Protein 2N71 (pdb70)

Structure (mmCIF, N/CA/C/O backbone):
data_2N71
#
_entry.id   2N71
#
loop_
_atom_site.group_PDB
_atom_site.id
_atom_site.type_symbol
_atom_site.label_atom_id
_atom_site.label_alt_id
_atom_site.label_comp_id
_atom_site.label_asym_id
_atom_site.label_entity_id
_atom_site.label_seq_id
_atom_site.pdbx_PDB_ins_code
_atom_site.Cartn_x
_atom_site.Cartn_y
_atom_site.Cartn_z
_atom_site.occupancy
_atom_site.B_iso_or_equiv
_atom_site.auth_seq_id
_atom_site.auth_comp_id
_atom_site.auth_asym_id
_atom_site.auth_atom_id
_atom_site.pdbx_PDB_model_num
ATOM 1 N N . ALA A 1 1 ? -11.463 -9.745 -0.876 1.00 0.00 1 ALA A N 1
ATOM 2 C CA . ALA A 1 1 ? -10.799 -10.045 -2.166 1.00 0.00 1 ALA A CA 1
ATOM 3 C C . ALA A 1 1 ? -9.916 -11.285 -2.053 1.00 0.00 1 ALA A C 1
ATOM 4 O O . ALA A 1 1 ? -9.860 -12.098 -2.980 1.00 0.00 1 ALA A O 1
ATOM 13 N N . GLU A 1 2 ? -9.239 -11.420 -0.907 1.00 0.00 2 GLU A N 1
ATOM 14 C CA . GLU A 1 2 ? -8.338 -12.542 -0.621 1.00 0.00 2 GLU A CA 1
ATOM 15 C C . GLU A 1 2 ? -7.065 -12.470 -1.457 1.00 0.00 2 GLU A C 1
ATOM 16 O O . GLU A 1 2 ? -5.977 -12.256 -0.925 1.00 0.00 2 GLU A O 1
ATOM 29 N N . ASP A 1 3 ? -7.194 -12.634 -2.762 1.00 0.00 3 ASP A N 1
ATOM 30 C CA . ASP A 1 3 ? -6.028 -12.633 -3.630 1.00 0.00 3 ASP A CA 1
ATOM 31 C C . ASP A 1 3 ? -6.127 -11.511 -4.641 1.00 0.00 3 ASP A C 1
ATOM 32 O O . ASP A 1 3 ? -7.007 -11.500 -5.507 1.00 0.00 3 ASP A O 1
ATOM 42 N N . CYS A 1 4 ? -5.232 -10.561 -4.494 1.00 0.00 4 CYS A N 1
ATOM 43 C CA . CYS A 1 4 ? -5.088 -9.458 -5.418 1.00 0.00 4 CYS A CA 1
ATOM 44 C C . CYS A 1 4 ? -3.653 -8.955 -5.360 1.00 0.00 4 CYS A C 1
ATOM 45 O O . CYS A 1 4 ? -3.022 -8.988 -4.302 1.00 0.00 4 CYS A O 1
ATOM 52 N N . VAL A 1 5 ? -3.127 -8.522 -6.485 1.00 0.00 5 VAL A N 1
ATOM 53 C CA . VAL A 1 5 ? -1.732 -8.149 -6.565 1.00 0.00 5 VAL A CA 1
ATOM 54 C C . VAL A 1 5 ? -1.558 -6.761 -7.164 1.00 0.00 5 VAL A C 1
ATOM 55 O O . VAL A 1 5 ? -2.164 -6.430 -8.185 1.00 0.00 5 VAL A O 1
ATOM 68 N N . GLY A 1 6 ? -0.750 -5.945 -6.507 1.00 0.00 6 GLY A N 1
ATOM 69 C CA . GLY A 1 6 ? -0.401 -4.658 -7.042 1.00 0.00 6 GLY A CA 1
ATOM 70 C C . GLY A 1 6 ? -0.702 -3.591 -6.037 1.00 0.00 6 GLY A C 1
ATOM 71 O O . GLY A 1 6 ? -0.437 -3.764 -4.847 1.00 0.00 6 GLY A O 1
ATOM 75 N N . ARG A 1 7 ? -1.283 -2.506 -6.489 1.00 0.00 7 ARG A N 1
ATOM 76 C CA . ARG A 1 7 ? -1.729 -1.483 -5.582 1.00 0.00 7 ARG A CA 1
ATOM 77 C C . ARG A 1 7 ? -3.191 -1.186 -5.838 1.00 0.00 7 ARG A C 1
ATOM 78 O O . ARG A 1 7 ? -3.643 -1.168 -6.982 1.00 0.00 7 ARG A O 1
ATOM 99 N N . LYS A 1 8 ? -3.925 -0.978 -4.774 1.00 0.00 8 LYS A N 1
ATOM 100 C CA . LYS A 1 8 ? -5.310 -0.580 -4.886 1.00 0.00 8 LYS A CA 1
ATOM 101 C C . LYS A 1 8 ? -5.384 0.922 -4.723 1.00 0.00 8 LYS A C 1
ATOM 102 O O . LYS A 1 8 ? -4.933 1.469 -3.718 1.00 0.00 8 LYS A O 1
ATOM 121 N N . ALA A 1 9 ? -5.955 1.582 -5.710 1.00 0.00 9 ALA A N 1
ATOM 122 C CA . ALA A 1 9 ? -5.824 3.020 -5.818 1.00 0.00 9 ALA A CA 1
ATOM 123 C C . ALA A 1 9 ? -6.680 3.753 -4.799 1.00 0.00 9 ALA A C 1
ATOM 124 O O . ALA A 1 9 ? -7.900 3.592 -4.742 1.00 0.00 9 ALA A O 1
ATOM 131 N N . CYS A 1 10 ? -6.003 4.530 -3.977 1.00 0.00 10 CYS A N 1
ATOM 132 C CA . CYS A 1 10 ? -6.638 5.470 -3.080 1.00 0.00 10 CYS A CA 1
ATOM 133 C C . CYS A 1 10 ? -5.833 6.756 -3.157 1.00 0.00 10 CYS A C 1
ATOM 134 O O . CYS A 1 10 ? -4.610 6.703 -3.299 1.00 0.00 10 CYS A O 1
ATOM 141 N N . THR A 1 11 ? -6.480 7.900 -3.042 1.00 0.00 11 THR A N 1
ATOM 142 C CA . THR A 1 11 ? -5.796 9.159 -3.275 1.00 0.00 11 THR A CA 1
ATOM 143 C C . THR A 1 11 ? -6.371 10.257 -2.392 1.00 0.00 11 THR A C 1
ATOM 144 O O . THR A 1 11 ? -6.944 11.236 -2.873 1.00 0.00 11 THR A O 1
ATOM 155 N N . ARG A 1 12 ? -6.229 10.070 -1.093 1.00 0.00 12 ARG A N 1
ATOM 156 C CA . ARG A 1 12 ? -6.668 11.062 -0.121 1.00 0.00 12 ARG A CA 1
ATOM 157 C C . ARG A 1 12 ? -5.549 12.058 0.154 1.00 0.00 12 ARG A C 1
ATOM 158 O O . ARG A 1 12 ? -5.777 13.162 0.643 1.00 0.00 12 ARG A O 1
ATOM 179 N N . GLU A 1 13 ? -4.342 11.644 -0.193 1.00 0.00 13 GLU A N 1
ATOM 180 C CA . GLU A 1 13 ? -3.127 12.271 0.291 1.00 0.00 13 GLU A CA 1
ATOM 181 C C . GLU A 1 13 ? -1.945 11.537 -0.319 1.00 0.00 13 GLU A C 1
ATOM 182 O O . GLU A 1 13 ? -2.111 10.414 -0.802 1.00 0.00 13 GLU A O 1
ATOM 195 N N . TRP A 1 14 ? -0.769 12.141 -0.328 1.00 0.00 14 TRP A N 1
ATOM 196 C CA . TRP A 1 14 ? 0.398 11.441 -0.824 1.00 0.00 14 TRP A CA 1
ATOM 197 C C . TRP A 1 14 ? 1.472 11.350 0.248 1.00 0.00 14 TRP A C 1
ATOM 198 O O . TRP A 1 14 ? 2.299 12.248 0.407 1.00 0.00 14 TRP A O 1
ATOM 219 N N . TYR A 1 15 ? 1.434 10.261 0.993 1.00 0.00 15 TYR A N 1
ATOM 220 C CA . TYR A 1 15 ? 2.545 9.852 1.814 1.00 0.00 15 TYR A CA 1
ATOM 221 C C . TYR A 1 15 ? 2.924 8.482 1.332 1.00 0.00 15 TYR A C 1
ATOM 222 O O . TYR A 1 15 ? 2.285 7.493 1.695 1.00 0.00 15 TYR A O 1
ATOM 240 N N . PRO A 1 16 ? 3.948 8.389 0.506 1.00 0.00 16 PRO A N 1
ATOM 241 C CA . PRO A 1 16 ? 4.265 7.150 -0.149 1.00 0.00 16 PRO A CA 1
ATOM 242 C C . PRO A 1 16 ? 5.092 6.223 0.724 1.00 0.00 16 PRO A C 1
ATOM 243 O O . PRO A 1 16 ? 6.009 6.654 1.423 1.00 0.00 16 PRO A O 1
ATOM 254 N N . VAL A 1 17 ? 4.754 4.950 0.680 1.00 0.00 17 VAL A N 1
ATOM 255 C CA . VAL A 1 17 ? 5.483 3.929 1.411 1.00 0.00 17 VAL A CA 1
ATOM 256 C C . VAL A 1 17 ? 5.602 2.689 0.547 1.00 0.00 17 VAL A C 1
ATOM 257 O O . VAL A 1 17 ? 4.909 2.557 -0.464 1.00 0.00 17 VAL A O 1
ATOM 270 N N . CYS A 1 18 ? 6.489 1.794 0.921 1.00 0.00 18 CYS A N 1
ATOM 271 C CA . CYS A 1 18 ? 6.649 0.560 0.187 1.00 0.00 18 CYS A CA 1
ATOM 272 C C . CYS A 1 18 ? 6.286 -0.617 1.070 1.00 0.00 18 CYS A C 1
ATOM 273 O O . CYS A 1 18 ? 6.726 -0.699 2.212 1.00 0.00 18 CYS A O 1
ATOM 280 N N . GLY A 1 19 ? 5.462 -1.509 0.552 1.00 0.00 19 GLY A N 1
ATOM 281 C CA . GLY A 1 19 ? 5.088 -2.685 1.306 1.00 0.00 19 GLY A CA 1
ATOM 282 C C . GLY A 1 19 ? 6.101 -3.791 1.127 1.00 0.00 19 GLY A C 1
ATOM 283 O O . GLY A 1 19 ? 6.788 -3.816 0.106 1.00 0.00 19 GLY A O 1
ATOM 287 N N . SER A 1 20 ? 6.169 -4.710 2.098 1.00 0.00 20 SER A N 1
ATOM 288 C CA . SER A 1 20 ? 7.166 -5.790 2.120 1.00 0.00 20 SER A CA 1
ATOM 289 C C . SER A 1 20 ? 7.122 -6.678 0.876 1.00 0.00 20 SER A C 1
ATOM 290 O O . SER A 1 20 ? 8.009 -7.501 0.674 1.00 0.00 20 SER A O 1
ATOM 298 N N . ASP A 1 21 ? 6.079 -6.535 0.071 1.00 0.00 21 ASP A N 1
ATOM 299 C CA . ASP A 1 21 ? 5.999 -7.222 -1.217 1.00 0.00 21 ASP A CA 1
ATOM 300 C C . ASP A 1 21 ? 6.885 -6.508 -2.246 1.00 0.00 21 ASP A C 1
ATOM 301 O O . ASP A 1 21 ? 7.095 -6.986 -3.359 1.00 0.00 21 ASP A O 1
ATOM 311 N N . GLY A 1 22 ? 7.421 -5.367 -1.838 1.00 0.00 22 GLY A N 1
ATOM 312 C CA . GLY A 1 22 ? 8.187 -4.521 -2.729 1.00 0.00 22 GLY A CA 1
ATOM 313 C C . GLY A 1 22 ? 7.273 -3.644 -3.544 1.00 0.00 22 GLY A C 1
ATOM 314 O O . GLY A 1 22 ? 7.607 -3.245 -4.663 1.00 0.00 22 GLY A O 1
ATOM 318 N N . VAL A 1 23 ? 6.112 -3.336 -2.975 1.00 0.00 23 VAL A N 1
ATOM 319 C CA . VAL A 1 23 ? 5.071 -2.641 -3.716 1.00 0.00 23 VAL A CA 1
ATOM 320 C C . VAL A 1 23 ? 4.952 -1.174 -3.297 1.00 0.00 23 VAL A C 1
ATOM 321 O O . VAL A 1 23 ? 5.061 -0.841 -2.113 1.00 0.00 23 VAL A O 1
ATOM 334 N N . THR A 1 24 ? 4.723 -0.310 -4.278 1.00 0.00 24 THR A N 1
ATOM 335 C CA . THR A 1 24 ? 4.599 1.118 -4.048 1.00 0.00 24 THR A CA 1
ATOM 336 C C . THR A 1 24 ? 3.186 1.490 -3.632 1.00 0.00 24 THR A C 1
ATOM 337 O O . THR A 1 24 ? 2.221 1.237 -4.359 1.00 0.00 24 THR A O 1
ATOM 348 N N . TYR A 1 25 ? 3.071 2.082 -2.459 1.00 0.00 25 TYR A N 1
ATOM 349 C CA . TYR A 1 25 ? 1.808 2.573 -1.980 1.00 0.00 25 TYR A CA 1
ATOM 350 C C . TYR A 1 25 ? 1.767 4.094 -2.022 1.00 0.00 25 TYR A C 1
ATOM 351 O O . TYR A 1 25 ? 2.669 4.763 -1.515 1.00 0.00 25 TYR A O 1
ATOM 369 N N . SER A 1 26 ? 0.715 4.617 -2.636 1.00 0.00 26 SER A N 1
ATOM 370 C CA . SER A 1 26 ? 0.538 6.051 -2.823 1.00 0.00 26 SER A CA 1
ATOM 371 C C . SER A 1 26 ? 0.323 6.788 -1.498 1.00 0.00 26 SER A C 1
ATOM 372 O O . SER A 1 26 ? 0.608 7.980 -1.386 1.00 0.00 26 SER A O 1
ATOM 380 N N . ASN A 1 27 ? -0.189 6.074 -0.504 1.00 0.00 27 ASN A N 1
ATOM 381 C CA . ASN A 1 27 ? -0.489 6.659 0.798 1.00 0.00 27 ASN A CA 1
ATOM 382 C C . ASN A 1 27 ? -0.864 5.559 1.785 1.00 0.00 27 ASN A C 1
ATOM 383 O O . ASN A 1 27 ? -1.027 4.405 1.376 1.00 0.00 27 ASN A O 1
ATOM 394 N N . PRO A 1 28 ? -0.985 5.872 3.090 1.00 0.00 28 PRO A N 1
ATOM 395 C CA . PRO A 1 28 ? -1.414 4.895 4.098 1.00 0.00 28 PRO A CA 1
ATOM 396 C C . PRO A 1 28 ? -2.693 4.158 3.691 1.00 0.00 28 PRO A C 1
ATOM 397 O O . PRO A 1 28 ? -2.796 2.942 3.854 1.00 0.00 28 PRO A O 1
ATOM 408 N N . CYS A 1 29 ? -3.649 4.899 3.140 1.00 0.00 29 CYS A N 1
ATOM 409 C CA . CYS A 1 29 ? -4.906 4.322 2.664 1.00 0.00 29 CYS A CA 1
ATOM 410 C C . CYS A 1 29 ? -4.646 3.239 1.612 1.00 0.00 29 CYS A C 1
ATOM 411 O O . CYS A 1 29 ? -5.279 2.187 1.627 1.00 0.00 29 CYS A O 1
ATOM 418 N N . ASN A 1 30 ? -3.692 3.495 0.723 1.00 0.00 30 ASN A N 1
ATOM 419 C CA . ASN A 1 30 ? -3.311 2.531 -0.308 1.00 0.00 30 ASN A CA 1
ATOM 420 C C . ASN A 1 30 ? -2.760 1.261 0.340 1.00 0.00 30 ASN A C 1
ATOM 421 O O . ASN A 1 30 ? -3.119 0.149 -0.049 1.00 0.00 30 ASN A O 1
ATOM 432 N N . PHE A 1 31 ? -1.894 1.441 1.333 1.00 0.00 31 PHE A N 1
ATOM 433 C CA . PHE A 1 31 ? -1.286 0.326 2.056 1.00 0.00 31 PHE A CA 1
ATOM 434 C C . PHE A 1 31 ? -2.360 -0.457 2.808 1.00 0.00 31 PHE A C 1
ATOM 435 O O . PHE A 1 31 ? -2.455 -1.682 2.687 1.00 0.00 31 PHE A O 1
ATOM 452 N N . SER A 1 32 ? -3.205 0.268 3.531 1.00 0.00 32 SER A N 1
ATOM 453 C CA . SER A 1 32 ? -4.254 -0.346 4.327 1.00 0.00 32 SER A CA 1
ATOM 454 C C . SER A 1 32 ? -5.262 -1.077 3.449 1.00 0.00 32 SER A C 1
ATOM 455 O O . SER A 1 32 ? -5.510 -2.263 3.646 1.00 0.00 32 SER A O 1
ATOM 463 N N . ALA A 1 33 ? -5.793 -0.382 2.442 1.00 0.00 33 ALA A N 1
ATOM 464 C CA . ALA A 1 33 ? -6.872 -0.932 1.626 1.00 0.00 33 ALA A CA 1
ATOM 465 C C . ALA A 1 33 ? -6.410 -2.134 0.833 1.00 0.00 33 ALA A C 1
ATOM 466 O O . ALA A 1 33 ? -7.081 -3.170 0.801 1.00 0.00 33 ALA A O 1
ATOM 473 N N . GLN A 1 34 ? -5.246 -2.013 0.220 1.00 0.00 34 GLN A N 1
ATOM 474 C CA . GLN A 1 34 ? -4.743 -3.079 -0.613 1.00 0.00 34 GLN A CA 1
ATOM 475 C C . GLN A 1 34 ? -4.480 -4.317 0.220 1.00 0.00 34 GLN A C 1
ATOM 476 O O . GLN A 1 34 ? -4.808 -5.423 -0.176 1.00 0.00 34 GLN A O 1
ATOM 490 N N . GLN A 1 35 ? -3.925 -4.125 1.395 1.00 0.00 35 GLN A N 1
ATOM 491 C CA . GLN A 1 35 ? -3.557 -5.239 2.231 1.00 0.00 35 GLN A CA 1
ATOM 492 C C . GLN A 1 35 ? -4.746 -5.858 2.949 1.00 0.00 35 GLN A C 1
ATOM 493 O O . GLN A 1 35 ? -4.804 -7.073 3.106 1.00 0.00 35 GLN A O 1
ATOM 507 N N . GLU A 1 36 ? -5.701 -5.045 3.372 1.00 0.00 36 GLU A N 1
ATOM 508 C CA . GLU A 1 36 ? -6.899 -5.586 3.996 1.00 0.00 36 GLU A CA 1
ATOM 509 C C . GLU A 1 36 ? -7.688 -6.424 2.990 1.00 0.00 36 GLU A C 1
ATOM 510 O O . GLU A 1 36 ? -8.424 -7.333 3.377 1.00 0.00 36 GLU A O 1
ATOM 523 N N . GLN A 1 37 ? -7.534 -6.122 1.700 1.00 0.00 37 GLN A N 1
ATOM 524 C CA . GLN A 1 37 ? -8.139 -6.948 0.656 1.00 0.00 37 GLN A CA 1
ATOM 525 C C . GLN A 1 37 ? -7.236 -8.106 0.263 1.00 0.00 37 GLN A C 1
ATOM 526 O O . GLN A 1 37 ? -7.709 -9.203 -0.019 1.00 0.00 37 GLN A O 1
ATOM 540 N N . CYS A 1 38 ? -5.934 -7.859 0.244 1.00 0.00 38 CYS A N 1
ATOM 541 C CA . CYS A 1 38 ? -5.003 -8.818 -0.329 1.00 0.00 38 CYS A CA 1
ATOM 542 C C . CYS A 1 38 ? -4.102 -9.445 0.729 1.00 0.00 38 CYS A C 1
ATOM 543 O O . CYS A 1 38 ? -4.340 -10.565 1.177 1.00 0.00 38 CYS A O 1
ATOM 550 N N . ASP A 1 39 ? -3.071 -8.714 1.140 1.00 0.00 39 ASP A N 1
ATOM 551 C CA . ASP A 1 39 ? -2.055 -9.277 2.025 1.00 0.00 39 ASP A CA 1
ATOM 552 C C . ASP A 1 39 ? -1.859 -8.420 3.265 1.00 0.00 39 ASP A C 1
ATOM 553 O O . ASP A 1 39 ? -1.036 -7.511 3.272 1.00 0.00 39 ASP A O 1
ATOM 563 N N . PRO A 1 40 ? -2.593 -8.715 4.337 1.00 0.00 40 PRO A N 1
ATOM 564 C CA . PRO A 1 40 ? -2.506 -7.964 5.590 1.00 0.00 40 PRO A CA 1
ATOM 565 C C . PRO A 1 40 ? -1.172 -8.183 6.301 1.00 0.00 40 PRO A C 1
ATOM 566 O O . PRO A 1 40 ? -0.839 -7.473 7.251 1.00 0.00 40 PRO A O 1
ATOM 577 N N . ASN A 1 41 ? -0.420 -9.176 5.839 1.00 0.00 41 ASN A N 1
ATOM 578 C CA . ASN A 1 41 ? 0.726 -9.682 6.580 1.00 0.00 41 ASN A CA 1
ATOM 579 C C . ASN A 1 41 ? 2.028 -8.942 6.265 1.00 0.00 41 ASN A C 1
ATOM 580 O O . ASN A 1 41 ? 3.017 -9.124 6.977 1.00 0.00 41 ASN A O 1
ATOM 591 N N . ILE A 1 42 ? 2.068 -8.131 5.207 1.00 0.00 42 ILE A N 1
ATOM 592 C CA . ILE A 1 42 ? 3.297 -7.395 4.914 1.00 0.00 42 ILE A CA 1
ATOM 593 C C . ILE A 1 42 ? 3.404 -6.162 5.795 1.00 0.00 42 ILE A C 1
ATOM 594 O O . ILE A 1 42 ? 2.419 -5.705 6.381 1.00 0.00 42 ILE A O 1
ATOM 610 N N . THR A 1 43 ? 4.608 -5.639 5.879 1.00 0.00 43 THR A N 1
ATOM 611 C CA . THR A 1 43 ? 4.899 -4.476 6.691 1.00 0.00 43 THR A CA 1
ATOM 612 C C . THR A 1 43 ? 5.470 -3.379 5.805 1.00 0.00 43 THR A C 1
ATOM 613 O O . THR A 1 43 ? 5.752 -3.623 4.631 1.00 0.00 43 THR A O 1
ATOM 624 N N . ILE A 1 44 ? 5.595 -2.170 6.320 1.00 0.00 44 ILE A N 1
ATOM 625 C CA . ILE A 1 44 ? 6.224 -1.115 5.548 1.00 0.00 44 ILE A CA 1
ATOM 626 C C . ILE A 1 44 ? 7.715 -1.410 5.422 1.00 0.00 44 ILE A C 1
ATOM 627 O O . ILE A 1 44 ? 8.435 -1.469 6.420 1.00 0.00 44 ILE A O 1
ATOM 643 N N . ALA A 1 45 ? 8.161 -1.596 4.189 1.00 0.00 45 ALA A N 1
ATOM 644 C CA . ALA A 1 45 ? 9.549 -1.924 3.907 1.00 0.00 45 ALA A CA 1
ATOM 645 C C . ALA A 1 45 ? 10.424 -0.698 4.078 1.00 0.00 45 ALA A C 1
ATOM 646 O O . ALA A 1 45 ? 11.456 -0.745 4.744 1.00 0.00 45 ALA A O 1
ATOM 653 N N . HIS A 1 46 ? 9.995 0.403 3.483 1.00 0.00 46 HIS A N 1
ATOM 654 C CA . HIS A 1 46 ? 10.673 1.674 3.650 1.00 0.00 46 HIS A CA 1
ATOM 655 C C . HIS A 1 46 ? 9.741 2.807 3.274 1.00 0.00 46 HIS A C 1
ATOM 656 O O . HIS A 1 46 ? 8.796 2.615 2.503 1.00 0.00 46 HIS A O 1
ATOM 671 N N . MET A 1 47 ? 9.998 3.972 3.841 1.00 0.00 47 MET A N 1
ATOM 672 C CA . MET A 1 47 ? 9.234 5.162 3.524 1.00 0.00 47 MET A CA 1
ATOM 673 C C . MET A 1 47 ? 9.644 5.638 2.139 1.00 0.00 47 MET A C 1
ATOM 674 O O . MET A 1 47 ? 10.822 5.564 1.774 1.00 0.00 47 MET A O 1
ATOM 688 N N . GLY A 1 48 ? 8.679 6.085 1.364 1.00 0.00 48 GLY A N 1
ATOM 689 C CA . GLY A 1 48 ? 8.949 6.479 0.007 1.00 0.00 48 GLY A CA 1
ATOM 690 C C . GLY A 1 48 ? 8.432 5.456 -0.977 1.00 0.00 48 GLY A C 1
ATOM 691 O O . GLY A 1 48 ? 8.498 4.250 -0.723 1.00 0.00 48 GLY A O 1
ATOM 695 N N . GLU A 1 49 ? 7.892 5.943 -2.082 1.00 0.00 49 GLU A N 1
ATOM 696 C CA . GLU A 1 49 ? 7.394 5.088 -3.151 1.00 0.00 49 GLU A CA 1
ATOM 697 C C . GLU A 1 49 ? 8.492 4.152 -3.667 1.00 0.00 49 GLU A C 1
ATOM 698 O O . GLU A 1 49 ? 9.663 4.528 -3.721 1.00 0.00 49 GLU A O 1
ATOM 711 N N . CYS A 1 50 ? 8.105 2.934 -4.029 1.00 0.00 50 CYS A N 1
ATOM 712 C CA . CYS A 1 50 ? 9.059 1.924 -4.473 1.00 0.00 50 CYS A CA 1
ATOM 713 C C . CYS A 1 50 ? 9.253 1.975 -5.989 1.00 0.00 50 CYS A C 1
ATOM 714 O O . CYS A 1 50 ? 8.790 1.047 -6.690 1.00 0.00 50 CYS A O 1
ATOM 721 N N . ALA A 1 1 ? -11.919 -7.960 -1.971 1.00 0.00 1 ALA A N 2
ATOM 722 C CA . ALA A 1 1 ? -10.977 -8.061 -3.114 1.00 0.00 1 ALA A CA 2
ATOM 723 C C . ALA A 1 1 ? -10.331 -9.438 -3.181 1.00 0.00 1 ALA A C 2
ATOM 724 O O . ALA A 1 1 ? -10.029 -9.930 -4.269 1.00 0.00 1 ALA A O 2
ATOM 733 N N . GLU A 1 2 ? -10.128 -10.055 -2.010 1.00 0.00 2 GLU A N 2
ATOM 734 C CA . GLU A 1 2 ? -9.473 -11.362 -1.892 1.00 0.00 2 GLU A CA 2
ATOM 735 C C . GLU A 1 2 ? -8.003 -11.282 -2.298 1.00 0.00 2 GLU A C 2
ATOM 736 O O . GLU A 1 2 ? -7.112 -11.330 -1.452 1.00 0.00 2 GLU A O 2
ATOM 749 N N . ASP A 1 3 ? -7.761 -11.151 -3.593 1.00 0.00 3 ASP A N 2
ATOM 750 C CA . ASP A 1 3 ? -6.408 -11.104 -4.124 1.00 0.00 3 ASP A CA 2
ATOM 751 C C . ASP A 1 3 ? -6.203 -9.860 -4.970 1.00 0.00 3 ASP A C 2
ATOM 752 O O . ASP A 1 3 ? -6.904 -9.648 -5.960 1.00 0.00 3 ASP A O 2
ATOM 762 N N . CYS A 1 4 ? -5.264 -9.024 -4.564 1.00 0.00 4 CYS A N 2
ATOM 763 C CA . CYS A 1 4 ? -4.875 -7.876 -5.362 1.00 0.00 4 CYS A CA 2
ATOM 764 C C . CYS A 1 4 ? -3.419 -7.529 -5.095 1.00 0.00 4 CYS A C 2
ATOM 765 O O . CYS A 1 4 ? -3.044 -7.171 -3.979 1.00 0.00 4 CYS A O 2
ATOM 772 N N . VAL A 1 5 ? -2.599 -7.652 -6.116 1.00 0.00 5 VAL A N 2
ATOM 773 C CA . VAL A 1 5 ? -1.193 -7.308 -5.998 1.00 0.00 5 VAL A CA 2
ATOM 774 C C . VAL A 1 5 ? -0.885 -6.076 -6.842 1.00 0.00 5 VAL A C 2
ATOM 775 O O . VAL A 1 5 ? -1.308 -5.975 -7.995 1.00 0.00 5 VAL A O 2
ATOM 788 N N . GLY A 1 6 ? -0.189 -5.125 -6.250 1.00 0.00 6 GLY A N 2
ATOM 789 C CA . GLY A 1 6 ? 0.119 -3.902 -6.945 1.00 0.00 6 GLY A CA 2
ATOM 790 C C . GLY A 1 6 ? -0.412 -2.706 -6.198 1.00 0.00 6 GLY A C 2
ATOM 791 O O . GLY A 1 6 ? -0.087 -2.511 -5.030 1.00 0.00 6 GLY A O 2
ATOM 795 N N . ARG A 1 7 ? -1.238 -1.915 -6.854 1.00 0.00 7 ARG A N 2
ATOM 796 C CA . ARG A 1 7 ? -1.806 -0.744 -6.220 1.00 0.00 7 ARG A CA 2
ATOM 797 C C . ARG A 1 7 ? -3.317 -0.686 -6.411 1.00 0.00 7 ARG A C 2
ATOM 798 O O . ARG A 1 7 ? -3.831 -0.870 -7.515 1.00 0.00 7 ARG A O 2
ATOM 819 N N . LYS A 1 8 ? -4.020 -0.466 -5.317 1.00 0.00 8 LYS A N 2
ATOM 820 C CA . LYS A 1 8 ? -5.430 -0.134 -5.369 1.00 0.00 8 LYS A CA 2
ATOM 821 C C . LYS A 1 8 ? -5.541 1.368 -5.189 1.00 0.00 8 LYS A C 2
ATOM 822 O O . LYS A 1 8 ? -5.058 1.914 -4.196 1.00 0.00 8 LYS A O 2
ATOM 841 N N . ALA A 1 9 ? -6.165 2.042 -6.135 1.00 0.00 9 ALA A N 2
ATOM 842 C CA . ALA A 1 9 ? -6.048 3.487 -6.207 1.00 0.00 9 ALA A CA 2
ATOM 843 C C . ALA A 1 9 ? -6.868 4.196 -5.141 1.00 0.00 9 ALA A C 2
ATOM 844 O O . ALA A 1 9 ? -8.096 4.082 -5.082 1.00 0.00 9 ALA A O 2
ATOM 851 N N . CYS A 1 10 ? -6.152 4.913 -4.295 1.00 0.00 10 CYS A N 2
ATOM 852 C CA . CYS A 1 10 ? -6.731 5.858 -3.361 1.00 0.00 10 CYS A CA 2
ATOM 853 C C . CYS A 1 10 ? -5.836 7.089 -3.357 1.00 0.00 10 CYS A C 2
ATOM 854 O O . CYS A 1 10 ? -4.619 6.959 -3.496 1.00 0.00 10 CYS A O 2
ATOM 861 N N . THR A 1 11 ? -6.400 8.275 -3.195 1.00 0.00 11 THR A N 2
ATOM 862 C CA . THR A 1 11 ? -5.602 9.488 -3.232 1.00 0.00 11 THR A CA 2
ATOM 863 C C . THR A 1 11 ? -6.316 10.622 -2.506 1.00 0.00 11 THR A C 2
ATOM 864 O O . THR A 1 11 ? -6.753 11.602 -3.106 1.00 0.00 11 THR A O 2
ATOM 875 N N . ARG A 1 12 ? -6.459 10.455 -1.206 1.00 0.00 12 ARG A N 2
ATOM 876 C CA . ARG A 1 12 ? -6.986 11.506 -0.353 1.00 0.00 12 ARG A CA 2
ATOM 877 C C . ARG A 1 12 ? -5.823 12.178 0.363 1.00 0.00 12 ARG A C 2
ATOM 878 O O . ARG A 1 12 ? -6.003 13.008 1.254 1.00 0.00 12 ARG A O 2
ATOM 899 N N . GLU A 1 13 ? -4.626 11.801 -0.078 1.00 0.00 13 GLU A N 2
ATOM 900 C CA . GLU A 1 13 ? -3.380 12.165 0.566 1.00 0.00 13 GLU A CA 2
ATOM 901 C C . GLU A 1 13 ? -2.246 11.506 -0.204 1.00 0.00 13 GLU A C 2
ATOM 902 O O . GLU A 1 13 ? -2.468 10.488 -0.863 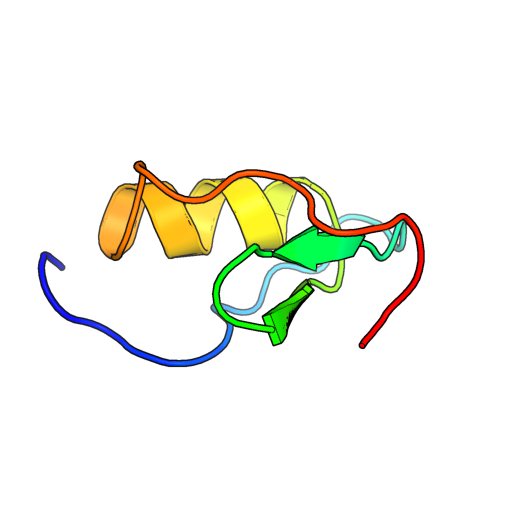1.00 0.00 13 GLU A O 2
ATOM 915 N N . TRP A 1 14 ? -1.055 12.068 -0.146 1.00 0.00 14 TRP A N 2
ATOM 916 C CA . TRP A 1 14 ? 0.091 11.417 -0.753 1.00 0.00 14 TRP A CA 2
ATOM 917 C C . TRP A 1 14 ? 1.236 11.311 0.247 1.00 0.00 14 TRP A C 2
ATOM 918 O O . TRP A 1 14 ? 2.028 12.239 0.412 1.00 0.00 14 TRP A O 2
ATOM 939 N N . TYR A 1 15 ? 1.278 10.189 0.940 1.00 0.00 15 TYR A N 2
ATOM 940 C CA . TYR A 1 15 ? 2.446 9.779 1.677 1.00 0.00 15 TYR A CA 2
ATOM 941 C C . TYR A 1 15 ? 2.823 8.429 1.139 1.00 0.00 15 TYR A C 2
ATOM 942 O O . TYR A 1 15 ? 2.208 7.429 1.499 1.00 0.00 15 TYR A O 2
ATOM 960 N N . PRO A 1 16 ? 3.819 8.366 0.284 1.00 0.00 16 PRO A N 2
ATOM 961 C CA . PRO A 1 16 ? 4.129 7.139 -0.401 1.00 0.00 16 PRO A CA 2
ATOM 962 C C . PRO A 1 16 ? 4.963 6.212 0.464 1.00 0.00 16 PRO A C 2
ATOM 963 O O . PRO A 1 16 ? 5.874 6.650 1.165 1.00 0.00 16 PRO A O 2
ATOM 974 N N . VAL A 1 17 ? 4.647 4.933 0.427 1.00 0.00 17 VAL A N 2
ATOM 975 C CA . VAL A 1 17 ? 5.374 3.955 1.213 1.00 0.00 17 VAL A CA 2
ATOM 976 C C . VAL A 1 17 ? 5.572 2.689 0.409 1.00 0.00 17 VAL A C 2
ATOM 977 O O . VAL A 1 17 ? 4.996 2.521 -0.665 1.00 0.00 17 VAL A O 2
ATOM 990 N N . CYS A 1 18 ? 6.392 1.806 0.922 1.00 0.00 18 CYS A N 2
ATOM 991 C CA . CYS A 1 18 ? 6.663 0.560 0.254 1.00 0.00 18 CYS A CA 2
ATOM 992 C C . CYS A 1 18 ? 6.195 -0.606 1.104 1.00 0.00 18 CYS A C 2
ATOM 993 O O . CYS A 1 18 ? 6.507 -0.679 2.289 1.00 0.00 18 CYS A O 2
ATOM 1000 N N . GLY A 1 19 ? 5.434 -1.501 0.503 1.00 0.00 19 GLY A N 2
ATOM 1001 C CA . GLY A 1 19 ? 5.041 -2.711 1.188 1.00 0.00 19 GLY A CA 2
ATOM 1002 C C . GLY A 1 19 ? 6.166 -3.715 1.146 1.00 0.00 19 GLY A C 2
ATOM 1003 O O . GLY A 1 19 ? 6.873 -3.779 0.144 1.00 0.00 19 GLY A O 2
ATOM 1007 N N . SER A 1 20 ? 6.326 -4.495 2.211 1.00 0.00 20 SER A N 2
ATOM 1008 C CA . SER A 1 20 ? 7.482 -5.380 2.380 1.00 0.00 20 SER A CA 2
ATOM 1009 C C . SER A 1 20 ? 7.595 -6.442 1.285 1.00 0.00 20 SER A C 2
ATOM 1010 O O . SER A 1 20 ? 8.611 -7.126 1.193 1.00 0.00 20 SER A O 2
ATOM 1018 N N . ASP A 1 21 ? 6.555 -6.599 0.473 1.00 0.00 21 ASP A N 2
ATOM 1019 C CA . ASP A 1 21 ? 6.643 -7.459 -0.707 1.00 0.00 21 ASP A CA 2
ATOM 1020 C C . ASP A 1 21 ? 7.481 -6.768 -1.787 1.00 0.00 21 ASP A C 2
ATOM 1021 O O . ASP A 1 21 ? 7.892 -7.381 -2.773 1.00 0.00 21 ASP A O 2
ATOM 1031 N N . GLY A 1 22 ? 7.771 -5.497 -1.552 1.00 0.00 22 GLY A N 2
ATOM 1032 C CA . GLY A 1 22 ? 8.522 -4.699 -2.494 1.00 0.00 22 GLY A CA 2
ATOM 1033 C C . GLY A 1 22 ? 7.613 -3.909 -3.409 1.00 0.00 22 GLY A C 2
ATOM 1034 O O . GLY A 1 22 ? 7.995 -3.569 -4.527 1.00 0.00 22 GLY A O 2
ATOM 1038 N N . VAL A 1 23 ? 6.403 -3.621 -2.942 1.00 0.00 23 VAL A N 2
ATOM 1039 C CA . VAL A 1 23 ? 5.417 -2.959 -3.778 1.00 0.00 23 VAL A CA 2
ATOM 1040 C C . VAL A 1 23 ? 5.222 -1.496 -3.363 1.00 0.00 23 VAL A C 2
ATOM 1041 O O . VAL A 1 23 ? 5.246 -1.171 -2.174 1.00 0.00 23 VAL A O 2
ATOM 1054 N N . THR A 1 24 ? 5.039 -0.621 -4.347 1.00 0.00 24 THR A N 2
ATOM 1055 C CA . THR A 1 24 ? 4.882 0.804 -4.095 1.00 0.00 24 THR A CA 2
ATOM 1056 C C . THR A 1 24 ? 3.442 1.131 -3.756 1.00 0.00 24 THR A C 2
ATOM 1057 O O . THR A 1 24 ? 2.535 0.906 -4.559 1.00 0.00 24 THR A O 2
ATOM 1068 N N . TYR A 1 25 ? 3.240 1.663 -2.567 1.00 0.00 25 TYR A N 2
ATOM 1069 C CA . TYR A 1 25 ? 1.930 2.069 -2.141 1.00 0.00 25 TYR A CA 2
ATOM 1070 C C . TYR A 1 25 ? 1.802 3.584 -2.135 1.00 0.00 25 TYR A C 2
ATOM 1071 O O . TYR A 1 25 ? 2.668 4.302 -1.631 1.00 0.00 25 TYR A O 2
ATOM 1089 N N . SER A 1 26 ? 0.699 4.044 -2.712 1.00 0.00 26 SER A N 2
ATOM 1090 C CA . SER A 1 26 ? 0.455 5.458 -2.955 1.00 0.00 26 SER A CA 2
ATOM 1091 C C . SER A 1 26 ? 0.331 6.252 -1.659 1.00 0.00 26 SER A C 2
ATOM 1092 O O . SER A 1 26 ? 0.678 7.434 -1.617 1.00 0.00 26 SER A O 2
ATOM 1100 N N . ASN A 1 27 ? -0.177 5.606 -0.616 1.00 0.00 27 ASN A N 2
ATOM 1101 C CA . ASN A 1 27 ? -0.401 6.261 0.668 1.00 0.00 27 ASN A CA 2
ATOM 1102 C C . ASN A 1 27 ? -0.885 5.241 1.694 1.00 0.00 27 ASN A C 2
ATOM 1103 O O . ASN A 1 27 ? -1.161 4.095 1.328 1.00 0.00 27 ASN A O 2
ATOM 1114 N N . PRO A 1 28 ? -0.966 5.612 2.987 1.00 0.00 28 PRO A N 2
ATOM 1115 C CA . PRO A 1 28 ? -1.496 4.722 4.027 1.00 0.00 28 PRO A CA 2
ATOM 1116 C C . PRO A 1 28 ? -2.847 4.116 3.646 1.00 0.00 28 PRO A C 2
ATOM 1117 O O . PRO A 1 28 ? -3.084 2.930 3.874 1.00 0.00 28 PRO A O 2
ATOM 1128 N N . CYS A 1 29 ? -3.714 4.930 3.046 1.00 0.00 29 CYS A N 2
ATOM 1129 C CA . CYS A 1 29 ? -5.024 4.476 2.576 1.00 0.00 29 CYS A CA 2
ATOM 1130 C C . CYS A 1 29 ? -4.873 3.273 1.643 1.00 0.00 29 CYS A C 2
ATOM 1131 O O . CYS A 1 29 ? -5.536 2.249 1.813 1.00 0.00 29 CYS A O 2
ATOM 1138 N N . ASN A 1 30 ? -3.974 3.400 0.680 1.00 0.00 30 ASN A N 2
ATOM 1139 C CA . ASN A 1 30 ? -3.718 2.347 -0.292 1.00 0.00 30 ASN A CA 2
ATOM 1140 C C . ASN A 1 30 ? -3.096 1.112 0.369 1.00 0.00 30 ASN A C 2
ATOM 1141 O O . ASN A 1 30 ? -3.555 -0.002 0.141 1.00 0.00 30 ASN A O 2
ATOM 1152 N N . PHE A 1 31 ? -2.090 1.314 1.217 1.00 0.00 31 PHE A N 2
ATOM 1153 C CA . PHE A 1 31 ? -1.419 0.202 1.884 1.00 0.00 31 PHE A CA 2
ATOM 1154 C C . PHE A 1 31 ? -2.380 -0.541 2.805 1.00 0.00 31 PHE A C 2
ATOM 1155 O O . PHE A 1 31 ? -2.468 -1.764 2.758 1.00 0.00 31 PHE A O 2
ATOM 1172 N N . SER A 1 32 ? -3.111 0.202 3.625 1.00 0.00 32 SER A N 2
ATOM 1173 C CA . SER A 1 32 ? -3.991 -0.407 4.609 1.00 0.00 32 SER A CA 2
ATOM 1174 C C . SER A 1 32 ? -5.103 -1.198 3.932 1.00 0.00 32 SER A C 2
ATOM 1175 O O . SER A 1 32 ? -5.300 -2.374 4.235 1.00 0.00 32 SER A O 2
ATOM 1183 N N . ALA A 1 33 ? -5.789 -0.563 2.982 1.00 0.00 33 ALA A N 2
ATOM 1184 C CA . ALA A 1 33 ? -6.924 -1.182 2.311 1.00 0.00 33 ALA A CA 2
ATOM 1185 C C . ALA A 1 33 ? -6.481 -2.387 1.492 1.00 0.00 33 ALA A C 2
ATOM 1186 O O . ALA A 1 33 ? -7.087 -3.454 1.555 1.00 0.00 33 ALA A O 2
ATOM 1193 N N . GLN A 1 34 ? -5.391 -2.227 0.765 1.00 0.00 34 GLN A N 2
ATOM 1194 C CA . GLN A 1 34 ? -4.876 -3.293 -0.077 1.00 0.00 34 GLN A CA 2
ATOM 1195 C C . GLN A 1 34 ? -4.454 -4.487 0.775 1.00 0.00 34 GLN A C 2
ATOM 1196 O O . GLN A 1 34 ? -4.665 -5.642 0.410 1.00 0.00 34 GLN A O 2
ATOM 1210 N N . GLN A 1 35 ? -3.893 -4.186 1.929 1.00 0.00 35 GLN A N 2
ATOM 1211 C CA . GLN A 1 35 ? -3.389 -5.209 2.829 1.00 0.00 35 GLN A CA 2
ATOM 1212 C C . GLN A 1 35 ? -4.516 -5.891 3.604 1.00 0.00 35 GLN A C 2
ATOM 1213 O O . GLN A 1 35 ? -4.476 -7.101 3.828 1.00 0.00 35 GLN A O 2
ATOM 1227 N N . GLU A 1 36 ? -5.529 -5.126 4.001 1.00 0.00 36 GLU A N 2
ATOM 1228 C CA . GLU A 1 36 ? -6.643 -5.681 4.768 1.00 0.00 36 GLU A CA 2
ATOM 1229 C C . GLU A 1 36 ? -7.547 -6.525 3.875 1.00 0.00 36 GLU A C 2
ATOM 1230 O O . GLU A 1 36 ? -8.194 -7.463 4.339 1.00 0.00 36 GLU A O 2
ATOM 1243 N N . GLN A 1 37 ? -7.574 -6.192 2.595 1.00 0.00 37 GLN A N 2
ATOM 1244 C CA . GLN A 1 37 ? -8.420 -6.901 1.652 1.00 0.00 37 GLN A CA 2
ATOM 1245 C C . GLN A 1 37 ? -7.689 -8.064 1.003 1.00 0.00 37 GLN A C 2
ATOM 1246 O O . GLN A 1 37 ? -8.292 -9.095 0.711 1.00 0.00 37 GLN A O 2
ATOM 1260 N N . CYS A 1 38 ? -6.395 -7.910 0.778 1.00 0.00 38 CYS A N 2
ATOM 1261 C CA . CYS A 1 38 ? -5.681 -8.869 -0.043 1.00 0.00 38 CYS A CA 2
ATOM 1262 C C . CYS A 1 38 ? -4.545 -9.558 0.707 1.00 0.00 38 CYS A C 2
ATOM 1263 O O . CYS A 1 38 ? -4.683 -10.718 1.097 1.00 0.00 38 CYS A O 2
ATOM 1270 N N . ASP A 1 39 ? -3.438 -8.864 0.932 1.00 0.00 39 ASP A N 2
ATOM 1271 C CA . ASP A 1 39 ? -2.279 -9.504 1.552 1.00 0.00 39 ASP A CA 2
ATOM 1272 C C . ASP A 1 39 ? -1.979 -8.894 2.913 1.00 0.00 39 ASP A C 2
ATOM 1273 O O . ASP A 1 39 ? -1.331 -7.858 3.014 1.00 0.00 39 ASP A O 2
ATOM 1283 N N . PRO A 1 40 ? -2.445 -9.550 3.979 1.00 0.00 40 PRO A N 2
ATOM 1284 C CA . PRO A 1 40 ? -2.291 -9.061 5.354 1.00 0.00 40 PRO A CA 2
ATOM 1285 C C . PRO A 1 40 ? -0.860 -9.142 5.877 1.00 0.00 40 PRO A C 2
ATOM 1286 O O . PRO A 1 40 ? -0.532 -8.553 6.908 1.00 0.00 40 PRO A O 2
ATOM 1297 N N . ASN A 1 41 ? -0.015 -9.870 5.165 1.00 0.00 41 ASN A N 2
ATOM 1298 C CA . ASN A 1 41 ? 1.260 -10.312 5.721 1.00 0.00 41 ASN A CA 2
ATOM 1299 C C . ASN A 1 41 ? 2.367 -9.281 5.574 1.00 0.00 41 ASN A C 2
ATOM 1300 O O . ASN A 1 41 ? 3.347 -9.318 6.322 1.00 0.00 41 ASN A O 2
ATOM 1311 N N . ILE A 1 42 ? 2.235 -8.358 4.634 1.00 0.00 42 ILE A N 2
ATOM 1312 C CA . ILE A 1 42 ? 3.315 -7.415 4.408 1.00 0.00 42 ILE A CA 2
ATOM 1313 C C . ILE A 1 42 ? 3.176 -6.197 5.307 1.00 0.00 42 ILE A C 2
ATOM 1314 O O . ILE A 1 42 ? 2.080 -5.839 5.746 1.00 0.00 42 ILE A O 2
ATOM 1330 N N . THR A 1 43 ? 4.306 -5.583 5.571 1.00 0.00 43 THR A N 2
ATOM 1331 C CA . THR A 1 43 ? 4.395 -4.429 6.442 1.00 0.00 43 THR A CA 2
ATOM 1332 C C . THR A 1 43 ? 5.132 -3.317 5.717 1.00 0.00 43 THR A C 2
ATOM 1333 O O . THR A 1 43 ? 5.661 -3.539 4.631 1.00 0.00 43 THR A O 2
ATOM 1344 N N . ILE A 1 44 ? 5.131 -2.115 6.269 1.00 0.00 44 ILE A N 2
ATOM 1345 C CA . ILE A 1 44 ? 5.802 -1.010 5.608 1.00 0.00 44 ILE A CA 2
ATOM 1346 C C . ILE A 1 44 ? 7.310 -1.236 5.641 1.00 0.00 44 ILE A C 2
ATOM 1347 O O . ILE A 1 44 ? 7.917 -1.335 6.708 1.00 0.00 44 ILE A O 2
ATOM 1363 N N . ALA A 1 45 ? 7.899 -1.324 4.460 1.00 0.00 45 ALA A N 2
ATOM 1364 C CA . ALA A 1 45 ? 9.324 -1.567 4.329 1.00 0.00 45 ALA A CA 2
ATOM 1365 C C . ALA A 1 45 ? 10.102 -0.274 4.514 1.00 0.00 45 ALA A C 2
ATOM 1366 O O . ALA A 1 45 ? 11.098 -0.230 5.236 1.00 0.00 45 ALA A O 2
ATOM 1373 N N . HIS A 1 46 ? 9.634 0.774 3.855 1.00 0.00 46 HIS A N 2
ATOM 1374 C CA . HIS A 1 46 ? 10.245 2.091 3.967 1.00 0.00 46 HIS A CA 2
ATOM 1375 C C . HIS A 1 46 ? 9.330 3.130 3.346 1.00 0.00 46 HIS A C 2
ATOM 1376 O O . HIS A 1 46 ? 8.480 2.796 2.519 1.00 0.00 46 HIS A O 2
ATOM 1391 N N . MET A 1 47 ? 9.492 4.376 3.763 1.00 0.00 47 MET A N 2
ATOM 1392 C CA . MET A 1 47 ? 8.711 5.467 3.211 1.00 0.00 47 MET A CA 2
ATOM 1393 C C . MET A 1 47 ? 9.304 5.889 1.882 1.00 0.00 47 MET A C 2
ATOM 1394 O O . MET A 1 47 ? 10.510 6.108 1.770 1.00 0.00 47 MET A O 2
ATOM 1408 N N . GLY A 1 48 ? 8.454 5.995 0.881 1.00 0.00 48 GLY A N 2
ATOM 1409 C CA . GLY A 1 48 ? 8.915 6.262 -0.459 1.00 0.00 48 GLY A CA 2
ATOM 1410 C C . GLY A 1 48 ? 8.486 5.173 -1.418 1.00 0.00 48 GLY A C 2
ATOM 1411 O O . GLY A 1 48 ? 8.130 4.072 -0.997 1.00 0.00 48 GLY A O 2
ATOM 1415 N N . GLU A 1 49 ? 8.527 5.476 -2.704 1.00 0.00 49 GLU A N 2
ATOM 1416 C CA . GLU A 1 49 ? 8.117 4.530 -3.733 1.00 0.00 49 GLU A CA 2
ATOM 1417 C C . GLU A 1 49 ? 9.156 3.418 -3.905 1.00 0.00 49 GLU A C 2
ATOM 1418 O O . GLU A 1 49 ? 10.355 3.632 -3.712 1.00 0.00 49 GLU A O 2
ATOM 1431 N N . CYS A 1 50 ? 8.682 2.229 -4.254 1.00 0.00 50 CYS A N 2
ATOM 1432 C CA . CYS A 1 50 ? 9.540 1.063 -4.422 1.00 0.00 50 CYS A CA 2
ATOM 1433 C C . CYS A 1 50 ? 9.664 0.681 -5.897 1.00 0.00 50 CYS A C 2
ATOM 1434 O O . CYS A 1 50 ? 8.848 -0.130 -6.379 1.00 0.00 50 CYS A O 2
ATOM 1441 N N . ALA A 1 1 ? -11.768 -5.851 -2.737 1.00 0.00 1 ALA A N 3
ATOM 1442 C CA . ALA A 1 1 ? -11.261 -7.021 -3.486 1.00 0.00 1 ALA A CA 3
ATOM 1443 C C . ALA A 1 1 ? -10.946 -8.167 -2.532 1.00 0.00 1 ALA A C 3
ATOM 1444 O O . ALA A 1 1 ? -11.037 -8.019 -1.312 1.00 0.00 1 ALA A O 3
ATOM 1453 N N . GLU A 1 2 ? -10.599 -9.311 -3.102 1.00 0.00 2 GLU A N 3
ATOM 1454 C CA . GLU A 1 2 ? -10.233 -10.489 -2.329 1.00 0.00 2 GLU A CA 3
ATOM 1455 C C . GLU A 1 2 ? -8.785 -10.858 -2.623 1.00 0.00 2 GLU A C 3
ATOM 1456 O O . GLU A 1 2 ? -7.984 -11.076 -1.716 1.00 0.00 2 GLU A O 3
ATOM 1469 N N . ASP A 1 3 ? -8.461 -10.933 -3.902 1.00 0.00 3 ASP A N 3
ATOM 1470 C CA . ASP A 1 3 ? -7.092 -11.158 -4.338 1.00 0.00 3 ASP A CA 3
ATOM 1471 C C . ASP A 1 3 ? -6.680 -10.070 -5.310 1.00 0.00 3 ASP A C 3
ATOM 1472 O O . ASP A 1 3 ? -7.255 -9.948 -6.391 1.00 0.00 3 ASP A O 3
ATOM 1482 N N . CYS A 1 4 ? -5.704 -9.269 -4.924 1.00 0.00 4 CYS A N 3
ATOM 1483 C CA . CYS A 1 4 ? -5.206 -8.227 -5.798 1.00 0.00 4 CYS A CA 3
ATOM 1484 C C . CYS A 1 4 ? -3.729 -7.962 -5.526 1.00 0.00 4 CYS A C 3
ATOM 1485 O O . CYS A 1 4 ? -3.342 -7.593 -4.418 1.00 0.00 4 CYS A O 3
ATOM 1492 N N . VAL A 1 5 ? -2.900 -8.193 -6.533 1.00 0.00 5 VAL A N 3
ATOM 1493 C CA . VAL A 1 5 ? -1.485 -7.918 -6.422 1.00 0.00 5 VAL A CA 3
ATOM 1494 C C . VAL A 1 5 ? -1.138 -6.639 -7.174 1.00 0.00 5 VAL A C 3
ATOM 1495 O O . VAL A 1 5 ? -1.374 -6.519 -8.378 1.00 0.00 5 VAL A O 3
ATOM 1508 N N . GLY A 1 6 ? -0.616 -5.675 -6.445 1.00 0.00 6 GLY A N 3
ATOM 1509 C CA . GLY A 1 6 ? -0.264 -4.408 -7.033 1.00 0.00 6 GLY A CA 3
ATOM 1510 C C . GLY A 1 6 ? -0.613 -3.283 -6.099 1.00 0.00 6 GLY A C 3
ATOM 1511 O O . GLY A 1 6 ? -0.219 -3.297 -4.935 1.00 0.00 6 GLY A O 3
ATOM 1515 N N . ARG A 1 7 ? -1.386 -2.334 -6.580 1.00 0.00 7 ARG A N 3
ATOM 1516 C CA . ARG A 1 7 ? -1.784 -1.209 -5.763 1.00 0.00 7 ARG A CA 3
ATOM 1517 C C . ARG A 1 7 ? -3.287 -0.991 -5.860 1.00 0.00 7 ARG A C 3
ATOM 1518 O O . ARG A 1 7 ? -3.881 -1.123 -6.929 1.00 0.00 7 ARG A O 3
ATOM 1539 N N . LYS A 1 8 ? -3.898 -0.678 -4.734 1.00 0.00 8 LYS A N 3
ATOM 1540 C CA . LYS A 1 8 ? -5.305 -0.328 -4.709 1.00 0.00 8 LYS A CA 3
ATOM 1541 C C . LYS A 1 8 ? -5.393 1.189 -4.679 1.00 0.00 8 LYS A C 3
ATOM 1542 O O . LYS A 1 8 ? -4.858 1.827 -3.774 1.00 0.00 8 LYS A O 3
ATOM 1561 N N . ALA A 1 9 ? -6.071 1.765 -5.655 1.00 0.00 9 ALA A N 3
ATOM 1562 C CA . ALA A 1 9 ? -5.969 3.195 -5.881 1.00 0.00 9 ALA A CA 3
ATOM 1563 C C . ALA A 1 9 ? -6.727 3.996 -4.837 1.00 0.00 9 ALA A C 3
ATOM 1564 O O . ALA A 1 9 ? -7.948 3.899 -4.702 1.00 0.00 9 ALA A O 3
ATOM 1571 N N . CYS A 1 10 ? -5.964 4.789 -4.107 1.00 0.00 10 CYS A N 3
ATOM 1572 C CA . CYS A 1 10 ? -6.499 5.749 -3.166 1.00 0.00 10 CYS A CA 3
ATOM 1573 C C . CYS A 1 10 ? -5.685 7.029 -3.305 1.00 0.00 10 CYS A C 3
ATOM 1574 O O . CYS A 1 10 ? -4.484 6.968 -3.577 1.00 0.00 10 CYS A O 3
ATOM 1581 N N . THR A 1 11 ? -6.304 8.179 -3.122 1.00 0.00 11 THR A N 3
ATOM 1582 C CA . THR A 1 11 ? -5.602 9.442 -3.276 1.00 0.00 11 THR A CA 3
ATOM 1583 C C . THR A 1 11 ? -6.250 10.512 -2.406 1.00 0.00 11 THR A C 3
ATOM 1584 O O . THR A 1 11 ? -6.809 11.493 -2.894 1.00 0.00 11 THR A O 3
ATOM 1595 N N . ARG A 1 12 ? -6.184 10.296 -1.104 1.00 0.00 12 ARG A N 3
ATOM 1596 C CA . ARG A 1 12 ? -6.746 11.231 -0.138 1.00 0.00 12 ARG A CA 3
ATOM 1597 C C . ARG A 1 12 ? -5.617 12.023 0.512 1.00 0.00 12 ARG A C 3
ATOM 1598 O O . ARG A 1 12 ? -5.833 12.887 1.366 1.00 0.00 12 ARG A O 3
ATOM 1619 N N . GLU A 1 13 ? -4.412 11.709 0.058 1.00 0.00 13 GLU A N 3
ATOM 1620 C CA . GLU A 1 13 ? -3.175 12.299 0.541 1.00 0.00 13 GLU A CA 3
ATOM 1621 C C . GLU A 1 13 ? -2.036 11.609 -0.188 1.00 0.00 13 GLU A C 3
ATOM 1622 O O . GLU A 1 13 ? -2.202 10.465 -0.618 1.00 0.00 13 GLU A O 3
ATOM 1635 N N . TRP A 1 14 ? -0.905 12.271 -0.355 1.00 0.00 14 TRP A N 3
ATOM 1636 C CA . TRP A 1 14 ? 0.229 11.611 -0.975 1.00 0.00 14 TRP A CA 3
ATOM 1637 C C . TRP A 1 14 ? 1.398 11.525 -0.010 1.00 0.00 14 TRP A C 3
ATOM 1638 O O . TRP A 1 14 ? 2.203 12.449 0.112 1.00 0.00 14 TRP A O 3
ATOM 1659 N N . TYR A 1 15 ? 1.455 10.421 0.703 1.00 0.00 15 TYR A N 3
ATOM 1660 C CA . TYR A 1 15 ? 2.638 10.015 1.405 1.00 0.00 15 TYR A CA 3
ATOM 1661 C C . TYR A 1 15 ? 2.969 8.647 0.882 1.00 0.00 15 TYR A C 3
ATOM 1662 O O . TYR A 1 15 ? 2.337 7.668 1.275 1.00 0.00 15 TYR A O 3
ATOM 1680 N N . PRO A 1 16 ? 3.938 8.536 -0.002 1.00 0.00 16 PRO A N 3
ATOM 1681 C CA . PRO A 1 16 ? 4.191 7.278 -0.657 1.00 0.00 16 PRO A CA 3
ATOM 1682 C C . PRO A 1 16 ? 4.993 6.340 0.227 1.00 0.00 16 PRO A C 3
ATOM 1683 O O . PRO A 1 16 ? 5.932 6.757 0.899 1.00 0.00 16 PRO A O 3
ATOM 1694 N N . VAL A 1 17 ? 4.613 5.078 0.237 1.00 0.00 17 VAL A N 3
ATOM 1695 C CA . VAL A 1 17 ? 5.282 4.091 1.064 1.00 0.00 17 VAL A CA 3
ATOM 1696 C C . VAL A 1 17 ? 5.469 2.803 0.289 1.00 0.00 17 VAL A C 3
ATOM 1697 O O . VAL A 1 17 ? 4.981 2.660 -0.830 1.00 0.00 17 VAL A O 3
ATOM 1710 N N . CYS A 1 18 ? 6.176 1.867 0.884 1.00 0.00 18 CYS A N 3
ATOM 1711 C CA . CYS A 1 18 ? 6.419 0.599 0.240 1.00 0.00 18 CYS A CA 3
ATOM 1712 C C . CYS A 1 18 ? 5.917 -0.543 1.102 1.00 0.00 18 CYS A C 3
ATOM 1713 O O . CYS A 1 18 ? 6.170 -0.582 2.306 1.00 0.00 18 CYS A O 3
ATOM 1720 N N . GLY A 1 19 ? 5.189 -1.453 0.482 1.00 0.00 19 GLY A N 3
ATOM 1721 C CA . GLY A 1 19 ? 4.766 -2.649 1.166 1.00 0.00 19 GLY A CA 3
ATOM 1722 C C . GLY A 1 19 ? 5.871 -3.674 1.159 1.00 0.00 19 GLY A C 3
ATOM 1723 O O . GLY A 1 19 ? 6.624 -3.748 0.190 1.00 0.00 19 GLY A O 3
ATOM 1727 N N . SER A 1 20 ? 5.956 -4.464 2.226 1.00 0.00 20 SER A N 3
ATOM 1728 C CA . SER A 1 20 ? 7.066 -5.397 2.443 1.00 0.00 20 SER A CA 3
ATOM 1729 C C . SER A 1 20 ? 7.227 -6.409 1.304 1.00 0.00 20 SER A C 3
ATOM 1730 O O . SER A 1 20 ? 8.248 -7.081 1.216 1.00 0.00 20 SER A O 3
ATOM 1738 N N . ASP A 1 21 ? 6.226 -6.521 0.438 1.00 0.00 21 ASP A N 3
ATOM 1739 C CA . ASP A 1 21 ? 6.335 -7.372 -0.750 1.00 0.00 21 ASP A CA 3
ATOM 1740 C C . ASP A 1 21 ? 7.226 -6.697 -1.795 1.00 0.00 21 ASP A C 3
ATOM 1741 O O . ASP A 1 21 ? 7.613 -7.299 -2.795 1.00 0.00 21 ASP A O 3
ATOM 1751 N N . GLY A 1 22 ? 7.573 -5.446 -1.524 1.00 0.00 22 GLY A N 3
ATOM 1752 C CA . GLY A 1 22 ? 8.361 -4.657 -2.444 1.00 0.00 22 GLY A CA 3
ATOM 1753 C C . GLY A 1 22 ? 7.480 -3.851 -3.369 1.00 0.00 22 GLY A C 3
ATOM 1754 O O . GLY A 1 22 ? 7.891 -3.488 -4.473 1.00 0.00 22 GLY A O 3
ATOM 1758 N N . VAL A 1 23 ? 6.267 -3.559 -2.915 1.00 0.00 23 VAL A N 3
ATOM 1759 C CA . VAL A 1 23 ? 5.284 -2.903 -3.760 1.00 0.00 23 VAL A CA 3
ATOM 1760 C C . VAL A 1 23 ? 5.107 -1.435 -3.369 1.00 0.00 23 VAL A C 3
ATOM 1761 O O . VAL A 1 23 ? 5.112 -1.090 -2.187 1.00 0.00 23 VAL A O 3
ATOM 1774 N N . THR A 1 24 ? 4.953 -0.574 -4.367 1.00 0.00 24 THR A N 3
ATOM 1775 C CA . THR A 1 24 ? 4.810 0.852 -4.135 1.00 0.00 24 THR A CA 3
ATOM 1776 C C . THR A 1 24 ? 3.366 1.220 -3.846 1.00 0.00 24 THR A C 3
ATOM 1777 O O . THR A 1 24 ? 2.463 0.924 -4.630 1.00 0.00 24 THR A O 3
ATOM 1788 N N . TYR A 1 25 ? 3.151 1.852 -2.707 1.00 0.00 25 TYR A N 3
ATOM 1789 C CA . TYR A 1 25 ? 1.840 2.316 -2.333 1.00 0.00 25 TYR A CA 3
ATOM 1790 C C . TYR A 1 25 ? 1.778 3.838 -2.343 1.00 0.00 25 TYR A C 3
ATOM 1791 O O . TYR A 1 25 ? 2.699 4.513 -1.880 1.00 0.00 25 TYR A O 3
ATOM 1809 N N . SER A 1 26 ? 0.680 4.362 -2.877 1.00 0.00 26 SER A N 3
ATOM 1810 C CA . SER A 1 26 ? 0.503 5.797 -3.064 1.00 0.00 26 SER A CA 3
ATOM 1811 C C . SER A 1 26 ? 0.364 6.542 -1.733 1.00 0.00 26 SER A C 3
ATOM 1812 O O . SER A 1 26 ? 0.672 7.730 -1.647 1.00 0.00 26 SER A O 3
ATOM 1820 N N . ASN A 1 27 ? -0.107 5.845 -0.706 1.00 0.00 27 ASN A N 3
ATOM 1821 C CA . ASN A 1 27 ? -0.301 6.442 0.610 1.00 0.00 27 ASN A CA 3
ATOM 1822 C C . ASN A 1 27 ? -0.677 5.360 1.621 1.00 0.00 27 ASN A C 3
ATOM 1823 O O . ASN A 1 27 ? -0.885 4.209 1.232 1.00 0.00 27 ASN A O 3
ATOM 1834 N N . PRO A 1 28 ? -0.739 5.684 2.930 1.00 0.00 28 PRO A N 3
ATOM 1835 C CA . PRO A 1 28 ? -1.161 4.724 3.959 1.00 0.00 28 PRO A CA 3
ATOM 1836 C C . PRO A 1 28 ? -2.502 4.063 3.632 1.00 0.00 28 PRO A C 3
ATOM 1837 O O . PRO A 1 28 ? -2.678 2.865 3.846 1.00 0.00 28 PRO A O 3
ATOM 1848 N N . CYS A 1 29 ? -3.435 4.851 3.101 1.00 0.00 29 CYS A N 3
ATOM 1849 C CA . CYS A 1 29 ? -4.735 4.349 2.665 1.00 0.00 29 CYS A CA 3
ATOM 1850 C C . CYS A 1 29 ? -4.561 3.205 1.664 1.00 0.00 29 CYS A C 3
ATOM 1851 O O . CYS A 1 29 ? -5.209 2.162 1.774 1.00 0.00 29 CYS A O 3
ATOM 1858 N N . ASN A 1 30 ? -3.654 3.408 0.715 1.00 0.00 30 ASN A N 3
ATOM 1859 C CA . ASN A 1 30 ? -3.341 2.420 -0.316 1.00 0.00 30 ASN A CA 3
ATOM 1860 C C . ASN A 1 30 ? -2.796 1.140 0.321 1.00 0.00 30 ASN A C 3
ATOM 1861 O O . ASN A 1 30 ? -3.223 0.037 -0.021 1.00 0.00 30 ASN A O 3
ATOM 1872 N N . PHE A 1 31 ? -1.864 1.303 1.252 1.00 0.00 31 PHE A N 3
ATOM 1873 C CA . PHE A 1 31 ? -1.254 0.182 1.955 1.00 0.00 31 PHE A CA 3
ATOM 1874 C C . PHE A 1 31 ? -2.280 -0.538 2.828 1.00 0.00 31 PHE A C 3
ATOM 1875 O O . PHE A 1 31 ? -2.394 -1.760 2.782 1.00 0.00 31 PHE A O 3
ATOM 1892 N N . SER A 1 32 ? -3.034 0.233 3.599 1.00 0.00 32 SER A N 3
ATOM 1893 C CA . SER A 1 32 ? -3.963 -0.320 4.573 1.00 0.00 32 SER A CA 3
ATOM 1894 C C . SER A 1 32 ? -5.055 -1.126 3.875 1.00 0.00 32 SER A C 3
ATOM 1895 O O . SER A 1 32 ? -5.320 -2.268 4.244 1.00 0.00 32 SER A O 3
ATOM 1903 N N . ALA A 1 33 ? -5.665 -0.531 2.851 1.00 0.00 33 ALA A N 3
ATOM 1904 C CA . ALA A 1 33 ? -6.737 -1.190 2.114 1.00 0.00 33 ALA A CA 3
ATOM 1905 C C . ALA A 1 33 ? -6.215 -2.422 1.393 1.00 0.00 33 ALA A C 3
ATOM 1906 O O . ALA A 1 33 ? -6.805 -3.501 1.474 1.00 0.00 33 ALA A O 3
ATOM 1913 N N . GLN A 1 34 ? -5.066 -2.273 0.746 1.00 0.00 34 GLN A N 3
ATOM 1914 C CA . GLN A 1 34 ? -4.483 -3.362 -0.025 1.00 0.00 34 GLN A CA 3
ATOM 1915 C C . GLN A 1 34 ? -4.146 -4.534 0.884 1.00 0.00 34 GLN A C 3
ATOM 1916 O O . GLN A 1 34 ? -4.391 -5.694 0.556 1.00 0.00 34 GLN A O 3
ATOM 1930 N N . GLN A 1 35 ? -3.623 -4.216 2.048 1.00 0.00 35 GLN A N 3
ATOM 1931 C CA . GLN A 1 35 ? -3.195 -5.225 2.990 1.00 0.00 35 GLN A CA 3
ATOM 1932 C C . GLN A 1 35 ? -4.373 -5.871 3.708 1.00 0.00 35 GLN A C 3
ATOM 1933 O O . GLN A 1 35 ? -4.354 -7.069 3.978 1.00 0.00 35 GLN A O 3
ATOM 1947 N N . GLU A 1 36 ? -5.404 -5.094 4.009 1.00 0.00 36 GLU A N 3
ATOM 1948 C CA . GLU A 1 36 ? -6.547 -5.635 4.726 1.00 0.00 36 GLU A CA 3
ATOM 1949 C C . GLU A 1 36 ? -7.308 -6.651 3.875 1.00 0.00 36 GLU A C 3
ATOM 1950 O O . GLU A 1 36 ? -7.690 -7.708 4.377 1.00 0.00 36 GLU A O 3
ATOM 1963 N N . GLN A 1 37 ? -7.520 -6.358 2.592 1.00 0.00 37 GLN A N 3
ATOM 1964 C CA . GLN A 1 37 ? -8.323 -7.260 1.768 1.00 0.00 37 GLN A CA 3
ATOM 1965 C C . GLN A 1 37 ? -7.542 -7.993 0.681 1.00 0.00 37 GLN A C 3
ATOM 1966 O O . GLN A 1 37 ? -8.150 -8.694 -0.123 1.00 0.00 37 GLN A O 3
ATOM 1980 N N . CYS A 1 38 ? -6.220 -7.863 0.634 1.00 0.00 38 CYS A N 3
ATOM 1981 C CA . CYS A 1 38 ? -5.454 -8.636 -0.344 1.00 0.00 38 CYS A CA 3
ATOM 1982 C C . CYS A 1 38 ? -4.199 -9.283 0.254 1.00 0.00 38 CYS A C 3
ATOM 1983 O O . CYS A 1 38 ? -4.103 -10.512 0.282 1.00 0.00 38 CYS A O 3
ATOM 1990 N N . ASP A 1 39 ? -3.240 -8.498 0.732 1.00 0.00 39 ASP A N 3
ATOM 1991 C CA . ASP A 1 39 ? -2.024 -9.086 1.304 1.00 0.00 39 ASP A CA 3
ATOM 1992 C C . ASP A 1 39 ? -1.900 -8.736 2.778 1.00 0.00 39 ASP A C 3
ATOM 1993 O O . ASP A 1 39 ? -1.334 -7.709 3.134 1.00 0.00 39 ASP A O 3
ATOM 2003 N N . PRO A 1 40 ? -2.411 -9.601 3.658 1.00 0.00 40 PRO A N 3
ATOM 2004 C CA . PRO A 1 40 ? -2.422 -9.369 5.105 1.00 0.00 40 PRO A CA 3
ATOM 2005 C C . PRO A 1 40 ? -1.043 -9.489 5.748 1.00 0.00 40 PRO A C 3
ATOM 2006 O O . PRO A 1 40 ? -0.849 -9.092 6.900 1.00 0.00 40 PRO A O 3
ATOM 2017 N N . ASN A 1 41 ? -0.090 -10.033 5.006 1.00 0.00 41 ASN A N 3
ATOM 2018 C CA . ASN A 1 41 ? 1.150 -10.516 5.602 1.00 0.00 41 ASN A CA 3
ATOM 2019 C C . ASN A 1 41 ? 2.268 -9.478 5.613 1.00 0.00 41 ASN A C 3
ATOM 2020 O O . ASN A 1 41 ? 3.197 -9.581 6.420 1.00 0.00 41 ASN A O 3
ATOM 2031 N N . ILE A 1 42 ? 2.196 -8.480 4.746 1.00 0.00 42 ILE A N 3
ATOM 2032 C CA . ILE A 1 42 ? 3.300 -7.533 4.634 1.00 0.00 42 ILE A CA 3
ATOM 2033 C C . ILE A 1 42 ? 3.133 -6.335 5.562 1.00 0.00 42 ILE A C 3
ATOM 2034 O O . ILE A 1 42 ? 2.038 -6.029 6.038 1.00 0.00 42 ILE A O 3
ATOM 2050 N N . THR A 1 43 ? 4.251 -5.676 5.815 1.00 0.00 43 THR A N 3
ATOM 2051 C CA . THR A 1 43 ? 4.307 -4.489 6.650 1.00 0.00 43 THR A CA 3
ATOM 2052 C C . THR A 1 43 ? 4.916 -3.342 5.855 1.00 0.00 43 THR A C 3
ATOM 2053 O O . THR A 1 43 ? 5.400 -3.555 4.745 1.00 0.00 43 THR A O 3
ATOM 2064 N N . ILE A 1 44 ? 4.849 -2.126 6.382 1.00 0.00 44 ILE A N 3
ATOM 2065 C CA . ILE A 1 44 ? 5.486 -0.998 5.719 1.00 0.00 44 ILE A CA 3
ATOM 2066 C C . ILE A 1 44 ? 6.994 -1.197 5.713 1.00 0.00 44 ILE A C 3
ATOM 2067 O O . ILE A 1 44 ? 7.627 -1.295 6.766 1.00 0.00 44 ILE A O 3
ATOM 2083 N N . ALA A 1 45 ? 7.561 -1.262 4.520 1.00 0.00 45 ALA A N 3
ATOM 2084 C CA . ALA A 1 45 ? 8.986 -1.489 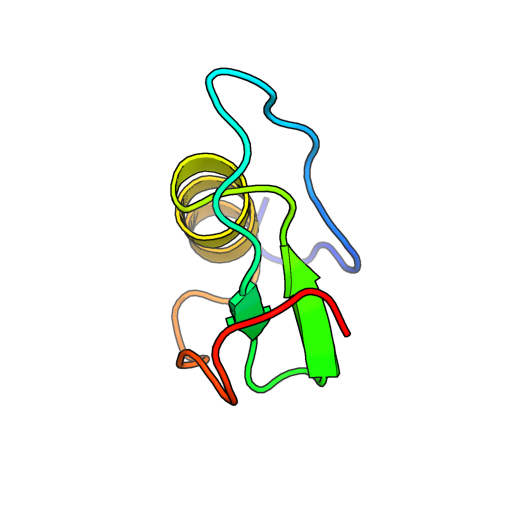4.359 1.00 0.00 45 ALA A CA 3
ATOM 2085 C C . ALA A 1 45 ? 9.760 -0.201 4.588 1.00 0.00 45 ALA A C 3
ATOM 2086 O O . ALA A 1 45 ? 10.707 -0.166 5.373 1.00 0.00 45 ALA A O 3
ATOM 2093 N N . HIS A 1 46 ? 9.342 0.860 3.912 1.00 0.00 46 HIS A N 3
ATOM 2094 C CA . HIS A 1 46 ? 9.991 2.153 4.059 1.00 0.00 46 HIS A CA 3
ATOM 2095 C C . HIS A 1 46 ? 9.123 3.263 3.491 1.00 0.00 46 HIS A C 3
ATOM 2096 O O . HIS A 1 46 ? 8.202 3.006 2.713 1.00 0.00 46 HIS A O 3
ATOM 2111 N N . MET A 1 47 ? 9.419 4.485 3.901 1.00 0.00 47 MET A N 3
ATOM 2112 C CA . MET A 1 47 ? 8.779 5.666 3.347 1.00 0.00 47 MET A CA 3
ATOM 2113 C C . MET A 1 47 ? 9.368 5.951 1.973 1.00 0.00 47 MET A C 3
ATOM 2114 O O . MET A 1 47 ? 10.572 5.807 1.770 1.00 0.00 47 MET A O 3
ATOM 2128 N N . GLY A 1 48 ? 8.523 6.328 1.034 1.00 0.00 48 GLY A N 3
ATOM 2129 C CA . GLY A 1 48 ? 8.973 6.547 -0.322 1.00 0.00 48 GLY A CA 3
ATOM 2130 C C . GLY A 1 48 ? 8.505 5.447 -1.246 1.00 0.00 48 GLY A C 3
ATOM 2131 O O . GLY A 1 48 ? 8.168 4.352 -0.793 1.00 0.00 48 GLY A O 3
ATOM 2135 N N . GLU A 1 49 ? 8.488 5.730 -2.537 1.00 0.00 49 GLU A N 3
ATOM 2136 C CA . GLU A 1 49 ? 8.031 4.768 -3.529 1.00 0.00 49 GLU A CA 3
ATOM 2137 C C . GLU A 1 49 ? 9.062 3.660 -3.734 1.00 0.00 49 GLU A C 3
ATOM 2138 O O . GLU A 1 49 ? 10.264 3.876 -3.572 1.00 0.00 49 GLU A O 3
ATOM 2151 N N . CYS A 1 50 ? 8.580 2.472 -4.064 1.00 0.00 50 CYS A N 3
ATOM 2152 C CA . CYS A 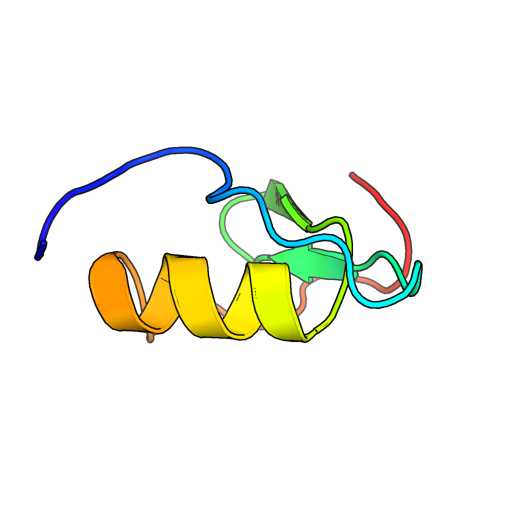1 50 ? 9.447 1.333 -4.302 1.00 0.00 50 CYS A CA 3
ATOM 2153 C C . CYS A 1 50 ? 9.663 1.135 -5.799 1.00 0.00 50 CYS A C 3
ATOM 2154 O O . CYS A 1 50 ? 9.099 0.180 -6.373 1.00 0.00 50 CYS A O 3
ATOM 2161 N N . ALA A 1 1 ? -11.060 -9.903 -0.656 1.00 0.00 1 ALA A N 4
ATOM 2162 C CA . ALA A 1 1 ? -10.339 -10.294 -1.886 1.00 0.00 1 ALA A CA 4
ATOM 2163 C C . ALA A 1 1 ? -9.037 -10.990 -1.530 1.00 0.00 1 ALA A C 4
ATOM 2164 O O . ALA A 1 1 ? -7.981 -10.374 -1.531 1.00 0.00 1 ALA A O 4
ATOM 2173 N N . GLU A 1 2 ? -9.124 -12.286 -1.237 1.00 0.00 2 GLU A N 4
ATOM 2174 C CA . GLU A 1 2 ? -7.968 -13.066 -0.798 1.00 0.00 2 GLU A CA 4
ATOM 2175 C C . GLU A 1 2 ? -6.817 -12.978 -1.791 1.00 0.00 2 GLU A C 4
ATOM 2176 O O . GLU A 1 2 ? -5.653 -13.120 -1.413 1.00 0.00 2 GLU A O 4
ATOM 2189 N N . ASP A 1 3 ? -7.133 -12.749 -3.057 1.00 0.00 3 ASP A N 4
ATOM 2190 C CA . ASP A 1 3 ? -6.093 -12.528 -4.043 1.00 0.00 3 ASP A CA 4
ATOM 2191 C C . ASP A 1 3 ? -6.315 -11.225 -4.791 1.00 0.00 3 ASP A C 4
ATOM 2192 O O . ASP A 1 3 ? -7.271 -11.079 -5.554 1.00 0.00 3 ASP A O 4
ATOM 2202 N N . CYS A 1 4 ? -5.434 -10.281 -4.542 1.00 0.00 4 CYS A N 4
ATOM 2203 C CA . CYS A 1 4 ? -5.310 -9.096 -5.361 1.00 0.00 4 CYS A CA 4
ATOM 2204 C C . CYS A 1 4 ? -3.886 -8.571 -5.256 1.00 0.00 4 CYS A C 4
ATOM 2205 O O . CYS A 1 4 ? -3.434 -8.181 -4.183 1.00 0.00 4 CYS A O 4
ATOM 2212 N N . VAL A 1 5 ? -3.169 -8.590 -6.357 1.00 0.00 5 VAL A N 4
ATOM 2213 C CA . VAL A 1 5 ? -1.781 -8.192 -6.344 1.00 0.00 5 VAL A CA 4
ATOM 2214 C C . VAL A 1 5 ? -1.541 -7.025 -7.292 1.00 0.00 5 VAL A C 4
ATOM 2215 O O . VAL A 1 5 ? -1.926 -7.062 -8.462 1.00 0.00 5 VAL A O 4
ATOM 2228 N N . GLY A 1 6 ? -0.924 -5.984 -6.762 1.00 0.00 6 GLY A N 4
ATOM 2229 C CA . GLY A 1 6 ? -0.650 -4.803 -7.538 1.00 0.00 6 GLY A CA 4
ATOM 2230 C C . GLY A 1 6 ? -0.925 -3.562 -6.732 1.00 0.00 6 GLY A C 4
ATOM 2231 O O . GLY A 1 6 ? -0.650 -3.529 -5.530 1.00 0.00 6 GLY A O 4
ATOM 2235 N N . ARG A 1 7 ? -1.497 -2.560 -7.362 1.00 0.00 7 ARG A N 4
ATOM 2236 C CA . ARG A 1 7 ? -1.791 -1.317 -6.682 1.00 0.00 7 ARG A CA 4
ATOM 2237 C C . ARG A 1 7 ? -3.271 -0.980 -6.801 1.00 0.00 7 ARG A C 4
ATOM 2238 O O . ARG A 1 7 ? -3.858 -1.069 -7.880 1.00 0.00 7 ARG A O 4
ATOM 2259 N N . LYS A 1 8 ? -3.870 -0.617 -5.681 1.00 0.00 8 LYS A N 4
ATOM 2260 C CA . LYS A 1 8 ? -5.224 -0.090 -5.671 1.00 0.00 8 LYS A CA 4
ATOM 2261 C C . LYS A 1 8 ? -5.152 1.423 -5.557 1.00 0.00 8 LYS A C 4
ATOM 2262 O O . LYS A 1 8 ? -4.345 1.948 -4.799 1.00 0.00 8 LYS A O 4
ATOM 2281 N N . ALA A 1 9 ? -5.970 2.129 -6.306 1.00 0.00 9 ALA A N 4
ATOM 2282 C CA . ALA A 1 9 ? -5.863 3.575 -6.340 1.00 0.00 9 ALA A CA 4
ATOM 2283 C C . ALA A 1 9 ? -6.749 4.236 -5.294 1.00 0.00 9 ALA A C 4
ATOM 2284 O O . ALA A 1 9 ? -7.974 4.092 -5.308 1.00 0.00 9 ALA A O 4
ATOM 2291 N N . CYS A 1 10 ? -6.111 4.958 -4.383 1.00 0.00 10 CYS A N 4
ATOM 2292 C CA . CYS A 1 10 ? -6.805 5.839 -3.468 1.00 0.00 10 CYS A CA 4
ATOM 2293 C C . CYS A 1 10 ? -6.009 7.132 -3.381 1.00 0.00 10 CYS A C 4
ATOM 2294 O O . CYS A 1 10 ? -4.790 7.116 -3.543 1.00 0.00 10 CYS A O 4
ATOM 2301 N N . THR A 1 11 ? -6.674 8.250 -3.165 1.00 0.00 11 THR A N 4
ATOM 2302 C CA . THR A 1 11 ? -5.988 9.529 -3.169 1.00 0.00 11 THR A CA 4
ATOM 2303 C C . THR A 1 11 ? -6.651 10.518 -2.218 1.00 0.00 11 THR A C 4
ATOM 2304 O O . THR A 1 11 ? -7.563 11.254 -2.592 1.00 0.00 11 THR A O 4
ATOM 2315 N N . ARG A 1 12 ? -6.207 10.498 -0.973 1.00 0.00 12 ARG A N 4
ATOM 2316 C CA . ARG A 1 12 ? -6.650 11.475 0.012 1.00 0.00 12 ARG A CA 4
ATOM 2317 C C . ARG A 1 12 ? -5.504 12.424 0.339 1.00 0.00 12 ARG A C 4
ATOM 2318 O O . ARG A 1 12 ? -5.713 13.533 0.833 1.00 0.00 12 ARG A O 4
ATOM 2339 N N . GLU A 1 13 ? -4.296 11.973 0.035 1.00 0.00 13 GLU A N 4
ATOM 2340 C CA . GLU A 1 13 ? -3.073 12.628 0.467 1.00 0.00 13 GLU A CA 4
ATOM 2341 C C . GLU A 1 13 ? -1.894 11.862 -0.119 1.00 0.00 13 GLU A C 4
ATOM 2342 O O . GLU A 1 13 ? -2.073 10.734 -0.578 1.00 0.00 13 GLU A O 4
ATOM 2355 N N . TRP A 1 14 ? -0.707 12.449 -0.132 1.00 0.00 14 TRP A N 4
ATOM 2356 C CA . TRP A 1 14 ? 0.445 11.756 -0.677 1.00 0.00 14 TRP A CA 4
ATOM 2357 C C . TRP A 1 14 ? 1.515 11.550 0.385 1.00 0.00 14 TRP A C 4
ATOM 2358 O O . TRP A 1 14 ? 2.350 12.422 0.626 1.00 0.00 14 TRP A O 4
ATOM 2379 N N . TYR A 1 15 ? 1.467 10.402 1.036 1.00 0.00 15 TYR A N 4
ATOM 2380 C CA . TYR A 1 15 ? 2.577 9.930 1.824 1.00 0.00 15 TYR A CA 4
ATOM 2381 C C . TYR A 1 15 ? 2.952 8.581 1.274 1.00 0.00 15 TYR A C 4
ATOM 2382 O O . TYR A 1 15 ? 2.300 7.585 1.576 1.00 0.00 15 TYR A O 4
ATOM 2400 N N . PRO A 1 16 ? 3.997 8.519 0.476 1.00 0.00 16 PRO A N 4
ATOM 2401 C CA . PRO A 1 16 ? 4.339 7.299 -0.223 1.00 0.00 16 PRO A CA 4
ATOM 2402 C C . PRO A 1 16 ? 5.111 6.322 0.654 1.00 0.00 16 PRO A C 4
ATOM 2403 O O . PRO A 1 16 ? 5.964 6.725 1.445 1.00 0.00 16 PRO A O 4
ATOM 2414 N N . VAL A 1 17 ? 4.795 5.042 0.528 1.00 0.00 17 VAL A N 4
ATOM 2415 C CA . VAL A 1 17 ? 5.478 4.000 1.287 1.00 0.00 17 VAL A CA 4
ATOM 2416 C C . VAL A 1 17 ? 5.639 2.754 0.429 1.00 0.00 17 VAL A C 4
ATOM 2417 O O . VAL A 1 17 ? 5.090 2.666 -0.672 1.00 0.00 17 VAL A O 4
ATOM 2430 N N . CYS A 1 18 ? 6.402 1.800 0.924 1.00 0.00 18 CYS A N 4
ATOM 2431 C CA . CYS A 1 18 ? 6.569 0.538 0.233 1.00 0.00 18 CYS A CA 4
ATOM 2432 C C . CYS A 1 18 ? 6.173 -0.606 1.150 1.00 0.00 18 CYS A C 4
ATOM 2433 O O . CYS A 1 18 ? 6.464 -0.575 2.342 1.00 0.00 18 CYS A O 4
ATOM 2440 N N . GLY A 1 19 ? 5.490 -1.594 0.602 1.00 0.00 19 GLY A N 4
ATOM 2441 C CA . GLY A 1 19 ? 5.117 -2.753 1.386 1.00 0.00 19 GLY A CA 4
ATOM 2442 C C . GLY A 1 19 ? 6.128 -3.867 1.234 1.00 0.00 19 GLY A C 4
ATOM 2443 O O . GLY A 1 19 ? 6.823 -3.911 0.222 1.00 0.00 19 GLY A O 4
ATOM 2447 N N . SER A 1 20 ? 6.183 -4.774 2.220 1.00 0.00 20 SER A N 4
ATOM 2448 C CA . SER A 1 20 ? 7.193 -5.843 2.279 1.00 0.00 20 SER A CA 4
ATOM 2449 C C . SER A 1 20 ? 7.204 -6.745 1.044 1.00 0.00 20 SER A C 4
ATOM 2450 O O . SER A 1 20 ? 8.125 -7.537 0.871 1.00 0.00 20 SER A O 4
ATOM 2458 N N . ASP A 1 21 ? 6.181 -6.649 0.206 1.00 0.00 21 ASP A N 4
ATOM 2459 C CA . ASP A 1 21 ? 6.168 -7.373 -1.067 1.00 0.00 21 ASP A CA 4
ATOM 2460 C C . ASP A 1 21 ? 7.076 -6.665 -2.072 1.00 0.00 21 ASP A C 4
ATOM 2461 O O . ASP A 1 21 ? 7.374 -7.177 -3.151 1.00 0.00 21 ASP A O 4
ATOM 2471 N N . GLY A 1 22 ? 7.546 -5.491 -1.674 1.00 0.00 22 GLY A N 4
ATOM 2472 C CA . GLY A 1 22 ? 8.296 -4.632 -2.556 1.00 0.00 22 GLY A CA 4
ATOM 2473 C C . GLY A 1 22 ? 7.361 -3.822 -3.411 1.00 0.00 22 GLY A C 4
ATOM 2474 O O . GLY A 1 22 ? 7.698 -3.438 -4.532 1.00 0.00 22 GLY A O 4
ATOM 2478 N N . VAL A 1 23 ? 6.175 -3.559 -2.870 1.00 0.00 23 VAL A N 4
ATOM 2479 C CA . VAL A 1 23 ? 5.117 -2.934 -3.645 1.00 0.00 23 VAL A CA 4
ATOM 2480 C C . VAL A 1 23 ? 4.997 -1.442 -3.326 1.00 0.00 23 VAL A C 4
ATOM 2481 O O . VAL A 1 23 ? 5.122 -1.026 -2.172 1.00 0.00 23 VAL A O 4
ATOM 2494 N N . THR A 1 24 ? 4.751 -0.657 -4.364 1.00 0.00 24 THR A N 4
ATOM 2495 C CA . THR A 1 24 ? 4.654 0.786 -4.256 1.00 0.00 24 THR A CA 4
ATOM 2496 C C . THR A 1 24 ? 3.271 1.212 -3.790 1.00 0.00 24 THR A C 4
ATOM 2497 O O . THR A 1 24 ? 2.272 0.964 -4.466 1.00 0.00 24 THR A O 4
ATOM 2508 N N . TYR A 1 25 ? 3.215 1.843 -2.630 1.00 0.00 25 TYR A N 4
ATOM 2509 C CA . TYR A 1 25 ? 1.974 2.356 -2.117 1.00 0.00 25 TYR A CA 4
ATOM 2510 C C . TYR A 1 25 ? 1.930 3.870 -2.230 1.00 0.00 25 TYR A C 4
ATOM 2511 O O . TYR A 1 25 ? 2.863 4.569 -1.829 1.00 0.00 25 TYR A O 4
ATOM 2529 N N . SER A 1 26 ? 0.831 4.357 -2.783 1.00 0.00 26 SER A N 4
ATOM 2530 C CA . SER A 1 26 ? 0.664 5.771 -3.081 1.00 0.00 26 SER A CA 4
ATOM 2531 C C . SER A 1 26 ? 0.511 6.604 -1.808 1.00 0.00 26 SER A C 4
ATOM 2532 O O . SER A 1 26 ? 0.859 7.787 -1.795 1.00 0.00 26 SER A O 4
ATOM 2540 N N . ASN A 1 27 ? 0.007 5.979 -0.747 1.00 0.00 27 ASN A N 4
ATOM 2541 C CA . ASN A 1 27 ? -0.314 6.681 0.491 1.00 0.00 27 ASN A CA 4
ATOM 2542 C C . ASN A 1 27 ? -0.915 5.698 1.504 1.00 0.00 27 ASN A C 4
ATOM 2543 O O . ASN A 1 27 ? -1.134 4.532 1.169 1.00 0.00 27 ASN A O 4
ATOM 2554 N N . PRO A 1 28 ? -1.161 6.141 2.761 1.00 0.00 28 PRO A N 4
ATOM 2555 C CA . PRO A 1 28 ? -1.663 5.272 3.839 1.00 0.00 28 PRO A CA 4
ATOM 2556 C C . PRO A 1 28 ? -2.856 4.392 3.455 1.00 0.00 28 PRO A C 4
ATOM 2557 O O . PRO A 1 28 ? -2.835 3.185 3.705 1.00 0.00 28 PRO A O 4
ATOM 2568 N N . CYS A 1 29 ? -3.893 4.980 2.851 1.00 0.00 29 CYS A N 4
ATOM 2569 C CA . CYS A 1 29 ? -5.095 4.216 2.505 1.00 0.00 29 CYS A CA 4
ATOM 2570 C C . CYS A 1 29 ? -4.762 3.071 1.571 1.00 0.00 29 CYS A C 4
ATOM 2571 O O . CYS A 1 29 ? -5.338 1.989 1.664 1.00 0.00 29 CYS A O 4
ATOM 2578 N N . ASN A 1 30 ? -3.815 3.314 0.689 1.00 0.00 30 ASN A N 4
ATOM 2579 C CA . ASN A 1 30 ? -3.416 2.328 -0.295 1.00 0.00 30 ASN A CA 4
ATOM 2580 C C . ASN A 1 30 ? -2.792 1.106 0.378 1.00 0.00 30 ASN A C 4
ATOM 2581 O O . ASN A 1 30 ? -3.151 -0.030 0.070 1.00 0.00 30 ASN A O 4
ATOM 2592 N N . PHE A 1 31 ? -1.892 1.349 1.326 1.00 0.00 31 PHE A N 4
ATOM 2593 C CA . PHE A 1 31 ? -1.243 0.272 2.073 1.00 0.00 31 PHE A CA 4
ATOM 2594 C C . PHE A 1 31 ? -2.281 -0.468 2.919 1.00 0.00 31 PHE A C 4
ATOM 2595 O O . PHE A 1 31 ? -2.380 -1.698 2.876 1.00 0.00 31 PHE A O 4
ATOM 2612 N N . SER A 1 32 ? -3.092 0.306 3.634 1.00 0.00 32 SER A N 4
ATOM 2613 C CA . SER A 1 32 ? -4.078 -0.244 4.557 1.00 0.00 32 SER A CA 4
ATOM 2614 C C . SER A 1 32 ? -5.143 -1.069 3.830 1.00 0.00 32 SER A C 4
ATOM 2615 O O . SER A 1 32 ? -5.379 -2.222 4.183 1.00 0.00 32 SER A O 4
ATOM 2623 N N . ALA A 1 33 ? -5.755 -0.492 2.800 1.00 0.00 33 ALA A N 4
ATOM 2624 C CA . ALA A 1 33 ? -6.858 -1.150 2.107 1.00 0.00 33 ALA A CA 4
ATOM 2625 C C . ALA A 1 33 ? -6.379 -2.366 1.327 1.00 0.00 33 ALA A C 4
ATOM 2626 O O . ALA A 1 33 ? -6.989 -3.446 1.385 1.00 0.00 33 ALA A O 4
ATOM 2633 N N . GLN A 1 34 ? -5.262 -2.207 0.628 1.00 0.00 34 GLN A N 4
ATOM 2634 C CA . GLN A 1 34 ? -4.761 -3.274 -0.214 1.00 0.00 34 GLN A CA 4
ATOM 2635 C C . GLN A 1 34 ? -4.420 -4.483 0.632 1.00 0.00 34 GLN A C 4
ATOM 2636 O O . GLN A 1 34 ? -4.725 -5.605 0.278 1.00 0.00 34 GLN A O 4
ATOM 2650 N N . GLN A 1 35 ? -3.814 -4.250 1.768 1.00 0.00 35 GLN A N 4
ATOM 2651 C CA . GLN A 1 35 ? -3.406 -5.338 2.615 1.00 0.00 35 GLN A CA 4
ATOM 2652 C C . GLN A 1 35 ? -4.549 -5.925 3.422 1.00 0.00 35 GLN A C 4
ATOM 2653 O O . GLN A 1 35 ? -4.591 -7.133 3.638 1.00 0.00 35 GLN A O 4
ATOM 2667 N N . GLU A 1 36 ? -5.481 -5.092 3.865 1.00 0.00 36 GLU A N 4
ATOM 2668 C CA . GLU A 1 36 ? -6.602 -5.595 4.643 1.00 0.00 36 GLU A CA 4
ATOM 2669 C C . GLU A 1 36 ? -7.433 -6.578 3.823 1.00 0.00 36 GLU A C 4
ATOM 2670 O O . GLU A 1 36 ? -8.073 -7.466 4.390 1.00 0.00 36 GLU A O 4
ATOM 2683 N N . GLN A 1 37 ? -7.442 -6.431 2.492 1.00 0.00 37 GLN A N 4
ATOM 2684 C CA . GLN A 1 37 ? -8.128 -7.423 1.662 1.00 0.00 37 GLN A CA 4
ATOM 2685 C C . GLN A 1 37 ? -7.167 -8.424 1.019 1.00 0.00 37 GLN A C 4
ATOM 2686 O O . GLN A 1 37 ? -7.475 -9.611 0.956 1.00 0.00 37 GLN A O 4
ATOM 2700 N N . CYS A 1 38 ? -5.997 -7.965 0.590 1.00 0.00 38 CYS A N 4
ATOM 2701 C CA . CYS A 1 38 ? -5.123 -8.800 -0.229 1.00 0.00 38 CYS A CA 4
ATOM 2702 C C . CYS A 1 38 ? -4.063 -9.505 0.608 1.00 0.00 38 CYS A C 4
ATOM 2703 O O . CYS A 1 38 ? -4.193 -10.691 0.909 1.00 0.00 38 CYS A O 4
ATOM 2710 N N . ASP A 1 39 ? -3.016 -8.778 0.992 1.00 0.00 39 ASP A N 4
ATOM 2711 C CA . ASP A 1 39 ? -1.910 -9.388 1.721 1.00 0.00 39 ASP A CA 4
ATOM 2712 C C . ASP A 1 39 ? -1.665 -8.673 3.041 1.00 0.00 39 ASP A C 4
ATOM 2713 O O . ASP A 1 39 ? -0.873 -7.737 3.112 1.00 0.00 39 ASP A O 4
ATOM 2723 N N . PRO A 1 40 ? -2.332 -9.119 4.108 1.00 0.00 40 PRO A N 4
ATOM 2724 C CA . PRO A 1 40 ? -2.208 -8.524 5.441 1.00 0.00 40 PRO A CA 4
ATOM 2725 C C . PRO A 1 40 ? -0.841 -8.775 6.078 1.00 0.00 40 PRO A C 4
ATOM 2726 O O . PRO A 1 40 ? -0.505 -8.178 7.100 1.00 0.00 40 PRO A O 4
ATOM 2737 N N . ASN A 1 41 ? -0.068 -9.670 5.478 1.00 0.00 41 ASN A N 4
ATOM 2738 C CA . ASN A 1 41 ? 1.137 -10.193 6.114 1.00 0.00 41 ASN A CA 4
ATOM 2739 C C . ASN A 1 41 ? 2.322 -9.242 6.008 1.00 0.00 41 ASN A C 4
ATOM 2740 O O . ASN A 1 41 ? 3.255 -9.334 6.806 1.00 0.00 41 ASN A O 4
ATOM 2751 N N . ILE A 1 42 ? 2.307 -8.330 5.043 1.00 0.00 42 ILE A N 4
ATOM 2752 C CA . ILE A 1 42 ? 3.464 -7.465 4.844 1.00 0.00 42 ILE A CA 4
ATOM 2753 C C . ILE A 1 42 ? 3.406 -6.244 5.748 1.00 0.00 42 ILE A C 4
ATOM 2754 O O . ILE A 1 42 ? 2.354 -5.891 6.287 1.00 0.00 42 ILE A O 4
ATOM 2770 N N . THR A 1 43 ? 4.557 -5.618 5.909 1.00 0.00 43 THR A N 4
ATOM 2771 C CA . THR A 1 43 ? 4.700 -4.436 6.735 1.00 0.00 43 THR A CA 4
ATOM 2772 C C . THR A 1 43 ? 5.314 -3.330 5.884 1.00 0.00 43 THR A C 4
ATOM 2773 O O . THR A 1 43 ? 5.716 -3.589 4.750 1.00 0.00 43 THR A O 4
ATOM 2784 N N . ILE A 1 44 ? 5.339 -2.100 6.376 1.00 0.00 44 ILE A N 4
ATOM 2785 C CA . ILE A 1 44 ? 5.982 -1.035 5.630 1.00 0.00 44 ILE A CA 4
ATOM 2786 C C . ILE A 1 44 ? 7.478 -1.318 5.538 1.00 0.00 44 ILE A C 4
ATOM 2787 O O . ILE A 1 44 ? 8.175 -1.373 6.550 1.00 0.00 44 ILE A O 4
ATOM 2803 N N . ALA A 1 45 ? 7.957 -1.488 4.315 1.00 0.00 45 ALA A N 4
ATOM 2804 C CA . ALA A 1 45 ? 9.356 -1.806 4.069 1.00 0.00 45 ALA A CA 4
ATOM 2805 C C . ALA A 1 45 ? 10.212 -0.573 4.276 1.00 0.00 45 ALA A C 4
ATOM 2806 O O . ALA A 1 45 ? 11.272 -0.629 4.904 1.00 0.00 45 ALA A O 4
ATOM 2813 N N . HIS A 1 46 ? 9.735 0.544 3.745 1.00 0.00 46 HIS A N 4
ATOM 2814 C CA . HIS A 1 46 ? 10.397 1.825 3.923 1.00 0.00 46 HIS A CA 4
ATOM 2815 C C . HIS A 1 46 ? 9.463 2.940 3.486 1.00 0.00 46 HIS A C 4
ATOM 2816 O O . HIS A 1 46 ? 8.588 2.729 2.641 1.00 0.00 46 HIS A O 4
ATOM 2831 N N . MET A 1 47 ? 9.630 4.106 4.085 1.00 0.00 47 MET A N 4
ATOM 2832 C CA . MET A 1 47 ? 8.875 5.277 3.691 1.00 0.00 47 MET A CA 4
ATOM 2833 C C . MET A 1 47 ? 9.425 5.766 2.361 1.00 0.00 47 MET A C 4
ATOM 2834 O O . MET A 1 47 ? 10.637 5.750 2.141 1.00 0.00 47 MET A O 4
ATOM 2848 N N . GLY A 1 48 ? 8.546 6.174 1.476 1.00 0.00 48 GLY A N 4
ATOM 2849 C CA . GLY A 1 48 ? 8.946 6.484 0.125 1.00 0.00 48 GLY A CA 4
ATOM 2850 C C . GLY A 1 48 ? 8.434 5.431 -0.824 1.00 0.00 48 GLY A C 4
ATOM 2851 O O . GLY A 1 48 ? 8.363 4.254 -0.465 1.00 0.00 48 GLY A O 4
ATOM 2855 N N . GLU A 1 49 ? 8.071 5.834 -2.026 1.00 0.00 49 GLU A N 4
ATOM 2856 C CA . GLU A 1 49 ? 7.484 4.910 -2.977 1.00 0.00 49 GLU A CA 4
ATOM 2857 C C . GLU A 1 49 ? 8.544 3.976 -3.544 1.00 0.00 49 GLU A C 4
ATOM 2858 O O . GLU A 1 49 ? 9.703 4.359 -3.700 1.00 0.00 49 GLU A O 4
ATOM 2871 N N . CYS A 1 50 ? 8.150 2.742 -3.815 1.00 0.00 50 CYS A N 4
ATOM 2872 C CA . CYS A 1 50 ? 9.025 1.799 -4.488 1.00 0.00 50 CYS A CA 4
ATOM 2873 C C . CYS A 1 50 ? 8.964 2.005 -6.000 1.00 0.00 50 CYS A C 4
ATOM 2874 O O . CYS A 1 50 ? 8.246 1.255 -6.682 1.00 0.00 50 CYS A O 4
ATOM 2881 N N . ALA A 1 1 ? -12.447 -8.384 -2.101 1.00 0.00 1 ALA A N 5
ATOM 2882 C CA . ALA A 1 1 ? -11.293 -9.106 -2.678 1.00 0.00 1 ALA A CA 5
ATOM 2883 C C . ALA A 1 1 ? -10.485 -9.761 -1.570 1.00 0.00 1 ALA A C 5
ATOM 2884 O O . ALA A 1 1 ? -10.147 -9.111 -0.587 1.00 0.00 1 ALA A O 5
ATOM 2893 N N . GLU A 1 2 ? -10.206 -11.047 -1.718 1.00 0.00 2 GLU A N 5
ATOM 2894 C CA . GLU A 1 2 ? -9.406 -11.774 -0.743 1.00 0.00 2 GLU A CA 5
ATOM 2895 C C . GLU A 1 2 ? -7.997 -11.985 -1.276 1.00 0.00 2 GLU A C 5
ATOM 2896 O O . GLU A 1 2 ? -7.018 -11.931 -0.529 1.00 0.00 2 GLU A O 5
ATOM 2909 N N . ASP A 1 3 ? -7.901 -12.226 -2.575 1.00 0.00 3 ASP A N 5
ATOM 2910 C CA . ASP A 1 3 ? -6.609 -12.368 -3.220 1.00 0.00 3 ASP A CA 5
ATOM 2911 C C . ASP A 1 3 ? -6.509 -11.381 -4.373 1.00 0.00 3 ASP A C 5
ATOM 2912 O O . ASP A 1 3 ? -7.248 -11.481 -5.355 1.00 0.00 3 ASP A O 5
ATOM 2922 N N . CYS A 1 4 ? -5.613 -10.421 -4.237 1.00 0.00 4 CYS A N 5
ATOM 2923 C CA . CYS A 1 4 ? -5.413 -9.405 -5.254 1.00 0.00 4 CYS A CA 5
ATOM 2924 C C . CYS A 1 4 ? -3.983 -8.878 -5.216 1.00 0.00 4 CYS A C 5
ATOM 2925 O O . CYS A 1 4 ? -3.558 -8.287 -4.229 1.00 0.00 4 CYS A O 5
ATOM 2932 N N . VAL A 1 5 ? -3.235 -9.090 -6.280 1.00 0.00 5 VAL A N 5
ATOM 2933 C CA . VAL A 1 5 ? -1.873 -8.607 -6.341 1.00 0.00 5 VAL A CA 5
ATOM 2934 C C . VAL A 1 5 ? -1.771 -7.429 -7.292 1.00 0.00 5 VAL A C 5
ATOM 2935 O O . VAL A 1 5 ? -2.162 -7.517 -8.455 1.00 0.00 5 VAL A O 5
ATOM 2948 N N . GLY A 1 6 ? -1.266 -6.323 -6.778 1.00 0.00 6 GLY A N 5
ATOM 2949 C CA . GLY A 1 6 ? -1.104 -5.140 -7.579 1.00 0.00 6 GLY A CA 5
ATOM 2950 C C . GLY A 1 6 ? -1.294 -3.900 -6.750 1.00 0.00 6 GLY A C 5
ATOM 2951 O O . GLY A 1 6 ? -0.843 -3.838 -5.608 1.00 0.00 6 GLY A O 5
ATOM 2955 N N . ARG A 1 7 ? -1.978 -2.924 -7.305 1.00 0.00 7 ARG A N 5
ATOM 2956 C CA . ARG A 1 7 ? -2.212 -1.678 -6.613 1.00 0.00 7 ARG A CA 5
ATOM 2957 C C . ARG A 1 7 ? -3.692 -1.313 -6.635 1.00 0.00 7 ARG A C 5
ATOM 2958 O O . ARG A 1 7 ? -4.351 -1.388 -7.677 1.00 0.00 7 ARG A O 5
ATOM 2979 N N . LYS A 1 8 ? -4.206 -0.922 -5.480 1.00 0.00 8 LYS A N 5
ATOM 2980 C CA . LYS A 1 8 ? -5.556 -0.390 -5.378 1.00 0.00 8 LYS A CA 5
ATOM 2981 C C . LYS A 1 8 ? -5.475 1.120 -5.347 1.00 0.00 8 LYS A C 5
ATOM 2982 O O . LYS A 1 8 ? -4.692 1.683 -4.589 1.00 0.00 8 LYS A O 5
ATOM 3001 N N . ALA A 1 9 ? -6.261 1.780 -6.174 1.00 0.00 9 ALA A N 5
ATOM 3002 C CA . ALA A 1 9 ? -6.133 3.213 -6.305 1.00 0.00 9 ALA A CA 5
ATOM 3003 C C . ALA A 1 9 ? -6.757 3.938 -5.124 1.00 0.00 9 ALA A C 5
ATOM 3004 O O . ALA A 1 9 ? -7.965 3.869 -4.892 1.00 0.00 9 ALA A O 5
ATOM 3011 N N . CYS A 1 10 ? -5.909 4.616 -4.379 1.00 0.00 10 CYS A N 5
ATOM 3012 C CA . CYS A 1 10 ? -6.338 5.570 -3.380 1.00 0.00 10 CYS A CA 5
ATOM 3013 C C . CYS A 1 10 ? -5.387 6.749 -3.462 1.00 0.00 10 CYS A C 5
ATOM 3014 O O . CYS A 1 10 ? -4.197 6.556 -3.707 1.00 0.00 10 CYS A O 5
ATOM 3021 N N . THR A 1 11 ? -5.877 7.949 -3.218 1.00 0.00 11 THR A N 5
ATOM 3022 C CA . THR A 1 11 ? -5.080 9.147 -3.440 1.00 0.00 11 THR A CA 5
ATOM 3023 C C . THR A 1 11 ? -5.748 10.356 -2.817 1.00 0.00 11 THR A C 5
ATOM 3024 O O . THR A 1 11 ? -6.042 11.347 -3.485 1.00 0.00 11 THR A O 5
ATOM 3035 N N . ARG A 1 12 ? -6.007 10.251 -1.527 1.00 0.00 12 ARG A N 5
ATOM 3036 C CA . ARG A 1 12 ? -6.547 11.366 -0.775 1.00 0.00 12 ARG A CA 5
ATOM 3037 C C . ARG A 1 12 ? -5.418 12.317 -0.407 1.00 0.00 12 ARG A C 5
ATOM 3038 O O . ARG A 1 12 ? -5.627 13.507 -0.188 1.00 0.00 12 ARG A O 5
ATOM 3059 N N . GLU A 1 13 ? -4.217 11.760 -0.372 1.00 0.00 13 GLU A N 5
ATOM 3060 C CA . GLU A 1 13 ? -3.020 12.479 0.011 1.00 0.00 13 GLU A CA 5
ATOM 3061 C C . GLU A 1 13 ? -1.819 11.672 -0.458 1.00 0.00 13 GLU A C 5
ATOM 3062 O O . GLU A 1 13 ? -1.946 10.466 -0.680 1.00 0.00 13 GLU A O 5
ATOM 3075 N N . TRP A 1 14 ? -0.672 12.308 -0.629 1.00 0.00 14 TRP A N 5
ATOM 3076 C CA . TRP A 1 14 ? 0.515 11.578 -1.038 1.00 0.00 14 TRP A CA 5
ATOM 3077 C C . TRP A 1 14 ? 1.553 11.553 0.077 1.00 0.00 14 TRP A C 5
ATOM 3078 O O . TRP A 1 14 ? 2.335 12.491 0.248 1.00 0.00 14 TRP A O 5
ATOM 3099 N N . TYR A 1 15 ? 1.519 10.487 0.856 1.00 0.00 15 TYR A N 5
ATOM 3100 C CA . TYR A 1 15 ? 2.606 10.154 1.743 1.00 0.00 15 TYR A CA 5
ATOM 3101 C C . TYR A 1 15 ? 3.073 8.789 1.310 1.00 0.00 15 TYR A C 5
ATOM 3102 O O . TYR A 1 15 ? 2.459 7.782 1.664 1.00 0.00 15 TYR A O 5
ATOM 3120 N N . PRO A 1 16 ? 4.147 8.718 0.551 1.00 0.00 16 PRO A N 5
ATOM 3121 C CA . PRO A 1 16 ? 4.517 7.482 -0.102 1.00 0.00 16 PRO A CA 5
ATOM 3122 C C . PRO A 1 16 ? 5.258 6.518 0.812 1.00 0.00 16 PRO A C 5
ATOM 3123 O O . PRO A 1 16 ? 6.119 6.914 1.599 1.00 0.00 16 PRO A O 5
ATOM 3134 N N . VAL A 1 17 ? 4.906 5.247 0.704 1.00 0.00 17 VAL A N 5
ATOM 3135 C CA . VAL A 1 17 ? 5.561 4.190 1.459 1.00 0.00 17 VAL A CA 5
ATOM 3136 C C . VAL A 1 17 ? 5.689 2.949 0.589 1.00 0.00 17 VAL A C 5
ATOM 3137 O O . VAL A 1 17 ? 5.170 2.909 -0.527 1.00 0.00 17 VAL A O 5
ATOM 3150 N N . CYS A 1 18 ? 6.370 1.944 1.097 1.00 0.00 18 CYS A N 5
ATOM 3151 C CA . CYS A 1 18 ? 6.560 0.714 0.357 1.00 0.00 18 CYS A CA 5
ATOM 3152 C C . CYS A 1 18 ? 6.118 -0.478 1.187 1.00 0.00 18 CYS A C 5
ATOM 3153 O O . CYS A 1 18 ? 6.374 -0.530 2.387 1.00 0.00 18 CYS A O 5
ATOM 3160 N N . GLY A 1 19 ? 5.445 -1.419 0.549 1.00 0.00 19 GLY A N 5
ATOM 3161 C CA . GLY A 1 19 ? 5.069 -2.646 1.223 1.00 0.00 19 GLY A CA 5
ATOM 3162 C C . GLY A 1 19 ? 6.123 -3.712 1.032 1.00 0.00 19 GLY A C 5
ATOM 3163 O O . GLY A 1 19 ? 6.820 -3.694 0.016 1.00 0.00 19 GLY A O 5
ATOM 3167 N N . SER A 1 20 ? 6.217 -4.650 1.985 1.00 0.00 20 SER A N 5
ATOM 3168 C CA . SER A 1 20 ? 7.270 -5.679 2.001 1.00 0.00 20 SER A CA 5
ATOM 3169 C C . SER A 1 20 ? 7.306 -6.520 0.724 1.00 0.00 20 SER A C 5
ATOM 3170 O O . SER A 1 20 ? 8.280 -7.224 0.477 1.00 0.00 20 SER A O 5
ATOM 3178 N N . ASP A 1 21 ? 6.249 -6.455 -0.073 1.00 0.00 21 ASP A N 5
ATOM 3179 C CA . ASP A 1 21 ? 6.227 -7.132 -1.369 1.00 0.00 21 ASP A CA 5
ATOM 3180 C C . ASP A 1 21 ? 7.110 -6.376 -2.370 1.00 0.00 21 ASP A C 5
ATOM 3181 O O . ASP A 1 21 ? 7.388 -6.848 -3.472 1.00 0.00 21 ASP A O 5
ATOM 3191 N N . GLY A 1 22 ? 7.576 -5.208 -1.947 1.00 0.00 22 GLY A N 5
ATOM 3192 C CA . GLY A 1 22 ? 8.349 -4.338 -2.805 1.00 0.00 22 GLY A CA 5
ATOM 3193 C C . GLY A 1 22 ? 7.443 -3.456 -3.620 1.00 0.00 22 GLY A C 5
ATOM 3194 O O . GLY A 1 22 ? 7.793 -3.024 -4.720 1.00 0.00 22 GLY A O 5
ATOM 3198 N N . VAL A 1 23 ? 6.270 -3.184 -3.066 1.00 0.00 23 VAL A N 5
ATOM 3199 C CA . VAL A 1 23 ? 5.227 -2.484 -3.798 1.00 0.00 23 VAL A CA 5
ATOM 3200 C C . VAL A 1 23 ? 5.090 -1.039 -3.318 1.00 0.00 23 VAL A C 5
ATOM 3201 O O . VAL A 1 23 ? 5.184 -0.758 -2.121 1.00 0.00 23 VAL A O 5
ATOM 3214 N N . THR A 1 24 ? 4.867 -0.131 -4.261 1.00 0.00 24 THR A N 5
ATOM 3215 C CA . THR A 1 24 ? 4.744 1.287 -3.954 1.00 0.00 24 THR A CA 5
ATOM 3216 C C . THR A 1 24 ? 3.325 1.633 -3.545 1.00 0.00 24 THR A C 5
ATOM 3217 O O . THR A 1 24 ? 2.376 1.399 -4.292 1.00 0.00 24 THR A O 5
ATOM 3228 N N . TYR A 1 25 ? 3.189 2.181 -2.352 1.00 0.00 25 TYR A N 5
ATOM 3229 C CA . TYR A 1 25 ? 1.906 2.601 -1.857 1.00 0.00 25 TYR A CA 5
ATOM 3230 C C . TYR A 1 25 ? 1.811 4.120 -1.790 1.00 0.00 25 TYR A C 5
ATOM 3231 O O . TYR A 1 25 ? 2.714 4.799 -1.300 1.00 0.00 25 TYR A O 5
ATOM 3249 N N . SER A 1 26 ? 0.695 4.622 -2.300 1.00 0.00 26 SER A N 5
ATOM 3250 C CA . SER A 1 26 ? 0.458 6.052 -2.462 1.00 0.00 26 SER A CA 5
ATOM 3251 C C . SER A 1 26 ? 0.363 6.787 -1.124 1.00 0.00 26 SER A C 5
ATOM 3252 O O . SER A 1 26 ? 0.779 7.940 -1.014 1.00 0.00 26 SER A O 5
ATOM 3260 N N . ASN A 1 27 ? -0.193 6.117 -0.122 1.00 0.00 27 ASN A N 5
ATOM 3261 C CA . ASN A 1 27 ? -0.340 6.680 1.217 1.00 0.00 27 ASN A CA 5
ATOM 3262 C C . ASN A 1 27 ? -0.974 5.613 2.114 1.00 0.00 27 ASN A C 5
ATOM 3263 O O . ASN A 1 27 ? -1.287 4.522 1.623 1.00 0.00 27 ASN A O 5
ATOM 3274 N N . PRO A 1 28 ? -1.161 5.882 3.430 1.00 0.00 28 PRO A N 5
ATOM 3275 C CA . PRO A 1 28 ? -1.715 4.900 4.373 1.00 0.00 28 PRO A CA 5
ATOM 3276 C C . PRO A 1 28 ? -2.958 4.157 3.870 1.00 0.00 28 PRO A C 5
ATOM 3277 O O . PRO A 1 28 ? -3.044 2.942 4.034 1.00 0.00 28 PRO A O 5
ATOM 3288 N N . CYS A 1 29 ? -3.906 4.862 3.245 1.00 0.00 29 CYS A N 5
ATOM 3289 C CA . CYS A 1 29 ? -5.149 4.220 2.794 1.00 0.00 29 CYS A CA 5
ATOM 3290 C C . CYS A 1 29 ? -4.850 3.118 1.779 1.00 0.00 29 CYS A C 5
ATOM 3291 O O . CYS A 1 29 ? -5.484 2.065 1.783 1.00 0.00 29 CYS A O 5
ATOM 3298 N N . ASN A 1 30 ? -3.864 3.362 0.929 1.00 0.00 30 ASN A N 5
ATOM 3299 C CA . ASN A 1 30 ? -3.493 2.426 -0.115 1.00 0.00 30 ASN A CA 5
ATOM 3300 C C . ASN A 1 30 ? -2.886 1.161 0.490 1.00 0.00 30 ASN A C 5
ATOM 3301 O O . ASN A 1 30 ? -3.275 0.052 0.133 1.00 0.00 30 ASN A O 5
ATOM 3312 N N . PHE A 1 31 ? -1.969 1.339 1.440 1.00 0.00 31 PHE A N 5
ATOM 3313 C CA . PHE A 1 31 ? -1.361 0.219 2.148 1.00 0.00 31 PHE A CA 5
ATOM 3314 C C . PHE A 1 31 ? -2.410 -0.498 2.990 1.00 0.00 31 PHE A C 5
ATOM 3315 O O . PHE A 1 31 ? -2.519 -1.713 2.950 1.00 0.00 31 PHE A O 5
ATOM 3332 N N . SER A 1 32 ? -3.203 0.272 3.727 1.00 0.00 32 SER A N 5
ATOM 3333 C CA . SER A 1 32 ? -4.190 -0.294 4.639 1.00 0.00 32 SER A CA 5
ATOM 3334 C C . SER A 1 32 ? -5.251 -1.094 3.889 1.00 0.00 32 SER A C 5
ATOM 3335 O O . SER A 1 32 ? -5.501 -2.257 4.214 1.00 0.00 32 SER A O 5
ATOM 3343 N N . ALA A 1 33 ? -5.839 -0.486 2.862 1.00 0.00 33 ALA A N 5
ATOM 3344 C CA . ALA A 1 33 ? -6.931 -1.116 2.132 1.00 0.00 33 ALA A CA 5
ATOM 3345 C C . ALA A 1 33 ? -6.441 -2.323 1.355 1.00 0.00 33 ALA A C 5
ATOM 3346 O O . ALA A 1 33 ? -7.053 -3.393 1.399 1.00 0.00 33 ALA A O 5
ATOM 3353 N N . GLN A 1 34 ? -5.311 -2.165 0.682 1.00 0.00 34 GLN A N 5
ATOM 3354 C CA . GLN A 1 34 ? -4.770 -3.237 -0.132 1.00 0.00 34 GLN A CA 5
ATOM 3355 C C . GLN A 1 34 ? -4.350 -4.411 0.751 1.00 0.00 34 GLN A C 5
ATOM 3356 O O . GLN A 1 34 ? -4.508 -5.569 0.385 1.00 0.00 34 GLN A O 5
ATOM 3370 N N . GLN A 1 35 ? -3.847 -4.107 1.934 1.00 0.00 35 GLN A N 5
ATOM 3371 C CA . GLN A 1 35 ? -3.366 -5.132 2.842 1.00 0.00 35 GLN A CA 5
ATOM 3372 C C . GLN A 1 35 ? -4.520 -5.837 3.545 1.00 0.00 35 GLN A C 5
ATOM 3373 O O . GLN A 1 35 ? -4.468 -7.044 3.779 1.00 0.00 35 GLN A O 5
ATOM 3387 N N . GLU A 1 36 ? -5.565 -5.091 3.878 1.00 0.00 36 GLU A N 5
ATOM 3388 C CA . GLU A 1 36 ? -6.704 -5.681 4.570 1.00 0.00 36 GLU A CA 5
ATOM 3389 C C . GLU A 1 36 ? -7.497 -6.595 3.642 1.00 0.00 36 GLU A C 5
ATOM 3390 O O . GLU A 1 36 ? -8.136 -7.540 4.100 1.00 0.00 36 GLU A O 5
ATOM 3403 N N . GLN A 1 37 ? -7.466 -6.319 2.343 1.00 0.00 37 GLN A N 5
ATOM 3404 C CA . GLN A 1 37 ? -8.203 -7.160 1.411 1.00 0.00 37 GLN A CA 5
ATOM 3405 C C . GLN A 1 37 ? -7.300 -8.171 0.715 1.00 0.00 37 GLN A C 5
ATOM 3406 O O . GLN A 1 37 ? -7.708 -9.303 0.479 1.00 0.00 37 GLN A O 5
ATOM 3420 N N . CYS A 1 38 ? -6.068 -7.797 0.425 1.00 0.00 38 CYS A N 5
ATOM 3421 C CA . CYS A 1 38 ? -5.217 -8.659 -0.377 1.00 0.00 38 CYS A CA 5
ATOM 3422 C C . CYS A 1 38 ? -4.169 -9.370 0.473 1.00 0.00 38 CYS A C 5
ATOM 3423 O O . CYS A 1 38 ? -4.325 -10.550 0.788 1.00 0.00 38 CYS A O 5
ATOM 3430 N N . ASP A 1 39 ? -3.109 -8.665 0.855 1.00 0.00 39 ASP A N 5
ATOM 3431 C CA . ASP A 1 39 ? -2.013 -9.297 1.587 1.00 0.00 39 ASP A CA 5
ATOM 3432 C C . ASP A 1 39 ? -1.849 -8.682 2.966 1.00 0.00 39 ASP A C 5
ATOM 3433 O O . ASP A 1 39 ? -1.247 -7.623 3.116 1.00 0.00 39 ASP A O 5
ATOM 3443 N N . PRO A 1 40 ? -2.387 -9.346 3.991 1.00 0.00 40 PRO A N 5
ATOM 3444 C CA . PRO A 1 40 ? -2.304 -8.882 5.375 1.00 0.00 40 PRO A CA 5
ATOM 3445 C C . PRO A 1 40 ? -0.910 -9.052 5.977 1.00 0.00 40 PRO A C 5
ATOM 3446 O O . PRO A 1 40 ? -0.602 -8.489 7.028 1.00 0.00 40 PRO A O 5
ATOM 3457 N N . ASN A 1 41 ? -0.074 -9.830 5.307 1.00 0.00 41 ASN A N 5
ATOM 3458 C CA . ASN A 1 41 ? 1.147 -10.332 5.915 1.00 0.00 41 ASN A CA 5
ATOM 3459 C C . ASN A 1 41 ? 2.319 -9.374 5.791 1.00 0.00 41 ASN A C 5
ATOM 3460 O O . ASN A 1 41 ? 3.265 -9.465 6.569 1.00 0.00 41 ASN A O 5
ATOM 3471 N N . ILE A 1 42 ? 2.282 -8.461 4.833 1.00 0.00 42 ILE A N 5
ATOM 3472 C CA . ILE A 1 42 ? 3.412 -7.556 4.653 1.00 0.00 42 ILE A CA 5
ATOM 3473 C C . ILE A 1 42 ? 3.306 -6.341 5.560 1.00 0.00 42 ILE A C 5
ATOM 3474 O O . ILE A 1 42 ? 2.254 -6.054 6.129 1.00 0.00 42 ILE A O 5
ATOM 3490 N N . THR A 1 43 ? 4.411 -5.630 5.665 1.00 0.00 43 THR A N 5
ATOM 3491 C CA . THR A 1 43 ? 4.506 -4.439 6.484 1.00 0.00 43 THR A CA 5
ATOM 3492 C C . THR A 1 43 ? 5.155 -3.326 5.679 1.00 0.00 43 THR A C 5
ATOM 3493 O O . THR A 1 43 ? 5.594 -3.557 4.550 1.00 0.00 43 THR A O 5
ATOM 3504 N N . ILE A 1 44 ? 5.151 -2.110 6.200 1.00 0.00 44 ILE A N 5
ATOM 3505 C CA . ILE A 1 44 ? 5.838 -1.028 5.523 1.00 0.00 44 ILE A CA 5
ATOM 3506 C C . ILE A 1 44 ? 7.337 -1.308 5.525 1.00 0.00 44 ILE A C 5
ATOM 3507 O O . ILE A 1 44 ? 7.964 -1.403 6.582 1.00 0.00 44 ILE A O 5
ATOM 3523 N N . ALA A 1 45 ? 7.900 -1.445 4.335 1.00 0.00 45 ALA A N 5
ATOM 3524 C CA . ALA A 1 45 ? 9.309 -1.774 4.185 1.00 0.00 45 ALA A CA 5
ATOM 3525 C C . ALA A 1 45 ? 10.169 -0.545 4.411 1.00 0.00 45 ALA A C 5
ATOM 3526 O O . ALA A 1 45 ? 11.191 -0.606 5.094 1.00 0.00 45 ALA A O 5
ATOM 3533 N N . HIS A 1 46 ? 9.741 0.570 3.839 1.00 0.00 46 HIS A N 5
ATOM 3534 C CA . HIS A 1 46 ? 10.430 1.838 4.008 1.00 0.00 46 HIS A CA 5
ATOM 3535 C C . HIS A 1 46 ? 9.520 2.972 3.574 1.00 0.00 46 HIS A C 5
ATOM 3536 O O . HIS A 1 46 ? 8.580 2.759 2.809 1.00 0.00 46 HIS A O 5
ATOM 3551 N N . MET A 1 47 ? 9.794 4.166 4.073 1.00 0.00 47 MET A N 5
ATOM 3552 C CA . MET A 1 47 ? 9.052 5.345 3.665 1.00 0.00 47 MET A CA 5
ATOM 3553 C C . MET A 1 47 ? 9.611 5.833 2.336 1.00 0.00 47 MET A C 5
ATOM 3554 O O . MET A 1 47 ? 10.829 5.826 2.125 1.00 0.00 47 MET A O 5
ATOM 3568 N N . GLY A 1 48 ? 8.728 6.229 1.441 1.00 0.00 48 GLY A N 5
ATOM 3569 C CA . GLY A 1 48 ? 9.135 6.581 0.100 1.00 0.00 48 GLY A CA 5
ATOM 3570 C C . GLY A 1 48 ? 8.641 5.565 -0.906 1.00 0.00 48 GLY A C 5
ATOM 3571 O O . GLY A 1 48 ? 8.444 4.396 -0.564 1.00 0.00 48 GLY A O 5
ATOM 3575 N N . GLU A 1 49 ? 8.426 6.006 -2.134 1.00 0.00 49 GLU A N 5
ATOM 3576 C CA . GLU A 1 49 ? 7.920 5.130 -3.183 1.00 0.00 49 GLU A CA 5
ATOM 3577 C C . GLU A 1 49 ? 8.931 4.033 -3.526 1.00 0.00 49 GLU A C 5
ATOM 3578 O O . GLU A 1 49 ? 10.142 4.228 -3.395 1.00 0.00 49 GLU A O 5
ATOM 3591 N N . CYS A 1 50 ? 8.431 2.879 -3.939 1.00 0.00 50 CYS A N 5
ATOM 3592 C CA . CYS A 1 50 ? 9.286 1.773 -4.339 1.00 0.00 50 CYS A CA 5
ATOM 3593 C C . CYS A 1 50 ? 9.385 1.698 -5.862 1.00 0.00 50 CYS A C 5
ATOM 3594 O O . CYS A 1 50 ? 9.092 0.629 -6.441 1.00 0.00 50 CYS A O 5
ATOM 3601 N N . ALA A 1 1 ? -12.306 -9.218 -1.823 1.00 0.00 1 ALA A N 6
ATOM 3602 C CA . ALA A 1 1 ? -11.078 -9.778 -2.432 1.00 0.00 1 ALA A CA 6
ATOM 3603 C C . ALA A 1 1 ? -10.235 -10.491 -1.388 1.00 0.00 1 ALA A C 6
ATOM 3604 O O . ALA A 1 1 ? -10.257 -10.134 -0.209 1.00 0.00 1 ALA A O 6
ATOM 3613 N N . GLU A 1 2 ? -9.520 -11.516 -1.824 1.00 0.00 2 GLU A N 6
ATOM 3614 C CA . GLU A 1 2 ? -8.527 -12.171 -0.985 1.00 0.00 2 GLU A CA 6
ATOM 3615 C C . GLU A 1 2 ? -7.198 -12.239 -1.724 1.00 0.00 2 GLU A C 6
ATOM 3616 O O . GLU A 1 2 ? -6.131 -12.131 -1.123 1.00 0.00 2 GLU A O 6
ATOM 3629 N N . ASP A 1 3 ? -7.273 -12.408 -3.036 1.00 0.00 3 ASP A N 6
ATOM 3630 C CA . ASP A 1 3 ? -6.082 -12.425 -3.864 1.00 0.00 3 ASP A CA 6
ATOM 3631 C C . ASP A 1 3 ? -6.111 -11.243 -4.813 1.00 0.00 3 ASP A C 6
ATOM 3632 O O . ASP A 1 3 ? -6.966 -11.158 -5.698 1.00 0.00 3 ASP A O 6
ATOM 3642 N N . CYS A 1 4 ? -5.201 -10.318 -4.592 1.00 0.00 4 CYS A N 6
ATOM 3643 C CA . CYS A 1 4 ? -5.037 -9.173 -5.455 1.00 0.00 4 CYS A CA 6
ATOM 3644 C C . CYS A 1 4 ? -3.608 -8.659 -5.360 1.00 0.00 4 CYS A C 6
ATOM 3645 O O . CYS A 1 4 ? -3.049 -8.556 -4.270 1.00 0.00 4 CYS A O 6
ATOM 3652 N N . VAL A 1 5 ? -3.008 -8.367 -6.490 1.00 0.00 5 VAL A N 6
ATOM 3653 C CA . VAL A 1 5 ? -1.625 -7.927 -6.500 1.00 0.00 5 VAL A CA 6
ATOM 3654 C C . VAL A 1 5 ? -1.472 -6.644 -7.306 1.00 0.00 5 VAL A C 6
ATOM 3655 O O . VAL A 1 5 ? -2.025 -6.516 -8.400 1.00 0.00 5 VAL A O 6
ATOM 3668 N N . GLY A 1 6 ? -0.766 -5.683 -6.745 1.00 0.00 6 GLY A N 6
ATOM 3669 C CA . GLY A 1 6 ? -0.482 -4.470 -7.465 1.00 0.00 6 GLY A CA 6
ATOM 3670 C C . GLY A 1 6 ? -0.771 -3.246 -6.637 1.00 0.00 6 GLY A C 6
ATOM 3671 O O . GLY A 1 6 ? -0.370 -3.164 -5.473 1.00 0.00 6 GLY A O 6
ATOM 3675 N N . ARG A 1 7 ? -1.487 -2.309 -7.222 1.00 0.00 7 ARG A N 6
ATOM 3676 C CA . ARG A 1 7 ? -1.765 -1.049 -6.563 1.00 0.00 7 ARG A CA 6
ATOM 3677 C C . ARG A 1 7 ? -3.253 -0.721 -6.618 1.00 0.00 7 ARG A C 6
ATOM 3678 O O . ARG A 1 7 ? -3.877 -0.753 -7.679 1.00 0.00 7 ARG A O 6
ATOM 3699 N N . LYS A 1 8 ? -3.812 -0.419 -5.459 1.00 0.00 8 LYS A N 6
ATOM 3700 C CA . LYS A 1 8 ? -5.182 0.062 -5.368 1.00 0.00 8 LYS A CA 6
ATOM 3701 C C . LYS A 1 8 ? -5.178 1.576 -5.205 1.00 0.00 8 LYS A C 6
ATOM 3702 O O . LYS A 1 8 ? -4.426 2.119 -4.401 1.00 0.00 8 LYS A O 6
ATOM 3721 N N . ALA A 1 9 ? -6.010 2.261 -5.967 1.00 0.00 9 ALA A N 6
ATOM 3722 C CA . ALA A 1 9 ? -5.955 3.710 -6.020 1.00 0.00 9 ALA A CA 6
ATOM 3723 C C . ALA A 1 9 ? -6.694 4.359 -4.857 1.00 0.00 9 ALA A C 6
ATOM 3724 O O . ALA A 1 9 ? -7.882 4.122 -4.641 1.00 0.00 9 ALA A O 6
ATOM 3731 N N . CYS A 1 10 ? -5.962 5.161 -4.099 1.00 0.00 10 CYS A N 6
ATOM 3732 C CA . CYS A 1 10 ? -6.542 6.009 -3.073 1.00 0.00 10 CYS A CA 6
ATOM 3733 C C . CYS A 1 10 ? -5.878 7.378 -3.183 1.00 0.00 10 CYS A C 6
ATOM 3734 O O . CYS A 1 10 ? -4.707 7.461 -3.549 1.00 0.00 10 CYS A O 6
ATOM 3741 N N . THR A 1 11 ? -6.600 8.446 -2.880 1.00 0.00 11 THR A N 6
ATOM 3742 C CA . THR A 1 11 ? -6.067 9.787 -3.076 1.00 0.00 11 THR A CA 6
ATOM 3743 C C . THR A 1 11 ? -6.708 10.800 -2.120 1.00 0.00 11 THR A C 6
ATOM 3744 O O . THR A 1 11 ? -7.456 11.689 -2.533 1.00 0.00 11 THR A O 6
ATOM 3755 N N . ARG A 1 12 ? -6.431 10.652 -0.834 1.00 0.00 12 ARG A N 6
ATOM 3756 C CA . ARG A 1 12 ? -6.845 11.651 0.145 1.00 0.00 12 ARG A CA 6
ATOM 3757 C C . ARG A 1 12 ? -5.624 12.377 0.689 1.00 0.00 12 ARG A C 6
ATOM 3758 O O . ARG A 1 12 ? -5.738 13.314 1.482 1.00 0.00 12 ARG A O 6
ATOM 3779 N N . GLU A 1 13 ? -4.461 11.926 0.228 1.00 0.00 13 GLU A N 6
ATOM 3780 C CA . GLU A 1 13 ? -3.168 12.470 0.624 1.00 0.00 13 GLU A CA 6
ATOM 3781 C C . GLU A 1 13 ? -2.076 11.617 -0.003 1.00 0.00 13 GLU A C 6
ATOM 3782 O O . GLU A 1 13 ? -2.287 10.427 -0.244 1.00 0.00 13 GLU A O 6
ATOM 3795 N N . TRP A 1 14 ? -0.925 12.211 -0.270 1.00 0.00 14 TRP A N 6
ATOM 3796 C CA . TRP A 1 14 ? 0.173 11.477 -0.867 1.00 0.00 14 TRP A CA 6
ATOM 3797 C C . TRP A 1 14 ? 1.297 11.292 0.142 1.00 0.00 14 TRP A C 6
ATOM 3798 O O . TRP A 1 14 ? 2.132 12.177 0.335 1.00 0.00 14 TRP A O 6
ATOM 3819 N N . TYR A 1 15 ? 1.284 10.157 0.812 1.00 0.00 15 TYR A N 6
ATOM 3820 C CA . TYR A 1 15 ? 2.413 9.719 1.593 1.00 0.00 15 TYR A CA 6
ATOM 3821 C C . TYR A 1 15 ? 2.828 8.396 1.015 1.00 0.00 15 TYR A C 6
ATOM 3822 O O . TYR A 1 15 ? 2.216 7.374 1.308 1.00 0.00 15 TYR A O 6
ATOM 3840 N N . PRO A 1 16 ? 3.857 8.374 0.201 1.00 0.00 16 PRO A N 6
ATOM 3841 C CA . PRO A 1 16 ? 4.219 7.169 -0.509 1.00 0.00 16 PRO A CA 6
ATOM 3842 C C . PRO A 1 16 ? 5.038 6.230 0.358 1.00 0.00 16 PRO A C 6
ATOM 3843 O O . PRO A 1 16 ? 5.915 6.664 1.104 1.00 0.00 16 PRO A O 6
ATOM 3854 N N . VAL A 1 17 ? 4.741 4.945 0.268 1.00 0.00 17 VAL A N 6
ATOM 3855 C CA . VAL A 1 17 ? 5.431 3.940 1.059 1.00 0.00 17 VAL A CA 6
ATOM 3856 C C . VAL A 1 17 ? 5.609 2.667 0.253 1.00 0.00 17 VAL A C 6
ATOM 3857 O O . VAL A 1 17 ? 5.153 2.566 -0.886 1.00 0.00 17 VAL A O 6
ATOM 3870 N N . CYS A 1 18 ? 6.278 1.701 0.844 1.00 0.00 18 CYS A N 6
ATOM 3871 C CA . CYS A 1 18 ? 6.491 0.428 0.195 1.00 0.00 18 CYS A CA 6
ATOM 3872 C C . CYS A 1 18 ? 5.984 -0.702 1.072 1.00 0.00 18 CYS A C 6
ATOM 3873 O O . CYS A 1 18 ? 6.285 -0.752 2.263 1.00 0.00 18 CYS A O 6
ATOM 3880 N N . GLY A 1 19 ? 5.190 -1.583 0.489 1.00 0.00 19 GLY A N 6
ATOM 3881 C CA . GLY A 1 19 ? 4.742 -2.759 1.196 1.00 0.00 19 GLY A CA 6
ATOM 3882 C C . GLY A 1 19 ? 5.821 -3.817 1.202 1.00 0.00 19 GLY A C 6
ATOM 3883 O O . GLY A 1 19 ? 6.571 -3.922 0.234 1.00 0.00 19 GLY A O 6
ATOM 3887 N N . SER A 1 20 ? 5.874 -4.607 2.272 1.00 0.00 20 SER A N 6
ATOM 3888 C CA . SER A 1 20 ? 6.959 -5.563 2.506 1.00 0.00 20 SER A CA 6
ATOM 3889 C C . SER A 1 20 ? 7.121 -6.581 1.376 1.00 0.00 20 SER A C 6
ATOM 3890 O O . SER A 1 20 ? 8.112 -7.300 1.341 1.00 0.00 20 SER A O 6
ATOM 3898 N N . ASP A 1 21 ? 6.148 -6.659 0.477 1.00 0.00 21 ASP A N 6
ATOM 3899 C CA . ASP A 1 21 ? 6.263 -7.523 -0.698 1.00 0.00 21 ASP A CA 6
ATOM 3900 C C . ASP A 1 21 ? 7.166 -6.869 -1.750 1.00 0.00 21 ASP A C 6
ATOM 3901 O O . ASP A 1 21 ? 7.539 -7.479 -2.751 1.00 0.00 21 ASP A O 6
ATOM 3911 N N . GLY A 1 22 ? 7.529 -5.620 -1.496 1.00 0.00 22 GLY A N 6
ATOM 3912 C CA . GLY A 1 22 ? 8.321 -4.857 -2.436 1.00 0.00 22 GLY A CA 6
ATOM 3913 C C . GLY A 1 22 ? 7.439 -4.044 -3.353 1.00 0.00 22 GLY A C 6
ATOM 3914 O O . GLY A 1 22 ? 7.833 -3.704 -4.469 1.00 0.00 22 GLY A O 6
ATOM 3918 N N . VAL A 1 23 ? 6.239 -3.734 -2.882 1.00 0.00 23 VAL A N 6
ATOM 3919 C CA . VAL A 1 23 ? 5.254 -3.068 -3.712 1.00 0.00 23 VAL A CA 6
ATOM 3920 C C . VAL A 1 23 ? 5.099 -1.598 -3.318 1.00 0.00 23 VAL A C 6
ATOM 3921 O O . VAL A 1 23 ? 5.126 -1.254 -2.139 1.00 0.00 23 VAL A O 6
ATOM 3934 N N . THR A 1 24 ? 4.940 -0.738 -4.313 1.00 0.00 24 THR A N 6
ATOM 3935 C CA . THR A 1 24 ? 4.793 0.687 -4.082 1.00 0.00 24 THR A CA 6
ATOM 3936 C C . THR A 1 24 ? 3.353 1.050 -3.755 1.00 0.00 24 THR A C 6
ATOM 3937 O O . THR A 1 24 ? 2.435 0.740 -4.513 1.00 0.00 24 THR A O 6
ATOM 3948 N N . TYR A 1 25 ? 3.165 1.700 -2.619 1.00 0.00 25 TYR A N 6
ATOM 3949 C CA . TYR A 1 25 ? 1.862 2.156 -2.212 1.00 0.00 25 TYR A CA 6
ATOM 3950 C C . TYR A 1 25 ? 1.782 3.678 -2.205 1.00 0.00 25 TYR A C 6
ATOM 3951 O O . TYR A 1 25 ? 2.690 4.362 -1.724 1.00 0.00 25 TYR A O 6
ATOM 3969 N N . SER A 1 26 ? 0.677 4.187 -2.741 1.00 0.00 26 SER A N 6
ATOM 3970 C CA . SER A 1 26 ? 0.477 5.614 -2.953 1.00 0.00 26 SER A CA 6
ATOM 3971 C C . SER A 1 26 ? 0.313 6.384 -1.636 1.00 0.00 26 SER A C 6
ATOM 3972 O O . SER A 1 26 ? 0.654 7.566 -1.558 1.00 0.00 26 SER A O 6
ATOM 3980 N N . ASN A 1 27 ? -0.213 5.719 -0.611 1.00 0.00 27 ASN A N 6
ATOM 3981 C CA . ASN A 1 27 ? -0.402 6.333 0.702 1.00 0.00 27 ASN A CA 6
ATOM 3982 C C . ASN A 1 27 ? -0.792 5.268 1.728 1.00 0.00 27 ASN A C 6
ATOM 3983 O O . ASN A 1 27 ? -1.072 4.127 1.345 1.00 0.00 27 ASN A O 6
ATOM 3994 N N . PRO A 1 28 ? -0.788 5.593 3.037 1.00 0.00 28 PRO A N 6
ATOM 3995 C CA . PRO A 1 28 ? -1.206 4.652 4.086 1.00 0.00 28 PRO A CA 6
ATOM 3996 C C . PRO A 1 28 ? -2.563 4.016 3.794 1.00 0.00 28 PRO A C 6
ATOM 3997 O O . PRO A 1 28 ? -2.772 2.828 4.044 1.00 0.00 28 PRO A O 6
ATOM 4008 N N . CYS A 1 29 ? -3.470 4.816 3.243 1.00 0.00 29 CYS A N 6
ATOM 4009 C CA . CYS A 1 29 ? -4.788 4.342 2.832 1.00 0.00 29 CYS A CA 6
ATOM 4010 C C . CYS A 1 29 ? -4.658 3.165 1.872 1.00 0.00 29 CYS A C 6
ATOM 4011 O O . CYS A 1 29 ? -5.255 2.109 2.078 1.00 0.00 29 CYS A O 6
ATOM 4018 N N . ASN A 1 30 ? -3.846 3.355 0.844 1.00 0.00 30 ASN A N 6
ATOM 4019 C CA . ASN A 1 30 ? -3.603 2.334 -0.160 1.00 0.00 30 ASN A CA 6
ATOM 4020 C C . ASN A 1 30 ? -2.961 1.101 0.468 1.00 0.00 30 ASN A C 6
ATOM 4021 O O . ASN A 1 30 ? -3.389 -0.013 0.209 1.00 0.00 30 ASN A O 6
ATOM 4032 N N . PHE A 1 31 ? -1.963 1.306 1.316 1.00 0.00 31 PHE A N 6
ATOM 4033 C CA . PHE A 1 31 ? -1.286 0.202 1.977 1.00 0.00 31 PHE A CA 6
ATOM 4034 C C . PHE A 1 31 ? -2.257 -0.595 2.846 1.00 0.00 31 PHE A C 6
ATOM 4035 O O . PHE A 1 31 ? -2.321 -1.815 2.743 1.00 0.00 31 PHE A O 6
ATOM 4052 N N . SER A 1 32 ? -3.029 0.098 3.677 1.00 0.00 32 SER A N 6
ATOM 4053 C CA . SER A 1 32 ? -3.951 -0.566 4.593 1.00 0.00 32 SER A CA 6
ATOM 4054 C C . SER A 1 32 ? -5.066 -1.293 3.837 1.00 0.00 32 SER A C 6
ATOM 4055 O O . SER A 1 32 ? -5.299 -2.480 4.059 1.00 0.00 32 SER A O 6
ATOM 4063 N N . ALA A 1 33 ? -5.724 -0.581 2.923 1.00 0.00 33 ALA A N 6
ATOM 4064 C CA . ALA A 1 33 ? -6.858 -1.136 2.190 1.00 0.00 33 ALA A CA 6
ATOM 4065 C C . ALA A 1 33 ? -6.422 -2.297 1.309 1.00 0.00 33 ALA A C 6
ATOM 4066 O O . ALA A 1 33 ? -7.071 -3.350 1.259 1.00 0.00 33 ALA A O 6
ATOM 4073 N N . GLN A 1 34 ? -5.302 -2.112 0.635 1.00 0.00 34 GLN A N 6
ATOM 4074 C CA . GLN A 1 34 ? -4.767 -3.143 -0.229 1.00 0.00 34 GLN A CA 6
ATOM 4075 C C . GLN A 1 34 ? -4.368 -4.357 0.590 1.00 0.00 34 GLN A C 6
ATOM 4076 O O . GLN A 1 34 ? -4.554 -5.490 0.171 1.00 0.00 34 GLN A O 6
ATOM 4090 N N . GLN A 1 35 ? -3.844 -4.114 1.774 1.00 0.00 35 GLN A N 6
ATOM 4091 C CA . GLN A 1 35 ? -3.361 -5.193 2.611 1.00 0.00 35 GLN A CA 6
ATOM 4092 C C . GLN A 1 35 ? -4.512 -5.994 3.203 1.00 0.00 35 GLN A C 6
ATOM 4093 O O . GLN A 1 35 ? -4.485 -7.218 3.187 1.00 0.00 35 GLN A O 6
ATOM 4107 N N . GLU A 1 36 ? -5.533 -5.310 3.698 1.00 0.00 36 GLU A N 6
ATOM 4108 C CA . GLU A 1 36 ? -6.675 -6.001 4.284 1.00 0.00 36 GLU A CA 6
ATOM 4109 C C . GLU A 1 36 ? -7.406 -6.846 3.235 1.00 0.00 36 GLU A C 6
ATOM 4110 O O . GLU A 1 36 ? -7.973 -7.892 3.560 1.00 0.00 36 GLU A O 6
ATOM 4123 N N . GLN A 1 37 ? -7.387 -6.404 1.978 1.00 0.00 37 GLN A N 6
ATOM 4124 C CA . GLN A 1 37 ? -8.012 -7.177 0.905 1.00 0.00 37 GLN A CA 6
ATOM 4125 C C . GLN A 1 37 ? -7.065 -8.206 0.303 1.00 0.00 37 GLN A C 6
ATOM 4126 O O . GLN A 1 37 ? -7.489 -9.295 -0.073 1.00 0.00 37 GLN A O 6
ATOM 4140 N N . CYS A 1 38 ? -5.789 -7.874 0.220 1.00 0.00 38 CYS A N 6
ATOM 4141 C CA . CYS A 1 38 ? -4.847 -8.719 -0.496 1.00 0.00 38 CYS A CA 6
ATOM 4142 C C . CYS A 1 38 ? -3.889 -9.446 0.449 1.00 0.00 38 CYS A C 6
ATOM 4143 O O . CYS A 1 38 ? -4.103 -10.611 0.783 1.00 0.00 38 CYS A O 6
ATOM 4150 N N . ASP A 1 39 ? -2.851 -8.756 0.899 1.00 0.00 39 ASP A N 6
ATOM 4151 C CA . ASP A 1 39 ? -1.787 -9.399 1.673 1.00 0.00 39 ASP A CA 6
ATOM 4152 C C . ASP A 1 39 ? -1.569 -8.672 2.995 1.00 0.00 39 ASP A C 6
ATOM 4153 O O . ASP A 1 39 ? -0.666 -7.848 3.120 1.00 0.00 39 ASP A O 6
ATOM 4163 N N . PRO A 1 40 ? -2.378 -9.006 4.008 1.00 0.00 40 PRO A N 6
ATOM 4164 C CA . PRO A 1 40 ? -2.428 -8.272 5.281 1.00 0.00 40 PRO A CA 6
ATOM 4165 C C . PRO A 1 40 ? -1.166 -8.402 6.125 1.00 0.00 40 PRO A C 6
ATOM 4166 O O . PRO A 1 40 ? -0.988 -7.672 7.101 1.00 0.00 40 PRO A O 6
ATOM 4177 N N . ASN A 1 41 ? -0.297 -9.334 5.769 1.00 0.00 41 ASN A N 6
ATOM 4178 C CA . ASN A 1 41 ? 0.812 -9.685 6.644 1.00 0.00 41 ASN A CA 6
ATOM 4179 C C . ASN A 1 41 ? 2.125 -9.023 6.241 1.00 0.00 41 ASN A C 6
ATOM 4180 O O . ASN A 1 41 ? 3.182 -9.391 6.753 1.00 0.00 41 ASN A O 6
ATOM 4191 N N . ILE A 1 42 ? 2.082 -8.054 5.337 1.00 0.00 42 ILE A N 6
ATOM 4192 C CA . ILE A 1 42 ? 3.294 -7.309 5.020 1.00 0.00 42 ILE A CA 6
ATOM 4193 C C . ILE A 1 42 ? 3.333 -6.006 5.800 1.00 0.00 42 ILE A C 6
ATOM 4194 O O . ILE A 1 42 ? 2.297 -5.438 6.143 1.00 0.00 42 ILE A O 6
ATOM 4210 N N . THR A 1 43 ? 4.534 -5.547 6.075 1.00 0.00 43 THR A N 6
ATOM 4211 C CA . THR A 1 43 ? 4.740 -4.319 6.822 1.00 0.00 43 THR A CA 6
ATOM 4212 C C . THR A 1 43 ? 5.235 -3.233 5.880 1.00 0.00 43 THR A C 6
ATOM 4213 O O . THR A 1 43 ? 5.585 -3.525 4.740 1.00 0.00 43 THR A O 6
ATOM 4224 N N . ILE A 1 44 ? 5.241 -1.986 6.324 1.00 0.00 44 ILE A N 6
ATOM 4225 C CA . ILE A 1 44 ? 5.827 -0.931 5.520 1.00 0.00 44 ILE A CA 6
ATOM 4226 C C . ILE A 1 44 ? 7.338 -1.113 5.495 1.00 0.00 44 ILE A C 6
ATOM 4227 O O . ILE A 1 44 ? 7.998 -1.086 6.536 1.00 0.00 44 ILE A O 6
ATOM 4243 N N . ALA A 1 45 ? 7.869 -1.314 4.299 1.00 0.00 45 ALA A N 6
ATOM 4244 C CA . ALA A 1 45 ? 9.286 -1.576 4.120 1.00 0.00 45 ALA A CA 6
ATOM 4245 C C . ALA A 1 45 ? 10.090 -0.303 4.314 1.00 0.00 45 ALA A C 6
ATOM 4246 O O . ALA A 1 45 ? 11.045 -0.272 5.091 1.00 0.00 45 ALA A O 6
ATOM 4253 N N . HIS A 1 46 ? 9.691 0.751 3.622 1.00 0.00 46 HIS A N 6
ATOM 4254 C CA . HIS A 1 46 ? 10.359 2.031 3.747 1.00 0.00 46 HIS A CA 6
ATOM 4255 C C . HIS A 1 46 ? 9.460 3.143 3.248 1.00 0.00 46 HIS A C 6
ATOM 4256 O O . HIS A 1 46 ? 8.522 2.901 2.484 1.00 0.00 46 HIS A O 6
ATOM 4271 N N . MET A 1 47 ? 9.744 4.351 3.700 1.00 0.00 47 MET A N 6
ATOM 4272 C CA . MET A 1 47 ? 9.039 5.532 3.239 1.00 0.00 47 MET A CA 6
ATOM 4273 C C . MET A 1 47 ? 9.457 5.831 1.804 1.00 0.00 47 MET A C 6
ATOM 4274 O O . MET A 1 47 ? 10.607 5.589 1.425 1.00 0.00 47 MET A O 6
ATOM 4288 N N . GLY A 1 48 ? 8.526 6.325 1.008 1.00 0.00 48 GLY A N 6
ATOM 4289 C CA . GLY A 1 48 ? 8.809 6.594 -0.384 1.00 0.00 48 GLY A CA 6
ATOM 4290 C C . GLY A 1 48 ? 8.391 5.442 -1.270 1.00 0.00 48 GLY A C 6
ATOM 4291 O O . GLY A 1 48 ? 8.320 4.299 -0.814 1.00 0.00 48 GLY A O 6
ATOM 4295 N N . GLU A 1 49 ? 8.106 5.735 -2.530 1.00 0.00 49 GLU A N 6
ATOM 4296 C CA . GLU A 1 49 ? 7.694 4.706 -3.475 1.00 0.00 49 GLU A CA 6
ATOM 4297 C C . GLU A 1 49 ? 8.807 3.675 -3.671 1.00 0.00 49 GLU A C 6
ATOM 4298 O O . GLU A 1 49 ? 9.991 3.997 -3.566 1.00 0.00 49 GLU A O 6
ATOM 4311 N N . CYS A 1 50 ? 8.420 2.438 -3.948 1.00 0.00 50 CYS A N 6
ATOM 4312 C CA . CYS A 1 50 ? 9.368 1.339 -4.028 1.00 0.00 50 CYS A CA 6
ATOM 4313 C C . CYS A 1 50 ? 9.878 1.165 -5.455 1.00 0.00 50 CYS A C 6
ATOM 4314 O O . CYS A 1 50 ? 9.429 0.227 -6.145 1.00 0.00 50 CYS A O 6
ATOM 4321 N N . ALA A 1 1 ? -13.062 -7.678 -1.496 1.00 0.00 1 ALA A N 7
ATOM 4322 C CA . ALA A 1 1 ? -11.724 -7.881 -2.093 1.00 0.00 1 ALA A CA 7
ATOM 4323 C C . ALA A 1 1 ? -10.919 -8.863 -1.258 1.00 0.00 1 ALA A C 7
ATOM 4324 O O . ALA A 1 1 ? -10.810 -8.707 -0.043 1.00 0.00 1 ALA A O 7
ATOM 4333 N N . GLU A 1 2 ? -10.378 -9.878 -1.909 1.00 0.00 2 GLU A N 7
ATOM 4334 C CA . GLU A 1 2 ? -9.517 -10.845 -1.239 1.00 0.00 2 GLU A CA 7
ATOM 4335 C C . GLU A 1 2 ? -8.254 -11.071 -2.057 1.00 0.00 2 GLU A C 7
ATOM 4336 O O . GLU A 1 2 ? -7.172 -11.271 -1.502 1.00 0.00 2 GLU A O 7
ATOM 4349 N N . ASP A 1 3 ? -8.395 -11.046 -3.379 1.00 0.00 3 ASP A N 7
ATOM 4350 C CA . ASP A 1 3 ? -7.243 -11.130 -4.262 1.00 0.00 3 ASP A CA 7
ATOM 4351 C C . ASP A 1 3 ? -7.110 -9.854 -5.081 1.00 0.00 3 ASP A C 7
ATOM 4352 O O . ASP A 1 3 ? -7.979 -9.525 -5.892 1.00 0.00 3 ASP A O 7
ATOM 4362 N N . CYS A 1 4 ? -6.039 -9.124 -4.834 1.00 0.00 4 CYS A N 7
ATOM 4363 C CA . CYS A 1 4 ? -5.684 -7.972 -5.637 1.00 0.00 4 CYS A CA 7
ATOM 4364 C C . CYS A 1 4 ? -4.177 -7.805 -5.583 1.00 0.00 4 CYS A C 7
ATOM 4365 O O . CYS A 1 4 ? -3.566 -7.988 -4.532 1.00 0.00 4 CYS A O 7
ATOM 4372 N N . VAL A 1 5 ? -3.578 -7.469 -6.704 1.00 0.00 5 VAL A N 7
ATOM 4373 C CA . VAL A 1 5 ? -2.131 -7.458 -6.795 1.00 0.00 5 VAL A CA 7
ATOM 4374 C C . VAL A 1 5 ? -1.622 -6.139 -7.357 1.00 0.00 5 VAL A C 7
ATOM 4375 O O . VAL A 1 5 ? -2.147 -5.614 -8.344 1.00 0.00 5 VAL A O 7
ATOM 4388 N N . GLY A 1 6 ? -0.629 -5.586 -6.689 1.00 0.00 6 GLY A N 7
ATOM 4389 C CA . GLY A 1 6 ? -0.015 -4.365 -7.142 1.00 0.00 6 GLY A CA 7
ATOM 4390 C C . GLY A 1 6 ? -0.372 -3.232 -6.225 1.00 0.00 6 GLY A C 7
ATOM 4391 O O . GLY A 1 6 ? -0.043 -3.265 -5.041 1.00 0.00 6 GLY A O 7
ATOM 4395 N N . ARG A 1 7 ? -1.049 -2.236 -6.752 1.00 0.00 7 ARG A N 7
ATOM 4396 C CA . ARG A 1 7 ? -1.594 -1.192 -5.917 1.00 0.00 7 ARG A CA 7
ATOM 4397 C C . ARG A 1 7 ? -3.052 -0.941 -6.265 1.00 0.00 7 ARG A C 7
ATOM 4398 O O . ARG A 1 7 ? -3.422 -0.871 -7.438 1.00 0.00 7 ARG A O 7
ATOM 4419 N N . LYS A 1 8 ? -3.881 -0.841 -5.244 1.00 0.00 8 LYS A N 7
ATOM 4420 C CA . LYS A 1 8 ? -5.254 -0.415 -5.431 1.00 0.00 8 LYS A CA 7
ATOM 4421 C C . LYS A 1 8 ? -5.355 1.056 -5.072 1.00 0.00 8 LYS A C 7
ATOM 4422 O O . LYS A 1 8 ? -5.029 1.457 -3.958 1.00 0.00 8 LYS A O 7
ATOM 4441 N N . ALA A 1 9 ? -5.825 1.850 -6.018 1.00 0.00 9 ALA A N 7
ATOM 4442 C CA . ALA A 1 9 ? -5.640 3.289 -5.959 1.00 0.00 9 ALA A CA 7
ATOM 4443 C C . ALA A 1 9 ? -6.561 3.970 -4.952 1.00 0.00 9 ALA A C 7
ATOM 4444 O O . ALA A 1 9 ? -7.789 3.889 -5.034 1.00 0.00 9 ALA A O 7
ATOM 4451 N N . CYS A 1 10 ? -5.931 4.632 -3.997 1.00 0.00 10 CYS A N 7
ATOM 4452 C CA . CYS A 1 10 ? -6.605 5.547 -3.094 1.00 0.00 10 CYS A CA 7
ATOM 4453 C C . CYS A 1 10 ? -5.831 6.858 -3.122 1.00 0.00 10 CYS A C 7
ATOM 4454 O O . CYS A 1 10 ? -4.613 6.843 -3.286 1.00 0.00 10 CYS A O 7
ATOM 4461 N N . THR A 1 11 ? -6.504 7.986 -2.966 1.00 0.00 11 THR A N 7
ATOM 4462 C CA . THR A 1 11 ? -5.838 9.271 -3.090 1.00 0.00 11 THR A CA 7
ATOM 4463 C C . THR A 1 11 ? -6.505 10.329 -2.214 1.00 0.00 11 THR A C 7
ATOM 4464 O O . THR A 1 11 ? -7.034 11.326 -2.700 1.00 0.00 11 THR A O 7
ATOM 4475 N N . ARG A 1 12 ? -6.487 10.092 -0.914 1.00 0.00 12 ARG A N 7
ATOM 4476 C CA . ARG A 1 12 ? -6.989 11.066 0.046 1.00 0.00 12 ARG A CA 7
ATOM 4477 C C . ARG A 1 12 ? -5.853 11.970 0.501 1.00 0.00 12 ARG A C 7
ATOM 4478 O O . ARG A 1 12 ? -6.071 13.019 1.107 1.00 0.00 12 ARG A O 7
ATOM 4499 N N . GLU A 1 13 ? -4.641 11.541 0.181 1.00 0.00 13 GLU A N 7
ATOM 4500 C CA . GLU A 1 13 ? -3.419 12.175 0.642 1.00 0.00 13 GLU A CA 7
ATOM 4501 C C . GLU A 1 13 ? -2.254 11.494 -0.060 1.00 0.00 13 GLU A C 7
ATOM 4502 O O . GLU A 1 13 ? -2.409 10.364 -0.526 1.00 0.00 13 GLU A O 7
ATOM 4515 N N . TRP A 1 14 ? -1.111 12.151 -0.168 1.00 0.00 14 TRP A N 7
ATOM 4516 C CA . TRP A 1 14 ? 0.034 11.519 -0.804 1.00 0.00 14 TRP A CA 7
ATOM 4517 C C . TRP A 1 14 ? 1.202 11.401 0.166 1.00 0.00 14 TRP A C 7
ATOM 4518 O O . TRP A 1 14 ? 1.995 12.327 0.326 1.00 0.00 14 TRP A O 7
ATOM 4539 N N . TYR A 1 15 ? 1.274 10.260 0.831 1.00 0.00 15 TYR A N 7
ATOM 4540 C CA . TYR A 1 15 ? 2.447 9.865 1.569 1.00 0.00 15 TYR A CA 7
ATOM 4541 C C . TYR A 1 15 ? 2.879 8.547 0.995 1.00 0.00 15 TYR A C 7
ATOM 4542 O O . TYR A 1 15 ? 2.301 7.512 1.322 1.00 0.00 15 TYR A O 7
ATOM 4560 N N . PRO A 1 16 ? 3.885 8.543 0.148 1.00 0.00 16 PRO A N 7
ATOM 4561 C CA . PRO A 1 16 ? 4.242 7.341 -0.566 1.00 0.00 16 PRO A CA 7
ATOM 4562 C C . PRO A 1 16 ? 5.082 6.407 0.288 1.00 0.00 16 PRO A C 7
ATOM 4563 O O . PRO A 1 16 ? 5.976 6.844 1.014 1.00 0.00 16 PRO A O 7
ATOM 4574 N N . VAL A 1 17 ? 4.784 5.121 0.209 1.00 0.00 17 VAL A N 7
ATOM 4575 C CA . VAL A 1 17 ? 5.475 4.127 1.015 1.00 0.00 17 VAL A CA 7
ATOM 4576 C C . VAL A 1 17 ? 5.681 2.849 0.217 1.00 0.00 17 VAL A C 7
ATOM 4577 O O . VAL A 1 17 ? 5.284 2.754 -0.946 1.00 0.00 17 VAL A O 7
ATOM 4590 N N . CYS A 1 18 ? 6.298 1.870 0.846 1.00 0.00 18 CYS A N 7
ATOM 4591 C CA . CYS A 1 18 ? 6.548 0.598 0.207 1.00 0.00 18 CYS A CA 7
ATOM 4592 C C . CYS A 1 18 ? 6.043 -0.543 1.073 1.00 0.00 18 CYS A C 7
ATOM 4593 O O . CYS A 1 18 ? 6.264 -0.557 2.285 1.00 0.00 18 CYS A O 7
ATOM 4600 N N . GLY A 1 19 ? 5.354 -1.484 0.449 1.00 0.00 19 GLY A N 7
ATOM 4601 C CA . GLY A 1 19 ? 4.927 -2.676 1.145 1.00 0.00 19 GLY A CA 7
ATOM 4602 C C . GLY A 1 19 ? 6.042 -3.691 1.193 1.00 0.00 19 GLY A C 7
ATOM 4603 O O . GLY A 1 19 ? 6.828 -3.772 0.250 1.00 0.00 19 GLY A O 7
ATOM 4607 N N . SER A 1 20 ? 6.088 -4.475 2.271 1.00 0.00 20 SER A N 7
ATOM 4608 C CA . SER A 1 20 ? 7.197 -5.397 2.551 1.00 0.00 20 SER A CA 7
ATOM 4609 C C . SER A 1 20 ? 7.420 -6.413 1.429 1.00 0.00 20 SER A C 7
ATOM 4610 O O . SER A 1 20 ? 8.449 -7.083 1.393 1.00 0.00 20 SER A O 7
ATOM 4618 N N . ASP A 1 21 ? 6.461 -6.530 0.522 1.00 0.00 21 ASP A N 7
ATOM 4619 C CA . ASP A 1 21 ? 6.613 -7.397 -0.642 1.00 0.00 21 ASP A CA 7
ATOM 4620 C C . ASP A 1 21 ? 7.520 -6.726 -1.678 1.00 0.00 21 ASP A C 7
ATOM 4621 O O . ASP A 1 21 ? 7.944 -7.340 -2.655 1.00 0.00 21 ASP A O 7
ATOM 4631 N N . GLY A 1 22 ? 7.839 -5.464 -1.425 1.00 0.00 22 GLY A N 7
ATOM 4632 C CA . GLY A 1 22 ? 8.643 -4.686 -2.344 1.00 0.00 22 GLY A CA 7
ATOM 4633 C C . GLY A 1 22 ? 7.779 -3.915 -3.315 1.00 0.00 22 GLY A C 7
ATOM 4634 O O . GLY A 1 22 ? 8.201 -3.604 -4.425 1.00 0.00 22 GLY A O 7
ATOM 4638 N N . VAL A 1 23 ? 6.558 -3.612 -2.892 1.00 0.00 23 VAL A N 7
ATOM 4639 C CA . VAL A 1 23 ? 5.583 -2.984 -3.769 1.00 0.00 23 VAL A CA 7
ATOM 4640 C C . VAL A 1 23 ? 5.372 -1.504 -3.417 1.00 0.00 23 VAL A C 7
ATOM 4641 O O . VAL A 1 23 ? 5.353 -1.134 -2.244 1.00 0.00 23 VAL A O 7
ATOM 4654 N N . THR A 1 24 ? 5.203 -0.672 -4.442 1.00 0.00 24 THR A N 7
ATOM 4655 C CA . THR A 1 24 ? 5.058 0.769 -4.266 1.00 0.00 24 THR A CA 7
ATOM 4656 C C . THR A 1 24 ? 3.620 1.142 -3.938 1.00 0.00 24 THR A C 7
ATOM 4657 O O . THR A 1 24 ? 2.691 0.766 -4.653 1.00 0.00 24 THR A O 7
ATOM 4668 N N . TYR A 1 25 ? 3.443 1.880 -2.849 1.00 0.00 25 TYR A N 7
ATOM 4669 C CA . TYR A 1 25 ? 2.136 2.339 -2.449 1.00 0.00 25 TYR A CA 7
ATOM 4670 C C . TYR A 1 25 ? 2.039 3.853 -2.464 1.00 0.00 25 TYR A C 7
ATOM 4671 O O . TYR A 1 25 ? 2.953 4.559 -2.036 1.00 0.00 25 TYR A O 7
ATOM 4689 N N . SER A 1 26 ? 0.910 4.330 -2.966 1.00 0.00 26 SER A N 7
ATOM 4690 C CA . SER A 1 26 ? 0.664 5.748 -3.155 1.00 0.00 26 SER A CA 7
ATOM 4691 C C . SER A 1 26 ? 0.487 6.484 -1.826 1.00 0.00 26 SER A C 7
ATOM 4692 O O . SER A 1 26 ? 0.785 7.674 -1.728 1.00 0.00 26 SER A O 7
ATOM 4700 N N . ASN A 1 27 ? 0.004 5.773 -0.810 1.00 0.00 27 ASN A N 7
ATOM 4701 C CA . ASN A 1 27 ? -0.255 6.367 0.497 1.00 0.00 27 ASN A CA 7
ATOM 4702 C C . ASN A 1 27 ? -0.658 5.292 1.504 1.00 0.00 27 ASN A C 7
ATOM 4703 O O . ASN A 1 27 ? -0.885 4.142 1.117 1.00 0.00 27 ASN A O 7
ATOM 4714 N N . PRO A 1 28 ? -0.722 5.626 2.805 1.00 0.00 28 PRO A N 7
ATOM 4715 C CA . PRO A 1 28 ? -1.152 4.681 3.840 1.00 0.00 28 PRO A CA 7
ATOM 4716 C C . PRO A 1 28 ? -2.484 4.013 3.502 1.00 0.00 28 PRO A C 7
ATOM 4717 O O . PRO A 1 28 ? -2.639 2.810 3.686 1.00 0.00 28 PRO A O 7
ATOM 4728 N N . CYS A 1 29 ? -3.425 4.802 2.991 1.00 0.00 29 CYS A N 7
ATOM 4729 C CA . CYS A 1 29 ? -4.739 4.302 2.584 1.00 0.00 29 CYS A CA 7
ATOM 4730 C C . CYS A 1 29 ? -4.605 3.149 1.590 1.00 0.00 29 CYS A C 7
ATOM 4731 O O . CYS A 1 29 ? -5.266 2.119 1.723 1.00 0.00 29 CYS A O 7
ATOM 4738 N N . ASN A 1 30 ? -3.730 3.329 0.609 1.00 0.00 30 ASN A N 7
ATOM 4739 C CA . ASN A 1 30 ? -3.491 2.333 -0.424 1.00 0.00 30 ASN A CA 7
ATOM 4740 C C . ASN A 1 30 ? -2.945 1.053 0.203 1.00 0.00 30 ASN A C 7
ATOM 4741 O O . ASN A 1 30 ? -3.439 -0.041 -0.068 1.00 0.00 30 ASN A O 7
ATOM 4752 N N . PHE A 1 31 ? -1.951 1.209 1.070 1.00 0.00 31 PHE A N 7
ATOM 4753 C CA . PHE A 1 31 ? -1.326 0.075 1.731 1.00 0.00 31 PHE A CA 7
ATOM 4754 C C . PHE A 1 31 ? -2.310 -0.603 2.675 1.00 0.00 31 PHE A C 7
ATOM 4755 O O . PHE A 1 31 ? -2.482 -1.811 2.631 1.00 0.00 31 PHE A O 7
ATOM 4772 N N . SER A 1 32 ? -2.981 0.195 3.496 1.00 0.00 32 SER A N 7
ATOM 4773 C CA . SER A 1 32 ? -3.856 -0.330 4.532 1.00 0.00 32 SER A CA 7
ATOM 4774 C C . SER A 1 32 ? -5.025 -1.095 3.925 1.00 0.00 32 SER A C 7
ATOM 4775 O O . SER A 1 32 ? -5.271 -2.243 4.286 1.00 0.00 32 SER A O 7
ATOM 4783 N N . ALA A 1 33 ? -5.716 -0.476 2.970 1.00 0.00 33 ALA A N 7
ATOM 4784 C CA . ALA A 1 33 ? -6.904 -1.085 2.390 1.00 0.00 33 ALA A CA 7
ATOM 4785 C C . ALA A 1 33 ? -6.546 -2.317 1.576 1.00 0.00 33 ALA A C 7
ATOM 4786 O O . ALA A 1 33 ? -7.161 -3.377 1.718 1.00 0.00 33 ALA A O 7
ATOM 4793 N N . GLN A 1 34 ? -5.514 -2.197 0.757 1.00 0.00 34 GLN A N 7
ATOM 4794 C CA . GLN A 1 34 ? -5.104 -3.304 -0.086 1.00 0.00 34 GLN A CA 7
ATOM 4795 C C . GLN A 1 34 ? -4.594 -4.467 0.761 1.00 0.00 34 GLN A C 7
ATOM 4796 O O . GLN A 1 34 ? -4.763 -5.630 0.410 1.00 0.00 34 GLN A O 7
ATOM 4810 N N . GLN A 1 35 ? -3.998 -4.142 1.891 1.00 0.00 35 GLN A N 7
ATOM 4811 C CA . GLN A 1 35 ? -3.410 -5.149 2.765 1.00 0.00 35 GLN A CA 7
ATOM 4812 C C . GLN A 1 35 ? -4.473 -5.861 3.582 1.00 0.00 35 GLN A C 7
ATOM 4813 O O . GLN A 1 35 ? -4.489 -7.087 3.651 1.00 0.00 35 GLN A O 7
ATOM 4827 N N . GLU A 1 36 ? -5.380 -5.097 4.180 1.00 0.00 36 GLU A N 7
ATOM 4828 C CA . GLU A 1 36 ? -6.447 -5.678 4.986 1.00 0.00 36 GLU A CA 7
ATOM 4829 C C . GLU A 1 36 ? -7.328 -6.584 4.132 1.00 0.00 36 GLU A C 7
ATOM 4830 O O . GLU A 1 36 ? -7.881 -7.570 4.620 1.00 0.00 36 GLU A O 7
ATOM 4843 N N . GLN A 1 37 ? -7.444 -6.253 2.854 1.00 0.00 37 GLN A N 7
ATOM 4844 C CA . GLN A 1 37 ? -8.300 -7.010 1.959 1.00 0.00 37 GLN A CA 7
ATOM 4845 C C . GLN A 1 37 ? -7.534 -8.098 1.202 1.00 0.00 37 GLN A C 7
ATOM 4846 O O . GLN A 1 37 ? -8.069 -9.178 0.959 1.00 0.00 37 GLN A O 7
ATOM 4860 N N . CYS A 1 38 ? -6.279 -7.839 0.850 1.00 0.00 38 CYS A N 7
ATOM 4861 C CA . CYS A 1 38 ? -5.556 -8.742 -0.044 1.00 0.00 38 CYS A CA 7
ATOM 4862 C C . CYS A 1 38 ? -4.288 -9.330 0.584 1.00 0.00 38 CYS A C 7
ATOM 4863 O O . CYS A 1 38 ? -4.217 -10.542 0.801 1.00 0.00 38 CYS A O 7
ATOM 4870 N N . ASP A 1 39 ? -3.292 -8.491 0.868 1.00 0.00 39 ASP A N 7
ATOM 4871 C CA . ASP A 1 39 ? -1.987 -8.973 1.328 1.00 0.00 39 ASP A CA 7
ATOM 4872 C C . ASP A 1 39 ? -1.680 -8.501 2.747 1.00 0.00 39 ASP A C 7
ATOM 4873 O O . ASP A 1 39 ? -0.841 -7.628 2.950 1.00 0.00 39 ASP A O 7
ATOM 4883 N N . PRO A 1 40 ? -2.329 -9.103 3.758 1.00 0.00 40 PRO A N 7
ATOM 4884 C CA . PRO A 1 40 ? -2.213 -8.671 5.156 1.00 0.00 40 PRO A CA 7
ATOM 4885 C C . PRO A 1 40 ? -0.864 -9.025 5.771 1.00 0.00 40 PRO A C 7
ATOM 4886 O O . PRO A 1 40 ? -0.514 -8.539 6.846 1.00 0.00 40 PRO A O 7
ATOM 4897 N N . ASN A 1 41 ? -0.120 -9.880 5.085 1.00 0.00 41 ASN A N 7
ATOM 4898 C CA . ASN A 1 41 ? 1.084 -10.475 5.652 1.00 0.00 41 ASN A CA 7
ATOM 4899 C C . ASN A 1 41 ? 2.266 -9.509 5.648 1.00 0.00 41 ASN A C 7
ATOM 4900 O O . ASN A 1 41 ? 3.210 -9.683 6.417 1.00 0.00 41 ASN A O 7
ATOM 4911 N N . ILE A 1 42 ? 2.222 -8.489 4.802 1.00 0.00 42 ILE A N 7
ATOM 4912 C CA . ILE A 1 42 ? 3.362 -7.593 4.671 1.00 0.00 42 ILE A CA 7
ATOM 4913 C C . ILE A 1 42 ? 3.207 -6.354 5.550 1.00 0.00 42 ILE A C 7
ATOM 4914 O O . ILE A 1 42 ? 2.093 -5.931 5.866 1.00 0.00 42 ILE A O 7
ATOM 4930 N N . THR A 1 43 ? 4.337 -5.787 5.936 1.00 0.00 43 THR A N 7
ATOM 4931 C CA . THR A 1 43 ? 4.369 -4.575 6.741 1.00 0.00 43 THR A CA 7
ATOM 4932 C C . THR A 1 43 ? 4.931 -3.429 5.916 1.00 0.00 43 THR A C 7
ATOM 4933 O O . THR A 1 43 ? 5.432 -3.652 4.815 1.00 0.00 43 THR A O 7
ATOM 4944 N N . ILE A 1 44 ? 4.812 -2.203 6.406 1.00 0.00 44 ILE A N 7
ATOM 4945 C CA . ILE A 1 44 ? 5.412 -1.070 5.721 1.00 0.00 44 ILE A CA 7
ATOM 4946 C C . ILE A 1 44 ? 6.931 -1.203 5.756 1.00 0.00 44 ILE A C 7
ATOM 4947 O O . ILE A 1 44 ? 7.542 -1.216 6.825 1.00 0.00 44 ILE A O 7
ATOM 4963 N N . ALA A 1 45 ? 7.528 -1.293 4.579 1.00 0.00 45 ALA A N 7
ATOM 4964 C CA . ALA A 1 45 ? 8.960 -1.509 4.465 1.00 0.00 45 ALA A CA 7
ATOM 4965 C C . ALA A 1 45 ? 9.719 -0.219 4.718 1.00 0.00 45 ALA A C 7
ATOM 4966 O O . ALA A 1 45 ? 10.639 -0.181 5.532 1.00 0.00 45 ALA A O 7
ATOM 4973 N N . HIS A 1 46 ? 9.320 0.841 4.026 1.00 0.00 46 HIS A N 7
ATOM 4974 C CA . HIS A 1 46 ? 9.954 2.141 4.189 1.00 0.00 46 HIS A CA 7
ATOM 4975 C C . HIS A 1 46 ? 9.101 3.222 3.557 1.00 0.00 46 HIS A C 7
ATOM 4976 O O . HIS A 1 46 ? 8.207 2.928 2.760 1.00 0.00 46 HIS A O 7
ATOM 4991 N N . MET A 1 47 ? 9.379 4.464 3.927 1.00 0.00 47 MET A N 7
ATOM 4992 C CA . MET A 1 47 ? 8.745 5.611 3.304 1.00 0.00 47 MET A CA 7
ATOM 4993 C C . MET A 1 47 ? 9.358 5.817 1.931 1.00 0.00 47 MET A C 7
ATOM 4994 O O . MET A 1 47 ? 10.540 5.530 1.725 1.00 0.00 47 MET A O 7
ATOM 5008 N N . GLY A 1 48 ? 8.565 6.282 0.991 1.00 0.00 48 GLY A N 7
ATOM 5009 C CA . GLY A 1 48 ? 9.060 6.464 -0.349 1.00 0.00 48 GLY A CA 7
ATOM 5010 C C . GLY A 1 48 ? 8.620 5.344 -1.263 1.00 0.00 48 GLY A C 7
ATOM 5011 O O . GLY A 1 48 ? 8.482 4.198 -0.832 1.00 0.00 48 GLY A O 7
ATOM 5015 N N . GLU A 1 49 ? 8.390 5.682 -2.519 1.00 0.00 49 GLU A N 7
ATOM 5016 C CA . GLU A 1 49 ? 7.950 4.718 -3.516 1.00 0.00 49 GLU A CA 7
ATOM 5017 C C . GLU A 1 49 ? 9.042 3.680 -3.795 1.00 0.00 49 GLU A C 7
ATOM 5018 O O . GLU A 1 49 ? 10.233 3.974 -3.683 1.00 0.00 49 GLU A O 7
ATOM 5031 N N . CYS A 1 50 ? 8.629 2.470 -4.138 1.00 0.00 50 CYS A N 7
ATOM 5032 C CA . CYS A 1 50 ? 9.565 1.388 -4.405 1.00 0.00 50 CYS A CA 7
ATOM 5033 C C . CYS A 1 50 ? 9.784 1.213 -5.904 1.00 0.00 50 CYS A C 7
ATOM 5034 O O . CYS A 1 50 ? 9.483 0.125 -6.436 1.00 0.00 50 CYS A O 7
ATOM 5041 N N . ALA A 1 1 ? -12.993 -7.147 -1.749 1.00 0.00 1 ALA A N 8
ATOM 5042 C CA . ALA A 1 1 ? -11.764 -7.375 -2.545 1.00 0.00 1 ALA A CA 8
ATOM 5043 C C . ALA A 1 1 ? -11.317 -8.829 -2.451 1.00 0.00 1 ALA A C 8
ATOM 5044 O O . ALA A 1 1 ? -11.435 -9.579 -3.423 1.00 0.00 1 ALA A O 8
ATOM 5053 N N . GLU A 1 2 ? -10.812 -9.217 -1.273 1.00 0.00 2 GLU A N 8
ATOM 5054 C CA . GLU A 1 2 ? -10.336 -10.579 -1.008 1.00 0.00 2 GLU A CA 8
ATOM 5055 C C . GLU A 1 2 ? -9.046 -10.873 -1.763 1.00 0.00 2 GLU A C 8
ATOM 5056 O O . GLU A 1 2 ? -7.986 -11.007 -1.154 1.00 0.00 2 GLU A O 8
ATOM 5069 N N . ASP A 1 3 ? -9.126 -10.958 -3.081 1.00 0.00 3 ASP A N 8
ATOM 5070 C CA . ASP A 1 3 ? -7.952 -11.233 -3.883 1.00 0.00 3 ASP A CA 8
ATOM 5071 C C . ASP A 1 3 ? -7.683 -10.102 -4.860 1.00 0.00 3 ASP A C 8
ATOM 5072 O O . ASP A 1 3 ? -8.452 -9.872 -5.793 1.00 0.00 3 ASP A O 8
ATOM 5082 N N . CYS A 1 4 ? -6.595 -9.399 -4.626 1.00 0.00 4 CYS A N 8
ATOM 5083 C CA . CYS A 1 4 ? -6.066 -8.439 -5.578 1.00 0.00 4 CYS A CA 8
ATOM 5084 C C . CYS A 1 4 ? -4.570 -8.310 -5.338 1.00 0.00 4 CYS A C 8
ATOM 5085 O O . CYS A 1 4 ? -4.140 -8.042 -4.222 1.00 0.00 4 CYS A O 8
ATOM 5092 N N . VAL A 1 5 ? -3.768 -8.524 -6.362 1.00 0.00 5 VAL A N 8
ATOM 5093 C CA . VAL A 1 5 ? -2.337 -8.578 -6.172 1.00 0.00 5 VAL A CA 8
ATOM 5094 C C . VAL A 1 5 ? -1.676 -7.280 -6.600 1.00 0.00 5 VAL A C 8
ATOM 5095 O O . VAL A 1 5 ? -1.893 -6.791 -7.711 1.00 0.00 5 VAL A O 8
ATOM 5108 N N . GLY A 1 6 ? -0.904 -6.708 -5.690 1.00 0.00 6 GLY A N 8
ATOM 5109 C CA . GLY A 1 6 ? -0.145 -5.520 -5.991 1.00 0.00 6 GLY A CA 8
ATOM 5110 C C . GLY A 1 6 ? -0.595 -4.359 -5.146 1.00 0.00 6 GLY A C 8
ATOM 5111 O O . GLY A 1 6 ? -0.499 -4.397 -3.920 1.00 0.00 6 GLY A O 8
ATOM 5115 N N . ARG A 1 7 ? -1.086 -3.327 -5.798 1.00 0.00 7 ARG A N 8
ATOM 5116 C CA . ARG A 1 7 ? -1.662 -2.206 -5.096 1.00 0.00 7 ARG A CA 8
ATOM 5117 C C . ARG A 1 7 ? -3.007 -1.847 -5.703 1.00 0.00 7 ARG A C 8
ATOM 5118 O O . ARG A 1 7 ? -3.152 -1.793 -6.924 1.00 0.00 7 ARG A O 8
ATOM 5139 N N . LYS A 1 8 ? -3.994 -1.629 -4.861 1.00 0.00 8 LYS A N 8
ATOM 5140 C CA . LYS A 1 8 ? -5.229 -1.054 -5.323 1.00 0.00 8 LYS A CA 8
ATOM 5141 C C . LYS A 1 8 ? -5.213 0.423 -4.960 1.00 0.00 8 LYS A C 8
ATOM 5142 O O . LYS A 1 8 ? -5.069 0.776 -3.792 1.00 0.00 8 LYS A O 8
ATOM 5161 N N . ALA A 1 9 ? -5.357 1.280 -5.956 1.00 0.00 9 ALA A N 8
ATOM 5162 C CA . ALA A 1 9 ? -4.995 2.682 -5.806 1.00 0.00 9 ALA A CA 8
ATOM 5163 C C . ALA A 1 9 ? -6.012 3.488 -5.006 1.00 0.00 9 ALA A C 8
ATOM 5164 O O . ALA A 1 9 ? -7.216 3.453 -5.266 1.00 0.00 9 ALA A O 8
ATOM 5171 N N . CYS A 1 10 ? -5.499 4.197 -4.012 1.00 0.00 10 CYS A N 8
ATOM 5172 C CA . CYS A 1 10 ? -6.268 5.183 -3.273 1.00 0.00 10 CYS A CA 8
ATOM 5173 C C . CYS A 1 10 ? -5.591 6.538 -3.464 1.00 0.00 10 CYS A C 8
ATOM 5174 O O . CYS A 1 10 ? -4.368 6.600 -3.597 1.00 0.00 10 CYS A O 8
ATOM 5181 N N . THR A 1 11 ? -6.356 7.623 -3.480 1.00 0.00 11 THR A N 8
ATOM 5182 C CA . THR A 1 11 ? -5.779 8.932 -3.751 1.00 0.00 11 THR A CA 8
ATOM 5183 C C . THR A 1 11 ? -6.593 10.057 -3.114 1.00 0.00 11 THR A C 8
ATOM 5184 O O . THR A 1 11 ? -7.405 10.708 -3.772 1.00 0.00 11 THR A O 8
ATOM 5195 N N . ARG A 1 12 ? -6.394 10.256 -1.820 1.00 0.00 12 ARG A N 8
ATOM 5196 C CA . ARG A 1 12 ? -6.944 11.419 -1.128 1.00 0.00 12 ARG A CA 8
ATOM 5197 C C . ARG A 1 12 ? -5.805 12.309 -0.625 1.00 0.00 12 ARG A C 8
ATOM 5198 O O . ARG A 1 12 ? -5.946 13.526 -0.508 1.00 0.00 12 ARG A O 8
ATOM 5219 N N . GLU A 1 13 ? -4.676 11.677 -0.340 1.00 0.00 13 GLU A N 8
ATOM 5220 C CA . GLU A 1 13 ? -3.478 12.357 0.124 1.00 0.00 13 GLU A CA 8
ATOM 5221 C C . GLU A 1 13 ? -2.275 11.581 -0.394 1.00 0.00 13 GLU A C 8
ATOM 5222 O O . GLU A 1 13 ? -2.417 10.412 -0.741 1.00 0.00 13 GLU A O 8
ATOM 5235 N N . TRP A 1 14 ? -1.112 12.204 -0.474 1.00 0.00 14 TRP A N 8
ATOM 5236 C CA . TRP A 1 14 ? 0.061 11.501 -0.968 1.00 0.00 14 TRP A CA 8
ATOM 5237 C C . TRP A 1 14 ? 1.147 11.427 0.098 1.00 0.00 14 TRP A C 8
ATOM 5238 O O . TRP A 1 14 ? 1.934 12.362 0.271 1.00 0.00 14 TRP A O 8
ATOM 5259 N N . TYR A 1 15 ? 1.151 10.331 0.840 1.00 0.00 15 TYR A N 8
ATOM 5260 C CA . TYR A 1 15 ? 2.284 9.959 1.655 1.00 0.00 15 TYR A CA 8
ATOM 5261 C C . TYR A 1 15 ? 2.717 8.599 1.180 1.00 0.00 15 TYR A C 8
ATOM 5262 O O . TYR A 1 15 ? 2.127 7.591 1.564 1.00 0.00 15 TYR A O 8
ATOM 5280 N N . PRO A 1 16 ? 3.741 8.530 0.365 1.00 0.00 16 PRO A N 8
ATOM 5281 C CA . PRO A 1 16 ? 4.106 7.288 -0.270 1.00 0.00 16 PRO A CA 8
ATOM 5282 C C . PRO A 1 16 ? 4.934 6.389 0.638 1.00 0.00 16 PRO A C 8
ATOM 5283 O O . PRO A 1 16 ? 5.793 6.865 1.384 1.00 0.00 16 PRO A O 8
ATOM 5294 N N . VAL A 1 17 ? 4.646 5.095 0.593 1.00 0.00 17 VAL A N 8
ATOM 5295 C CA . VAL A 1 17 ? 5.412 4.109 1.349 1.00 0.00 17 VAL A CA 8
ATOM 5296 C C . VAL A 1 17 ? 5.640 2.875 0.488 1.00 0.00 17 VAL A C 8
ATOM 5297 O O . VAL A 1 17 ? 5.089 2.763 -0.608 1.00 0.00 17 VAL A O 8
ATOM 5310 N N . CYS A 1 18 ? 6.450 1.956 0.971 1.00 0.00 18 CYS A N 8
ATOM 5311 C CA . CYS A 1 18 ? 6.694 0.726 0.246 1.00 0.00 18 CYS A CA 8
ATOM 5312 C C . CYS A 1 18 ? 6.196 -0.471 1.031 1.00 0.00 18 CYS A C 8
ATOM 5313 O O . CYS A 1 18 ? 6.487 -0.608 2.219 1.00 0.00 18 CYS A O 8
ATOM 5320 N N . GLY A 1 19 ? 5.435 -1.324 0.364 1.00 0.00 19 GLY A N 8
ATOM 5321 C CA . GLY A 1 19 ? 5.027 -2.574 0.956 1.00 0.00 19 GLY A CA 8
ATOM 5322 C C . GLY A 1 19 ? 6.108 -3.610 0.782 1.00 0.00 19 GLY A C 8
ATO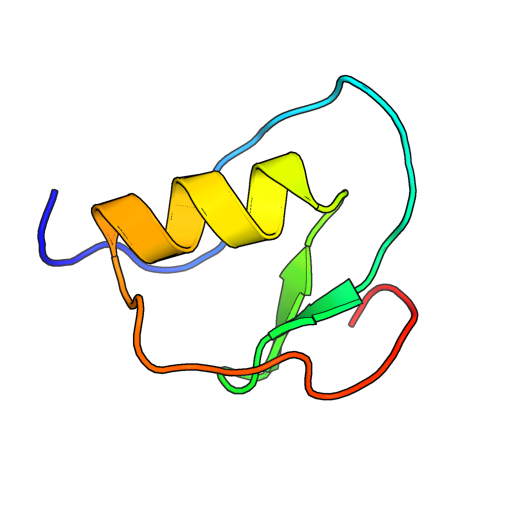M 5323 O O . GLY A 1 19 ? 6.746 -3.652 -0.269 1.00 0.00 19 GLY A O 8
ATOM 5327 N N . SER A 1 20 ? 6.301 -4.443 1.798 1.00 0.00 20 SER A N 8
ATOM 5328 C CA . SER A 1 20 ? 7.424 -5.381 1.862 1.00 0.00 20 SER A CA 8
ATOM 5329 C C . SER A 1 20 ? 7.437 -6.374 0.702 1.00 0.00 20 SER A C 8
ATOM 5330 O O . SER A 1 20 ? 8.409 -7.100 0.524 1.00 0.00 20 SER A O 8
ATOM 5338 N N . ASP A 1 21 ? 6.357 -6.427 -0.067 1.00 0.00 21 ASP A N 8
ATOM 5339 C CA . ASP A 1 21 ? 6.329 -7.240 -1.279 1.00 0.00 21 ASP A CA 8
ATOM 5340 C C . ASP A 1 21 ? 7.157 -6.559 -2.370 1.00 0.00 21 ASP A C 8
ATOM 5341 O O . ASP A 1 21 ? 7.414 -7.127 -3.430 1.00 0.00 21 ASP A O 8
ATOM 5351 N N . GLY A 1 22 ? 7.579 -5.330 -2.084 1.00 0.00 22 GLY A N 8
ATOM 5352 C CA . GLY A 1 22 ? 8.331 -4.538 -3.033 1.00 0.00 22 GLY A CA 8
ATOM 5353 C C . GLY A 1 22 ? 7.421 -3.669 -3.867 1.00 0.00 22 GLY A C 8
ATOM 5354 O O . GLY A 1 22 ? 7.764 -3.282 -4.982 1.00 0.00 22 GLY A O 8
ATOM 5358 N N . VAL A 1 23 ? 6.249 -3.356 -3.322 1.00 0.00 23 VAL A N 8
ATOM 5359 C CA . VAL A 1 23 ? 5.256 -2.604 -4.061 1.00 0.00 23 VAL A CA 8
ATOM 5360 C C . VAL A 1 23 ? 5.175 -1.153 -3.573 1.00 0.00 23 VAL A C 8
ATOM 5361 O O . VAL A 1 23 ? 5.223 -0.882 -2.369 1.00 0.00 23 VAL A O 8
ATOM 5374 N N . THR A 1 24 ? 5.055 -0.234 -4.520 1.00 0.00 24 THR A N 8
ATOM 5375 C CA . THR A 1 24 ? 5.003 1.188 -4.235 1.00 0.00 24 THR A CA 8
ATOM 5376 C C . THR A 1 24 ? 3.580 1.615 -3.902 1.00 0.00 24 THR A C 8
ATOM 5377 O O . THR A 1 24 ? 2.682 1.524 -4.736 1.00 0.00 24 THR A O 8
ATOM 5388 N N . TYR A 1 25 ? 3.373 2.078 -2.681 1.00 0.00 25 TYR A N 8
ATOM 5389 C CA . TYR A 1 25 ? 2.062 2.491 -2.250 1.00 0.00 25 TYR A CA 8
ATOM 5390 C C . TYR A 1 25 ? 1.913 3.999 -2.275 1.00 0.00 25 TYR A C 8
ATOM 5391 O O . TYR A 1 25 ? 2.774 4.736 -1.792 1.00 0.00 25 TYR A O 8
ATOM 5409 N N . SER A 1 26 ? 0.798 4.427 -2.847 1.00 0.00 26 SER A N 8
ATOM 5410 C CA . SER A 1 26 ? 0.497 5.834 -3.066 1.00 0.00 26 SER A CA 8
ATOM 5411 C C . SER A 1 26 ? 0.351 6.609 -1.756 1.00 0.00 26 SER A C 8
ATOM 5412 O O . SER A 1 26 ? 0.640 7.803 -1.699 1.00 0.00 26 SER A O 8
ATOM 5420 N N . ASN A 1 27 ? -0.102 5.927 -0.710 1.00 0.00 27 ASN A N 8
ATOM 5421 C CA . ASN A 1 27 ? -0.374 6.571 0.571 1.00 0.00 27 ASN A CA 8
ATOM 5422 C C . ASN A 1 27 ? -0.753 5.531 1.621 1.00 0.00 27 ASN A C 8
ATOM 5423 O O . ASN A 1 27 ? -0.949 4.362 1.276 1.00 0.00 27 ASN A O 8
ATOM 5434 N N . PRO A 1 28 ? -0.832 5.913 2.912 1.00 0.00 28 PRO A N 8
ATOM 5435 C CA . PRO A 1 28 ? -1.259 5.003 3.981 1.00 0.00 28 PRO A CA 8
ATOM 5436 C C . PRO A 1 28 ? -2.591 4.329 3.661 1.00 0.00 28 PRO A C 8
ATOM 5437 O O . PRO A 1 28 ? -2.775 3.142 3.929 1.00 0.00 28 PRO A O 8
ATOM 5448 N N . CYS A 1 29 ? -3.500 5.093 3.060 1.00 0.00 29 CYS A N 8
ATOM 5449 C CA . CYS A 1 29 ? -4.790 4.572 2.619 1.00 0.00 29 CYS A CA 8
ATOM 5450 C C . CYS A 1 29 ? -4.593 3.373 1.692 1.00 0.00 29 CYS A C 8
ATOM 5451 O O . CYS A 1 29 ? -5.244 2.339 1.847 1.00 0.00 29 CYS A O 8
ATOM 5458 N N . ASN A 1 30 ? -3.663 3.512 0.756 1.00 0.00 30 ASN A N 8
ATOM 5459 C CA . ASN A 1 30 ? -3.381 2.475 -0.215 1.00 0.00 30 ASN A CA 8
ATOM 5460 C C . ASN A 1 30 ? -2.796 1.260 0.480 1.00 0.00 30 ASN A C 8
ATOM 5461 O O . ASN A 1 30 ? -3.228 0.150 0.230 1.00 0.00 30 ASN A O 8
ATOM 5472 N N . PHE A 1 31 ? -1.830 1.471 1.369 1.00 0.00 31 PHE A N 8
ATOM 5473 C CA . PHE A 1 31 ? -1.193 0.350 2.055 1.00 0.00 31 PHE A CA 8
ATOM 5474 C C . PHE A 1 31 ? -2.191 -0.357 2.963 1.00 0.00 31 PHE A C 8
ATOM 5475 O O . PHE A 1 31 ? -2.321 -1.573 2.914 1.00 0.00 31 PHE A O 8
ATOM 5492 N N . SER A 1 32 ? -2.922 0.409 3.764 1.00 0.00 32 SER A N 8
ATOM 5493 C CA . SER A 1 32 ? -3.838 -0.179 4.732 1.00 0.00 32 SER A CA 8
ATOM 5494 C C . SER A 1 32 ? -4.962 -0.946 4.041 1.00 0.00 32 SER A C 8
ATOM 5495 O O . SER A 1 32 ? -5.166 -2.124 4.321 1.00 0.00 32 SER A O 8
ATOM 5503 N N . ALA A 1 33 ? -5.643 -0.294 3.098 1.00 0.00 33 ALA A N 8
ATOM 5504 C CA . ALA A 1 33 ? -6.808 -0.888 2.445 1.00 0.00 33 ALA A CA 8
ATOM 5505 C C . ALA A 1 33 ? -6.410 -2.065 1.573 1.00 0.00 33 ALA A C 8
ATOM 5506 O O . ALA A 1 33 ? -7.059 -3.105 1.581 1.00 0.00 33 ALA A O 8
ATOM 5513 N N . GLN A 1 34 ? -5.327 -1.895 0.837 1.00 0.00 34 GLN A N 8
ATOM 5514 C CA . GLN A 1 34 ? -4.824 -2.938 -0.045 1.00 0.00 34 GLN A CA 8
ATOM 5515 C C . GLN A 1 34 ? -4.389 -4.158 0.766 1.00 0.00 34 GLN A C 8
ATOM 5516 O O . GLN A 1 34 ? -4.562 -5.300 0.341 1.00 0.00 34 GLN A O 8
ATOM 5530 N N . GLN A 1 35 ? -3.858 -3.907 1.951 1.00 0.00 35 GLN A N 8
ATOM 5531 C CA . GLN A 1 35 ? -3.377 -4.972 2.820 1.00 0.00 35 GLN A CA 8
ATOM 5532 C C . GLN A 1 35 ? -4.529 -5.669 3.531 1.00 0.00 35 GLN A C 8
ATOM 5533 O O . GLN A 1 35 ? -4.636 -6.894 3.502 1.00 0.00 35 GLN A O 8
ATOM 5547 N N . GLU A 1 36 ? -5.407 -4.894 4.151 1.00 0.00 36 GLU A N 8
ATOM 5548 C CA . GLU A 1 36 ? -6.523 -5.462 4.901 1.00 0.00 36 GLU A CA 8
ATOM 5549 C C . GLU A 1 36 ? -7.489 -6.199 3.974 1.00 0.00 36 GLU A C 8
ATOM 5550 O O . GLU A 1 36 ? -8.183 -7.127 4.396 1.00 0.00 36 GLU A O 8
ATOM 5563 N N . GLN A 1 37 ? -7.524 -5.789 2.713 1.00 0.00 37 GLN A N 8
ATOM 5564 C CA . GLN A 1 37 ? -8.407 -6.405 1.735 1.00 0.00 37 GLN A CA 8
ATOM 5565 C C . GLN A 1 37 ? -7.724 -7.544 0.973 1.00 0.00 37 GLN A C 8
ATOM 5566 O O . GLN A 1 37 ? -8.380 -8.519 0.613 1.00 0.00 37 GLN A O 8
ATOM 5580 N N . CYS A 1 38 ? -6.417 -7.432 0.719 1.00 0.00 38 CYS A N 8
ATOM 5581 C CA . CYS A 1 38 ? -5.760 -8.361 -0.201 1.00 0.00 38 CYS A CA 8
ATOM 5582 C C . CYS A 1 38 ? -4.436 -8.930 0.323 1.00 0.00 38 CYS A C 8
ATOM 5583 O O . CYS A 1 38 ? -4.296 -10.151 0.427 1.00 0.00 38 CYS A O 8
ATOM 5590 N N . ASP A 1 39 ? -3.467 -8.070 0.641 1.00 0.00 39 ASP A N 8
ATOM 5591 C CA . ASP A 1 39 ? -2.128 -8.535 1.018 1.00 0.00 39 ASP A CA 8
ATOM 5592 C C . ASP A 1 39 ? -1.801 -8.202 2.477 1.00 0.00 39 ASP A C 8
ATOM 5593 O O . ASP A 1 39 ? -0.916 -7.395 2.747 1.00 0.00 39 ASP A O 8
ATOM 5603 N N . PRO A 1 40 ? -2.471 -8.850 3.448 1.00 0.00 40 PRO A N 8
ATOM 5604 C CA . PRO A 1 40 ? -2.307 -8.524 4.869 1.00 0.00 40 PRO A CA 8
ATOM 5605 C C . PRO A 1 40 ? -0.966 -8.981 5.423 1.00 0.00 40 PRO A C 8
ATOM 5606 O O . PRO A 1 40 ? -0.545 -8.558 6.501 1.00 0.00 40 PRO A O 8
ATOM 5617 N N . ASN A 1 41 ? -0.290 -9.832 4.676 1.00 0.00 41 ASN A N 8
ATOM 5618 C CA . ASN A 1 41 ? 0.866 -10.542 5.194 1.00 0.00 41 ASN A CA 8
ATOM 5619 C C . ASN A 1 41 ? 2.168 -9.777 4.992 1.00 0.00 41 ASN A C 8
ATOM 5620 O O . ASN A 1 41 ? 3.210 -10.188 5.500 1.00 0.00 41 ASN A O 8
ATOM 5631 N N . ILE A 1 42 ? 2.128 -8.664 4.270 1.00 0.00 42 ILE A N 8
ATOM 5632 C CA . ILE A 1 42 ? 3.341 -7.880 4.073 1.00 0.00 42 ILE A CA 8
ATOM 5633 C C . ILE A 1 42 ? 3.478 -6.811 5.147 1.00 0.00 42 ILE A C 8
ATOM 5634 O O . ILE A 1 42 ? 2.560 -6.578 5.938 1.00 0.00 42 ILE A O 8
ATOM 5650 N N . THR A 1 43 ? 4.633 -6.175 5.168 1.00 0.00 43 THR A N 8
ATOM 5651 C CA . THR A 1 43 ? 4.959 -5.165 6.165 1.00 0.00 43 THR A CA 8
ATOM 5652 C C . THR A 1 43 ? 5.405 -3.883 5.472 1.00 0.00 43 THR A C 8
ATOM 5653 O O . THR A 1 43 ? 5.595 -3.880 4.259 1.00 0.00 43 THR A O 8
ATOM 5664 N N . ILE A 1 44 ? 5.520 -2.788 6.212 1.00 0.00 44 ILE A N 8
ATOM 5665 C CA . ILE A 1 44 ? 6.063 -1.565 5.643 1.00 0.00 44 ILE A CA 8
ATOM 5666 C C . ILE A 1 44 ? 7.566 -1.747 5.442 1.00 0.00 44 ILE A C 8
ATOM 5667 O O . ILE A 1 44 ? 8.304 -1.989 6.400 1.00 0.00 44 ILE A O 8
ATOM 5683 N N . ALA A 1 45 ? 8.007 -1.641 4.196 1.00 0.00 45 ALA A N 8
ATOM 5684 C CA . ALA A 1 45 ? 9.405 -1.871 3.856 1.00 0.00 45 ALA A CA 8
ATOM 5685 C C . ALA A 1 45 ? 10.239 -0.632 4.139 1.00 0.00 45 ALA A C 8
ATOM 5686 O O . ALA A 1 45 ? 11.309 -0.717 4.736 1.00 0.00 45 ALA A O 8
ATOM 5693 N N . HIS A 1 46 ? 9.739 0.518 3.702 1.00 0.00 46 HIS A N 8
ATOM 5694 C CA . HIS A 1 46 ? 10.405 1.787 3.954 1.00 0.00 46 HIS A CA 8
ATOM 5695 C C . HIS A 1 46 ? 9.476 2.939 3.631 1.00 0.00 46 HIS A C 8
ATOM 5696 O O . HIS A 1 46 ? 8.531 2.783 2.850 1.00 0.00 46 HIS A O 8
ATOM 5711 N N . MET A 1 47 ? 9.741 4.085 4.238 1.00 0.00 47 MET A N 8
ATOM 5712 C CA . MET A 1 47 ? 8.984 5.288 3.950 1.00 0.00 47 MET A CA 8
ATOM 5713 C C . MET A 1 47 ? 9.408 5.819 2.593 1.00 0.00 47 MET A C 8
ATOM 5714 O O . MET A 1 47 ? 10.505 5.511 2.121 1.00 0.00 47 MET A O 8
ATOM 5728 N N . GLY A 1 48 ? 8.543 6.583 1.961 1.00 0.00 48 GLY A N 8
ATOM 5729 C CA . GLY A 1 48 ? 8.808 7.010 0.609 1.00 0.00 48 GLY A CA 8
ATOM 5730 C C . GLY A 1 48 ? 8.338 5.969 -0.377 1.00 0.00 48 GLY A C 8
ATOM 5731 O O . GLY A 1 48 ? 8.208 4.793 -0.026 1.00 0.00 48 GLY A O 8
ATOM 5735 N N . GLU A 1 49 ? 8.074 6.384 -1.602 1.00 0.00 49 GLU A N 8
ATOM 5736 C CA . GLU A 1 49 ? 7.572 5.471 -2.609 1.00 0.00 49 GLU A CA 8
ATOM 5737 C C . GLU A 1 49 ? 8.622 4.420 -2.939 1.00 0.00 49 GLU A C 8
ATOM 5738 O O . GLU A 1 49 ? 9.807 4.727 -3.072 1.00 0.00 49 GLU A O 8
ATOM 5751 N N . CYS A 1 50 ? 8.182 3.174 -3.020 1.00 0.00 50 CYS A N 8
ATOM 5752 C CA . CYS A 1 50 ? 9.071 2.056 -3.285 1.00 0.00 50 CYS A CA 8
ATOM 5753 C C . CYS A 1 50 ? 9.748 2.214 -4.643 1.00 0.00 50 CYS A C 8
ATOM 5754 O O . CYS A 1 50 ? 10.998 2.252 -4.684 1.00 0.00 50 CYS A O 8
ATOM 5761 N N . ALA A 1 1 ? -12.711 -7.803 -1.792 1.00 0.00 1 ALA A N 9
ATOM 5762 C CA . ALA A 1 1 ? -11.575 -8.371 -2.556 1.00 0.00 1 ALA A CA 9
ATOM 5763 C C . ALA A 1 1 ? -10.769 -9.312 -1.681 1.00 0.00 1 ALA A C 9
ATOM 5764 O O . ALA A 1 1 ? -10.420 -8.970 -0.553 1.00 0.00 1 ALA A O 9
ATOM 5773 N N . GLU A 1 2 ? -10.496 -10.504 -2.190 1.00 0.00 2 GLU A N 9
ATOM 5774 C CA . GLU A 1 2 ? -9.659 -11.457 -1.479 1.00 0.00 2 GLU A CA 9
ATOM 5775 C C . GLU A 1 2 ? -8.371 -11.699 -2.247 1.00 0.00 2 GLU A C 9
ATOM 5776 O O . GLU A 1 2 ? -7.312 -11.909 -1.657 1.00 0.00 2 GLU A O 9
ATOM 5789 N N . ASP A 1 3 ? -8.466 -11.667 -3.566 1.00 0.00 3 ASP A N 9
ATOM 5790 C CA . ASP A 1 3 ? -7.286 -11.782 -4.405 1.00 0.00 3 ASP A CA 9
ATOM 5791 C C . ASP A 1 3 ? -7.146 -10.554 -5.284 1.00 0.00 3 ASP A C 9
ATOM 5792 O O . ASP A 1 3 ? -7.956 -10.312 -6.178 1.00 0.00 3 ASP A O 9
ATOM 5802 N N . CYS A 1 4 ? -6.123 -9.776 -5.005 1.00 0.00 4 CYS A N 9
ATOM 5803 C CA . CYS A 1 4 ? -5.750 -8.662 -5.847 1.00 0.00 4 CYS A CA 9
ATOM 5804 C C . CYS A 1 4 ? -4.267 -8.395 -5.663 1.00 0.00 4 CYS A C 9
ATOM 5805 O O . CYS A 1 4 ? -3.739 -8.545 -4.560 1.00 0.00 4 CYS A O 9
ATOM 5812 N N . VAL A 1 5 ? -3.588 -8.036 -6.729 1.00 0.00 5 VAL A N 9
ATOM 5813 C CA . VAL A 1 5 ? -2.160 -7.790 -6.648 1.00 0.00 5 VAL A CA 9
ATOM 5814 C C . VAL A 1 5 ? -1.798 -6.452 -7.281 1.00 0.00 5 VAL A C 9
ATOM 5815 O O . VAL A 1 5 ? -2.243 -6.128 -8.383 1.00 0.00 5 VAL A O 9
ATOM 5828 N N . GLY A 1 6 ? -1.026 -5.662 -6.559 1.00 0.00 6 GLY A N 9
ATOM 5829 C CA . GLY A 1 6 ? -0.587 -4.389 -7.071 1.00 0.00 6 GLY A CA 9
ATOM 5830 C C . GLY A 1 6 ? -0.960 -3.274 -6.134 1.00 0.00 6 GLY A C 9
ATOM 5831 O O . GLY A 1 6 ? -0.532 -3.257 -4.982 1.00 0.00 6 GLY A O 9
ATOM 5835 N N . ARG A 1 7 ? -1.780 -2.363 -6.609 1.00 0.00 7 ARG A N 9
ATOM 5836 C CA . ARG A 1 7 ? -2.211 -1.243 -5.800 1.00 0.00 7 ARG A CA 9
ATOM 5837 C C . ARG A 1 7 ? -3.725 -1.088 -5.848 1.00 0.00 7 ARG A C 9
ATOM 5838 O O . ARG A 1 7 ? -4.352 -1.286 -6.889 1.00 0.00 7 ARG A O 9
ATOM 5859 N N . LYS A 1 8 ? -4.308 -0.770 -4.707 1.00 0.00 8 LYS A N 9
ATOM 5860 C CA . LYS A 1 8 ? -5.685 -0.303 -4.667 1.00 0.00 8 LYS A CA 9
ATOM 5861 C C . LYS A 1 8 ? -5.675 1.213 -4.558 1.00 0.00 8 LYS A C 9
ATOM 5862 O O . LYS A 1 8 ? -5.096 1.774 -3.630 1.00 0.00 8 LYS A O 9
ATOM 5881 N N . ALA A 1 9 ? -6.324 1.871 -5.500 1.00 0.00 9 ALA A N 9
ATOM 5882 C CA . ALA A 1 9 ? -6.082 3.283 -5.727 1.00 0.00 9 ALA A CA 9
ATOM 5883 C C . ALA A 1 9 ? -6.726 4.177 -4.679 1.00 0.00 9 ALA A C 9
ATOM 5884 O O . ALA A 1 9 ? -7.945 4.183 -4.493 1.00 0.00 9 ALA A O 9
ATOM 5891 N N . CYS A 1 10 ? -5.872 4.921 -3.994 1.00 0.00 10 CYS A N 9
ATOM 5892 C CA . CYS A 1 10 ? -6.292 6.039 -3.174 1.00 0.00 10 CYS A CA 9
ATOM 5893 C C . CYS A 1 10 ? -5.466 7.249 -3.601 1.00 0.00 10 CYS A C 9
ATOM 5894 O O . CYS A 1 10 ? -4.300 7.095 -3.965 1.00 0.00 10 CYS A O 9
ATOM 5901 N N . THR A 1 11 ? -6.041 8.440 -3.558 1.00 0.00 11 THR A N 9
ATOM 5902 C CA . THR A 1 11 ? -5.326 9.642 -3.966 1.00 0.00 11 THR A CA 9
ATOM 5903 C C . THR A 1 11 ? -5.905 10.868 -3.261 1.00 0.00 11 THR A C 9
ATOM 5904 O O . THR A 1 11 ? -5.863 11.991 -3.759 1.00 0.00 11 THR A O 9
ATOM 5915 N N . ARG A 1 12 ? -6.436 10.630 -2.078 1.00 0.00 12 ARG A N 9
ATOM 5916 C CA . ARG A 1 12 ? -6.979 11.692 -1.242 1.00 0.00 12 ARG A CA 9
ATOM 5917 C C . ARG A 1 12 ? -5.853 12.365 -0.462 1.00 0.00 12 ARG A C 9
ATOM 5918 O O . ARG A 1 12 ? -6.055 13.366 0.222 1.00 0.00 12 ARG A O 9
ATOM 5939 N N . GLU A 1 13 ? -4.664 11.807 -0.606 1.00 0.00 13 GLU A N 9
ATOM 5940 C CA . GLU A 1 13 ? -3.535 12.139 0.240 1.00 0.00 13 GLU A CA 9
ATOM 5941 C C . GLU A 1 13 ? -2.301 11.468 -0.340 1.00 0.00 13 GLU A C 9
ATOM 5942 O O . GLU A 1 13 ? -2.428 10.433 -0.995 1.00 0.00 13 GLU A O 9
ATOM 5955 N N . TRP A 1 14 ? -1.125 12.037 -0.146 1.00 0.00 14 TRP A N 9
ATOM 5956 C CA . TRP A 1 14 ? 0.078 11.407 -0.670 1.00 0.00 14 TRP A CA 9
ATOM 5957 C C . TRP A 1 14 ? 1.149 11.262 0.402 1.00 0.00 14 TRP A C 9
ATOM 5958 O O . TRP A 1 14 ? 1.925 12.183 0.656 1.00 0.00 14 TRP A O 9
ATOM 5979 N N . TYR A 1 15 ? 1.167 10.108 1.046 1.00 0.00 15 TYR A N 9
ATOM 5980 C CA . TYR A 1 15 ? 2.297 9.696 1.842 1.00 0.00 15 TYR A CA 9
ATOM 5981 C C . TYR A 1 15 ? 2.756 8.391 1.259 1.00 0.00 15 TYR A C 9
ATOM 5982 O O . TYR A 1 15 ? 2.163 7.351 1.539 1.00 0.00 15 TYR A O 9
ATOM 6000 N N . PRO A 1 16 ? 3.798 8.398 0.459 1.00 0.00 16 PRO A N 9
ATOM 6001 C CA . PRO A 1 16 ? 4.192 7.202 -0.241 1.00 0.00 16 PRO A CA 9
ATOM 6002 C C . PRO A 1 16 ? 5.009 6.280 0.645 1.00 0.00 16 PRO A C 9
ATOM 6003 O O . PRO A 1 16 ? 5.864 6.731 1.408 1.00 0.00 16 PRO A O 9
ATOM 6014 N N . VAL A 1 17 ? 4.732 4.990 0.561 1.00 0.00 17 VAL A N 9
ATOM 6015 C CA . VAL A 1 17 ? 5.456 3.997 1.336 1.00 0.00 17 VAL A CA 9
ATOM 6016 C C . VAL A 1 17 ? 5.677 2.758 0.488 1.00 0.00 17 VAL A C 9
ATOM 6017 O O . VAL A 1 17 ? 5.210 2.677 -0.647 1.00 0.00 17 VAL A O 9
ATOM 6030 N N . CYS A 1 18 ? 6.392 1.802 1.037 1.00 0.00 18 CYS A N 9
ATOM 6031 C CA . CYS A 1 18 ? 6.669 0.569 0.338 1.00 0.00 18 CYS A CA 9
ATOM 6032 C C . CYS A 1 18 ? 6.186 -0.621 1.143 1.00 0.00 18 CYS A C 9
ATOM 6033 O O . CYS A 1 18 ? 6.489 -0.745 2.330 1.00 0.00 18 CYS A O 9
ATOM 6040 N N . GLY A 1 19 ? 5.423 -1.483 0.497 1.00 0.00 19 GLY A N 9
ATOM 6041 C CA . GLY A 1 19 ? 4.995 -2.707 1.125 1.00 0.00 19 GLY A CA 9
ATOM 6042 C C . GLY A 1 19 ? 6.088 -3.744 1.052 1.00 0.00 19 GLY A C 9
ATOM 6043 O O . GLY A 1 19 ? 6.822 -3.776 0.068 1.00 0.00 19 GLY A O 9
ATOM 6047 N N . SER A 1 20 ? 6.182 -4.592 2.077 1.00 0.00 20 SER A N 9
ATOM 6048 C CA . SER A 1 20 ? 7.285 -5.545 2.221 1.00 0.00 20 SER A CA 9
ATOM 6049 C C . SER A 1 20 ? 7.393 -6.505 1.037 1.00 0.00 20 SER A C 9
ATOM 6050 O O . SER A 1 20 ? 8.389 -7.207 0.902 1.00 0.00 20 SER A O 9
ATOM 6058 N N . ASP A 1 21 ? 6.368 -6.543 0.192 1.00 0.00 21 ASP A N 9
ATOM 6059 C CA . ASP A 1 21 ? 6.416 -7.325 -1.044 1.00 0.00 21 ASP A CA 9
ATOM 6060 C C . ASP A 1 21 ? 7.313 -6.630 -2.073 1.00 0.00 21 ASP A C 9
ATOM 6061 O O . ASP A 1 21 ? 7.652 -7.189 -3.117 1.00 0.00 21 ASP A O 9
ATOM 6071 N N . GLY A 1 22 ? 7.717 -5.410 -1.744 1.00 0.00 22 GLY A N 9
ATOM 6072 C CA . GLY A 1 22 ? 8.501 -4.598 -2.650 1.00 0.00 22 GLY A CA 9
ATOM 6073 C C . GLY A 1 22 ? 7.613 -3.757 -3.533 1.00 0.00 22 GLY A C 9
ATOM 6074 O O . GLY A 1 22 ? 7.988 -3.397 -4.650 1.00 0.00 22 GLY A O 9
ATOM 6078 N N . VAL A 1 23 ? 6.424 -3.450 -3.032 1.00 0.00 23 VAL A N 9
ATOM 6079 C CA . VAL A 1 23 ? 5.426 -2.744 -3.817 1.00 0.00 23 VAL A CA 9
ATOM 6080 C C . VAL A 1 23 ? 5.282 -1.288 -3.359 1.00 0.00 23 VAL A C 9
ATOM 6081 O O . VAL A 1 23 ? 5.338 -0.994 -2.164 1.00 0.00 23 VAL A O 9
ATOM 6094 N N . THR A 1 24 ? 5.106 -0.383 -4.316 1.00 0.00 24 THR A N 9
ATOM 6095 C CA . THR A 1 24 ? 4.971 1.035 -4.029 1.00 0.00 24 THR A CA 9
ATOM 6096 C C . THR A 1 24 ? 3.533 1.387 -3.676 1.00 0.00 24 THR A C 9
ATOM 6097 O O . THR A 1 24 ? 2.610 1.124 -4.448 1.00 0.00 24 THR A O 9
ATOM 6108 N N . TYR A 1 25 ? 3.350 1.969 -2.501 1.00 0.00 25 TYR A N 9
ATOM 6109 C CA . TYR A 1 25 ? 2.047 2.389 -2.061 1.00 0.00 25 TYR A CA 9
ATOM 6110 C C . TYR A 1 25 ? 1.927 3.904 -2.040 1.00 0.00 25 TYR A C 9
ATOM 6111 O O . TYR A 1 25 ? 2.827 4.616 -1.592 1.00 0.00 25 TYR A O 9
ATOM 6129 N N . SER A 1 26 ? 0.794 4.368 -2.542 1.00 0.00 26 SER A N 9
ATOM 6130 C CA . SER A 1 26 ? 0.526 5.782 -2.739 1.00 0.00 26 SER A CA 9
ATOM 6131 C C . SER A 1 26 ? 0.340 6.527 -1.420 1.00 0.00 26 SER A C 9
ATOM 6132 O O . SER A 1 26 ? 0.678 7.707 -1.317 1.00 0.00 26 SER A O 9
ATOM 6140 N N . ASN A 1 27 ? -0.201 5.839 -0.421 1.00 0.00 27 ASN A N 9
ATOM 6141 C CA . ASN A 1 27 ? -0.531 6.461 0.852 1.00 0.00 27 ASN A CA 9
ATOM 6142 C C . ASN A 1 27 ? -1.033 5.412 1.836 1.00 0.00 27 ASN A C 9
ATOM 6143 O O . ASN A 1 27 ? -1.222 4.254 1.450 1.00 0.00 27 ASN A O 9
ATOM 6154 N N . PRO A 1 28 ? -1.230 5.776 3.118 1.00 0.00 28 PRO A N 9
ATOM 6155 C CA . PRO A 1 28 ? -1.774 4.863 4.126 1.00 0.00 28 PRO A CA 9
ATOM 6156 C C . PRO A 1 28 ? -3.047 4.156 3.654 1.00 0.00 28 PRO A C 9
ATOM 6157 O O . PRO A 1 28 ? -3.207 2.958 3.873 1.00 0.00 28 PRO A O 9
ATOM 6168 N N . CYS A 1 29 ? -3.932 4.896 2.986 1.00 0.00 29 CYS A N 9
ATOM 6169 C CA . CYS A 1 29 ? -5.164 4.326 2.436 1.00 0.00 29 CYS A CA 9
ATOM 6170 C C . CYS A 1 29 ? -4.841 3.142 1.531 1.00 0.00 29 CYS A C 9
ATOM 6171 O O . CYS A 1 29 ? -5.385 2.051 1.692 1.00 0.00 29 CYS A O 9
ATOM 6178 N N . ASN A 1 30 ? -3.922 3.374 0.610 1.00 0.00 30 ASN A N 9
ATOM 6179 C CA . ASN A 1 30 ? -3.525 2.376 -0.372 1.00 0.00 30 ASN A CA 9
ATOM 6180 C C . ASN A 1 30 ? -2.887 1.156 0.301 1.00 0.00 30 ASN A C 9
ATOM 6181 O O . ASN A 1 30 ? -3.242 0.024 -0.010 1.00 0.00 30 ASN A O 9
ATOM 6192 N N . PHE A 1 31 ? -1.976 1.393 1.243 1.00 0.00 31 PHE A N 9
ATOM 6193 C CA . PHE A 1 31 ? -1.323 0.302 1.964 1.00 0.00 31 PHE A CA 9
ATOM 6194 C C . PHE A 1 31 ? -2.328 -0.459 2.821 1.00 0.00 31 PHE A C 9
ATOM 6195 O O . PHE A 1 31 ? -2.373 -1.684 2.791 1.00 0.00 31 PHE A O 9
ATOM 6212 N N . SER A 1 32 ? -3.145 0.269 3.569 1.00 0.00 32 SER A N 9
ATOM 6213 C CA . SER A 1 32 ? -4.091 -0.346 4.488 1.00 0.00 32 SER A CA 9
ATOM 6214 C C . SER A 1 32 ? -5.120 -1.184 3.743 1.00 0.00 32 SER A C 9
ATOM 6215 O O . SER A 1 32 ? -5.305 -2.358 4.050 1.00 0.00 32 SER A O 9
ATOM 6223 N N . ALA A 1 33 ? -5.754 -0.590 2.735 1.00 0.00 33 ALA A N 9
ATOM 6224 C CA . ALA A 1 33 ? -6.834 -1.257 2.020 1.00 0.00 33 ALA A CA 9
ATOM 6225 C C . ALA A 1 33 ? -6.312 -2.458 1.252 1.00 0.00 33 ALA A C 9
ATOM 6226 O O . ALA A 1 33 ? -6.905 -3.537 1.289 1.00 0.00 33 ALA A O 9
ATOM 6233 N N . GLN A 1 34 ? -5.180 -2.277 0.590 1.00 0.00 34 GLN A N 9
ATOM 6234 C CA . GLN A 1 34 ? -4.591 -3.344 -0.200 1.00 0.00 34 GLN A CA 9
ATOM 6235 C C . GLN A 1 34 ? -4.182 -4.508 0.693 1.00 0.00 34 GLN A C 9
ATOM 6236 O O . GLN A 1 34 ? -4.341 -5.677 0.335 1.00 0.00 34 GLN A O 9
ATOM 6250 N N . GLN A 1 35 ? -3.682 -4.181 1.869 1.00 0.00 35 GLN A N 9
ATOM 6251 C CA . GLN A 1 35 ? -3.213 -5.186 2.801 1.00 0.00 35 GLN A CA 9
ATOM 6252 C C . GLN A 1 35 ? -4.382 -5.904 3.462 1.00 0.00 35 GLN A C 9
ATOM 6253 O O . GLN A 1 35 ? -4.445 -7.126 3.451 1.00 0.00 35 GLN A O 9
ATOM 6267 N N . GLU A 1 36 ? -5.331 -5.148 3.997 1.00 0.00 36 GLU A N 9
ATOM 6268 C CA . GLU A 1 36 ? -6.449 -5.738 4.726 1.00 0.00 36 GLU A CA 9
ATOM 6269 C C . GLU A 1 36 ? -7.328 -6.591 3.809 1.00 0.00 36 GLU A C 9
ATOM 6270 O O . GLU A 1 36 ? -8.003 -7.514 4.269 1.00 0.00 36 GLU A O 9
ATOM 6283 N N . GLN A 1 37 ? -7.331 -6.279 2.516 1.00 0.00 37 GLN A N 9
ATOM 6284 C CA . GLN A 1 37 ? -8.141 -7.035 1.568 1.00 0.00 37 GLN A CA 9
ATOM 6285 C C . GLN A 1 37 ? -7.362 -8.173 0.912 1.00 0.00 37 GLN A C 9
ATOM 6286 O O . GLN A 1 37 ? -7.919 -9.243 0.667 1.00 0.00 37 GLN A O 9
ATOM 6300 N N . CYS A 1 38 ? -6.082 -7.966 0.642 1.00 0.00 38 CYS A N 9
ATOM 6301 C CA . CYS A 1 38 ? -5.370 -8.903 -0.210 1.00 0.00 38 CYS A CA 9
ATOM 6302 C C . CYS A 1 38 ? -4.106 -9.487 0.427 1.00 0.00 38 CYS A C 9
ATOM 6303 O O . CYS A 1 38 ? -3.972 -10.710 0.502 1.00 0.00 38 CYS A O 9
ATOM 6310 N N . ASP A 1 39 ? -3.176 -8.660 0.893 1.00 0.00 39 ASP A N 9
ATOM 6311 C CA . ASP A 1 39 ? -1.972 -9.200 1.530 1.00 0.00 39 ASP A CA 9
ATOM 6312 C C . ASP A 1 39 ? -1.662 -8.477 2.834 1.00 0.00 39 ASP A C 9
ATOM 6313 O O . ASP A 1 39 ? -0.874 -7.533 2.862 1.00 0.00 39 ASP A O 9
ATOM 6323 N N . PRO A 1 40 ? -2.279 -8.925 3.933 1.00 0.00 40 PRO A N 9
ATOM 6324 C CA . PRO A 1 40 ? -2.111 -8.316 5.255 1.00 0.00 40 PRO A CA 9
ATOM 6325 C C . PRO A 1 40 ? -0.758 -8.635 5.884 1.00 0.00 40 PRO A C 9
ATOM 6326 O O . PRO A 1 40 ? -0.359 -8.021 6.874 1.00 0.00 40 PRO A O 9
ATOM 6337 N N . ASN A 1 41 ? -0.063 -9.597 5.303 1.00 0.00 41 ASN A N 9
ATOM 6338 C CA . ASN A 1 41 ? 1.085 -10.213 5.953 1.00 0.00 41 ASN A CA 9
ATOM 6339 C C . ASN A 1 41 ? 2.355 -9.383 5.796 1.00 0.00 41 ASN A C 9
ATOM 6340 O O . ASN A 1 41 ? 3.344 -9.621 6.493 1.00 0.00 41 ASN A O 9
ATOM 6351 N N . ILE A 1 42 ? 2.348 -8.412 4.889 1.00 0.00 42 ILE A N 9
ATOM 6352 C CA . ILE A 1 42 ? 3.547 -7.615 4.666 1.00 0.00 42 ILE A CA 9
ATOM 6353 C C . ILE A 1 42 ? 3.609 -6.440 5.633 1.00 0.00 42 ILE A C 9
ATOM 6354 O O . ILE A 1 42 ? 2.596 -5.998 6.178 1.00 0.00 42 ILE A O 9
ATOM 6370 N N . THR A 1 43 ? 4.818 -5.956 5.843 1.00 0.00 43 THR A N 9
ATOM 6371 C CA . THR A 1 43 ? 5.065 -4.815 6.710 1.00 0.00 43 THR A CA 9
ATOM 6372 C C . THR A 1 43 ? 5.506 -3.620 5.876 1.00 0.00 43 THR A C 9
ATOM 6373 O O . THR A 1 43 ? 5.792 -3.768 4.688 1.00 0.00 43 THR A O 9
ATOM 6384 N N . ILE A 1 44 ? 5.526 -2.434 6.468 1.00 0.00 44 ILE A N 9
ATOM 6385 C CA . ILE A 1 44 ? 6.063 -1.277 5.777 1.00 0.00 44 ILE A CA 9
ATOM 6386 C C . ILE A 1 44 ? 7.576 -1.434 5.652 1.00 0.00 44 ILE A C 9
ATOM 6387 O O . ILE A 1 44 ? 8.286 -1.533 6.653 1.00 0.00 44 ILE A O 9
ATOM 6403 N N . ALA A 1 45 ? 8.051 -1.467 4.417 1.00 0.00 45 ALA A N 9
ATOM 6404 C CA . ALA A 1 45 ? 9.467 -1.644 4.145 1.00 0.00 45 ALA A CA 9
ATOM 6405 C C . ALA A 1 45 ? 10.219 -0.352 4.409 1.00 0.00 45 ALA A C 9
ATOM 6406 O O . ALA A 1 45 ? 11.252 -0.340 5.076 1.00 0.00 45 ALA A O 9
ATOM 6413 N N . HIS A 1 46 ? 9.689 0.730 3.862 1.00 0.00 46 HIS A N 9
ATOM 6414 C CA . HIS A 1 46 ? 10.230 2.062 4.081 1.00 0.00 46 HIS A CA 9
ATOM 6415 C C . HIS A 1 46 ? 9.253 3.093 3.552 1.00 0.00 46 HIS A C 9
ATOM 6416 O O . HIS A 1 46 ? 8.402 2.776 2.719 1.00 0.00 46 HIS A O 9
ATOM 6431 N N . MET A 1 47 ? 9.366 4.313 4.042 1.00 0.00 47 MET A N 9
ATOM 6432 C CA . MET A 1 47 ? 8.596 5.413 3.500 1.00 0.00 47 MET A CA 9
ATOM 6433 C C . MET A 1 47 ? 9.247 5.862 2.198 1.00 0.00 47 MET A C 9
ATOM 6434 O O . MET A 1 47 ? 10.476 5.890 2.090 1.00 0.00 47 MET A O 9
ATOM 6448 N N . GLY A 1 48 ? 8.430 6.179 1.216 1.00 0.00 48 GLY A N 9
ATOM 6449 C CA . GLY A 1 48 ? 8.933 6.470 -0.107 1.00 0.00 48 GLY A CA 9
ATOM 6450 C C . GLY A 1 48 ? 8.551 5.385 -1.092 1.00 0.00 48 GLY A C 9
ATOM 6451 O O . GLY A 1 48 ? 8.220 4.267 -0.691 1.00 0.00 48 GLY A O 9
ATOM 6455 N N . GLU A 1 49 ? 8.606 5.699 -2.373 1.00 0.00 49 GLU A N 9
ATOM 6456 C CA . GLU A 1 49 ? 8.183 4.763 -3.407 1.00 0.00 49 GLU A CA 9
ATOM 6457 C C . GLU A 1 49 ? 9.224 3.660 -3.616 1.00 0.00 49 GLU A C 9
ATOM 6458 O O . GLU A 1 49 ? 10.424 3.872 -3.420 1.00 0.00 49 GLU A O 9
ATOM 6471 N N . CYS A 1 50 ? 8.756 2.477 -3.999 1.00 0.00 50 CYS A N 9
ATOM 6472 C CA . CYS A 1 50 ? 9.622 1.322 -4.181 1.00 0.00 50 CYS A CA 9
ATOM 6473 C C . CYS A 1 50 ? 9.845 1.032 -5.663 1.00 0.00 50 CYS A C 9
ATOM 6474 O O . CYS A 1 50 ? 9.069 0.248 -6.244 1.00 0.00 50 CYS A O 9
ATOM 6481 N N . ALA A 1 1 ? -12.803 -8.759 -1.814 1.00 0.00 1 ALA A N 10
ATOM 6482 C CA . ALA A 1 1 ? -11.706 -9.378 -2.584 1.00 0.00 1 ALA A CA 10
ATOM 6483 C C . ALA A 1 1 ? -10.695 -10.008 -1.644 1.00 0.00 1 ALA A C 10
ATOM 6484 O O . ALA A 1 1 ? -10.290 -9.390 -0.660 1.00 0.00 1 ALA A O 10
ATOM 6493 N N . GLU A 1 2 ? -10.311 -11.245 -1.930 1.00 0.00 2 GLU A N 10
ATOM 6494 C CA . GLU A 1 2 ? -9.262 -11.903 -1.173 1.00 0.00 2 GLU A CA 10
ATOM 6495 C C . GLU A 1 2 ? -8.013 -12.047 -2.032 1.00 0.00 2 GLU A C 10
ATOM 6496 O O . GLU A 1 2 ? -6.906 -12.208 -1.513 1.00 0.00 2 GLU A O 10
ATOM 6509 N N . ASP A 1 3 ? -8.189 -11.986 -3.346 1.00 0.00 3 ASP A N 10
ATOM 6510 C CA . ASP A 1 3 ? -7.057 -12.000 -4.255 1.00 0.00 3 ASP A CA 10
ATOM 6511 C C . ASP A 1 3 ? -7.039 -10.745 -5.106 1.00 0.00 3 ASP A C 10
ATOM 6512 O O . ASP A 1 3 ? -7.913 -10.526 -5.945 1.00 0.00 3 ASP A O 10
ATOM 6522 N N . CYS A 1 4 ? -6.039 -9.924 -4.863 1.00 0.00 4 CYS A N 10
ATOM 6523 C CA . CYS A 1 4 ? -5.806 -8.719 -5.626 1.00 0.00 4 CYS A CA 10
ATOM 6524 C C . CYS A 1 4 ? -4.323 -8.382 -5.578 1.00 0.00 4 CYS A C 10
ATOM 6525 O O . CYS A 1 4 ? -3.724 -8.352 -4.503 1.00 0.00 4 CYS A O 10
ATOM 6532 N N . VAL A 1 5 ? -3.722 -8.158 -6.733 1.00 0.00 5 VAL A N 10
ATOM 6533 C CA . VAL A 1 5 ? -2.293 -7.945 -6.810 1.00 0.00 5 VAL A CA 10
ATOM 6534 C C . VAL A 1 5 ? -1.968 -6.617 -7.483 1.00 0.00 5 VAL A C 10
ATOM 6535 O O . VAL A 1 5 ? -2.455 -6.323 -8.578 1.00 0.00 5 VAL A O 10
ATOM 6548 N N . GLY A 1 6 ? -1.163 -5.814 -6.805 1.00 0.00 6 GLY A N 10
ATOM 6549 C CA . GLY A 1 6 ? -0.714 -4.561 -7.361 1.00 0.00 6 GLY A CA 10
ATOM 6550 C C . GLY A 1 6 ? -0.927 -3.439 -6.385 1.00 0.00 6 GLY A C 10
ATOM 6551 O O . GLY A 1 6 ? -0.654 -3.589 -5.194 1.00 0.00 6 GLY A O 10
ATOM 6555 N N . ARG A 1 7 ? -1.436 -2.324 -6.866 1.00 0.00 7 ARG A N 10
ATOM 6556 C CA . ARG A 1 7 ? -1.771 -1.225 -5.990 1.00 0.00 7 ARG A CA 10
ATOM 6557 C C . ARG A 1 7 ? -3.223 -0.841 -6.182 1.00 0.00 7 ARG A C 10
ATOM 6558 O O . ARG A 1 7 ? -3.722 -0.780 -7.308 1.00 0.00 7 ARG A O 10
ATOM 6579 N N . LYS A 1 8 ? -3.892 -0.596 -5.077 1.00 0.00 8 LYS A N 10
ATOM 6580 C CA . LYS A 1 8 ? -5.252 -0.105 -5.102 1.00 0.00 8 LYS A CA 10
ATOM 6581 C C . LYS A 1 8 ? -5.219 1.399 -4.905 1.00 0.00 8 LYS A C 10
ATOM 6582 O O . LYS A 1 8 ? -4.715 1.893 -3.898 1.00 0.00 8 LYS A O 10
ATOM 6601 N N . ALA A 1 9 ? -5.768 2.119 -5.864 1.00 0.00 9 ALA A N 10
ATOM 6602 C CA . ALA A 1 9 ? -5.583 3.557 -5.925 1.00 0.00 9 ALA A CA 10
ATOM 6603 C C . ALA A 1 9 ? -6.424 4.292 -4.896 1.00 0.00 9 ALA A C 10
ATOM 6604 O O . ALA A 1 9 ? -7.645 4.147 -4.836 1.00 0.00 9 ALA A O 10
ATOM 6611 N N . CYS A 1 10 ? -5.733 5.055 -4.065 1.00 0.00 10 CYS A N 10
ATOM 6612 C CA . CYS A 1 10 ? -6.356 5.956 -3.113 1.00 0.00 10 CYS A CA 10
ATOM 6613 C C . CYS A 1 10 ? -5.621 7.289 -3.193 1.00 0.00 10 CYS A C 10
ATOM 6614 O O . CYS A 1 10 ? -4.418 7.306 -3.447 1.00 0.00 10 CYS A O 10
ATOM 6621 N N . THR A 1 11 ? -6.315 8.396 -2.968 1.00 0.00 11 THR A N 10
ATOM 6622 C CA . THR A 1 11 ? -5.720 9.709 -3.196 1.00 0.00 11 THR A CA 10
ATOM 6623 C C . THR A 1 11 ? -6.335 10.790 -2.315 1.00 0.00 11 THR A C 10
ATOM 6624 O O . THR A 1 11 ? -6.639 11.887 -2.783 1.00 0.00 11 THR A O 10
ATOM 6635 N N . ARG A 1 12 ? -6.516 10.481 -1.040 1.00 0.00 12 ARG A N 10
ATOM 6636 C CA . ARG A 1 12 ? -6.973 11.482 -0.077 1.00 0.00 12 ARG A CA 10
ATOM 6637 C C . ARG A 1 12 ? -5.777 12.279 0.436 1.00 0.00 12 ARG A C 10
ATOM 6638 O O . ARG A 1 12 ? -5.922 13.333 1.054 1.00 0.00 12 ARG A O 10
ATOM 6659 N N . GLU A 1 13 ? -4.596 11.744 0.157 1.00 0.00 13 GLU A N 10
ATOM 6660 C CA . GLU A 1 13 ? -3.325 12.332 0.555 1.00 0.00 13 GLU A CA 10
ATOM 6661 C C . GLU A 1 13 ? -2.223 11.554 -0.146 1.00 0.00 13 GLU A C 10
ATOM 6662 O O . GLU A 1 13 ? -2.418 10.380 -0.456 1.00 0.00 13 GLU A O 10
ATOM 6675 N N . TRP A 1 14 ? -1.088 12.175 -0.420 1.00 0.00 14 TRP A N 10
ATOM 6676 C CA . TRP A 1 14 ? -0.000 11.452 -1.054 1.00 0.00 14 TRP A CA 10
ATOM 6677 C C . TRP A 1 14 ? 1.234 11.433 -0.164 1.00 0.00 14 TRP A C 10
ATOM 6678 O O . TRP A 1 14 ? 2.059 12.351 -0.187 1.00 0.00 14 TRP A O 10
ATOM 6699 N N . TYR A 1 15 ? 1.335 10.395 0.645 1.00 0.00 15 TYR A N 10
ATOM 6700 C CA . TYR A 1 15 ? 2.565 10.055 1.310 1.00 0.00 15 TYR A CA 10
ATOM 6701 C C . TYR A 1 15 ? 2.884 8.634 0.928 1.00 0.00 15 TYR A C 10
ATOM 6702 O O . TYR A 1 15 ? 2.318 7.701 1.491 1.00 0.00 15 TYR A O 10
ATOM 6720 N N . PRO A 1 16 ? 3.788 8.438 -0.011 1.00 0.00 16 PRO A N 10
ATOM 6721 C CA . PRO A 1 16 ? 4.008 7.126 -0.578 1.00 0.00 16 PRO A CA 10
ATOM 6722 C C . PRO A 1 16 ? 4.888 6.250 0.304 1.00 0.00 16 PRO A C 10
ATOM 6723 O O . PRO A 1 16 ? 5.816 6.732 0.956 1.00 0.00 16 PRO A O 10
ATOM 6734 N N . VAL A 1 17 ? 4.574 4.964 0.341 1.00 0.00 17 VAL A N 10
ATOM 6735 C CA . VAL A 1 17 ? 5.343 4.008 1.123 1.00 0.00 17 VAL A CA 10
ATOM 6736 C C . VAL A 1 17 ? 5.559 2.736 0.320 1.00 0.00 17 VAL A C 10
ATOM 6737 O O . VAL A 1 17 ? 5.127 2.632 -0.831 1.00 0.00 17 VAL A O 10
ATOM 6750 N N . CYS A 1 18 ? 6.228 1.771 0.918 1.00 0.00 18 CYS A N 10
ATOM 6751 C CA . CYS A 1 18 ? 6.487 0.517 0.255 1.00 0.00 18 CYS A CA 10
ATOM 6752 C C . CYS A 1 18 ? 6.077 -0.645 1.144 1.00 0.00 18 CYS A C 10
ATOM 6753 O O . CYS A 1 18 ? 6.406 -0.675 2.333 1.00 0.00 18 CYS A O 10
ATOM 6760 N N . GLY A 1 19 ? 5.339 -1.582 0.569 1.00 0.00 19 GLY A N 10
ATOM 6761 C CA . GLY A 1 19 ? 4.958 -2.775 1.288 1.00 0.00 19 GLY A CA 10
ATOM 6762 C C . GLY A 1 19 ? 6.109 -3.750 1.351 1.00 0.00 19 GLY A C 10
ATOM 6763 O O . GLY A 1 19 ? 6.933 -3.776 0.441 1.00 0.00 19 GLY A O 10
ATOM 6767 N N . SER A 1 20 ? 6.142 -4.561 2.407 1.00 0.00 20 SER A N 10
ATOM 6768 C CA . SER A 1 20 ? 7.274 -5.443 2.708 1.00 0.00 20 SER A CA 10
ATOM 6769 C C . SER A 1 20 ? 7.568 -6.447 1.598 1.00 0.00 20 SER A C 10
ATOM 6770 O O . SER A 1 20 ? 8.602 -7.104 1.626 1.00 0.00 20 SER A O 10
ATOM 6778 N N . ASP A 1 21 ? 6.659 -6.597 0.644 1.00 0.00 21 ASP A N 10
ATOM 6779 C CA . ASP A 1 21 ? 6.920 -7.457 -0.505 1.00 0.00 21 ASP A CA 10
ATOM 6780 C C . ASP A 1 21 ? 7.785 -6.720 -1.527 1.00 0.00 21 ASP A C 10
ATOM 6781 O O . ASP A 1 21 ? 8.286 -7.310 -2.483 1.00 0.00 21 ASP A O 10
ATOM 6791 N N . GLY A 1 22 ? 7.985 -5.429 -1.288 1.00 0.00 22 GLY A N 10
ATOM 6792 C CA . GLY A 1 22 ? 8.695 -4.592 -2.230 1.00 0.00 22 GLY A CA 10
ATOM 6793 C C . GLY A 1 22 ? 7.736 -3.889 -3.163 1.00 0.00 22 GLY A C 10
ATOM 6794 O O . GLY A 1 22 ? 8.083 -3.574 -4.302 1.00 0.00 22 GLY A O 10
ATOM 6798 N N . VAL A 1 23 ? 6.526 -3.636 -2.680 1.00 0.00 23 VAL A N 10
ATOM 6799 C CA . VAL A 1 23 ? 5.468 -3.116 -3.532 1.00 0.00 23 VAL A CA 10
ATOM 6800 C C . VAL A 1 23 ? 5.219 -1.628 -3.276 1.00 0.00 23 VAL A C 10
ATOM 6801 O O . VAL A 1 23 ? 5.258 -1.165 -2.136 1.00 0.00 23 VAL A O 10
ATOM 6814 N N . THR A 1 24 ? 4.952 -0.891 -4.349 1.00 0.00 24 THR A N 10
ATOM 6815 C CA . THR A 1 24 ? 4.778 0.549 -4.289 1.00 0.00 24 THR A CA 10
ATOM 6816 C C . THR A 1 24 ? 3.369 0.914 -3.861 1.00 0.00 24 THR A C 10
ATOM 6817 O O . THR A 1 24 ? 2.393 0.523 -4.501 1.00 0.00 24 THR A O 10
ATOM 6828 N N . TYR A 1 25 ? 3.266 1.657 -2.770 1.00 0.00 25 TYR A N 10
ATOM 6829 C CA . TYR A 1 25 ? 1.993 2.131 -2.301 1.00 0.00 25 TYR A CA 10
ATOM 6830 C C . TYR A 1 25 ? 1.927 3.650 -2.335 1.00 0.00 25 TYR A C 10
ATOM 6831 O O . TYR A 1 25 ? 2.852 4.339 -1.905 1.00 0.00 25 TYR A O 10
ATOM 6849 N N . SER A 1 26 ? 0.815 4.148 -2.855 1.00 0.00 26 SER A N 10
ATOM 6850 C CA . SER A 1 26 ? 0.624 5.570 -3.106 1.00 0.00 26 SER A CA 10
ATOM 6851 C C . SER A 1 26 ? 0.554 6.375 -1.811 1.00 0.00 26 SER A C 10
ATOM 6852 O O . SER A 1 26 ? 0.881 7.562 -1.795 1.00 0.00 26 SER A O 10
ATOM 6860 N N . ASN A 1 27 ? 0.136 5.721 -0.734 1.00 0.00 27 ASN A N 10
ATOM 6861 C CA . ASN A 1 27 ? -0.125 6.397 0.534 1.00 0.00 27 ASN A CA 10
ATOM 6862 C C . ASN A 1 27 ? -0.583 5.384 1.586 1.00 0.00 27 ASN A C 10
ATOM 6863 O O . ASN A 1 27 ? -0.733 4.199 1.272 1.00 0.00 27 ASN A O 10
ATOM 6874 N N . PRO A 1 28 ? -0.784 5.817 2.849 1.00 0.00 28 PRO A N 10
ATOM 6875 C CA . PRO A 1 28 ? -1.270 4.934 3.918 1.00 0.00 28 PRO A CA 10
ATOM 6876 C C . PRO A 1 28 ? -2.540 4.164 3.548 1.00 0.00 28 PRO A C 10
ATOM 6877 O O . PRO A 1 28 ? -2.591 2.950 3.717 1.00 0.00 28 PRO A O 10
ATOM 6888 N N . CYS A 1 29 ? -3.553 4.858 3.029 1.00 0.00 29 CYS A N 10
ATOM 6889 C CA . CYS A 1 29 ? -4.826 4.216 2.699 1.00 0.00 29 CYS A CA 10
ATOM 6890 C C . CYS A 1 29 ? -4.641 3.148 1.623 1.00 0.00 29 CYS A C 10
ATOM 6891 O O . CYS A 1 29 ? -5.341 2.137 1.616 1.00 0.00 29 CYS A O 10
ATOM 6898 N N . ASN A 1 30 ? -3.686 3.373 0.733 1.00 0.00 30 ASN A N 10
ATOM 6899 C CA . ASN A 1 30 ? -3.335 2.388 -0.283 1.00 0.00 30 ASN A CA 10
ATOM 6900 C C . ASN A 1 30 ? -2.795 1.124 0.384 1.00 0.00 30 ASN A C 10
ATOM 6901 O O . ASN A 1 30 ? -3.196 0.013 0.042 1.00 0.00 30 ASN A O 10
ATOM 6912 N N . PHE A 1 31 ? -1.893 1.308 1.345 1.00 0.00 31 PHE A N 10
ATOM 6913 C CA . PHE A 1 31 ? -1.306 0.196 2.081 1.00 0.00 31 PHE A CA 10
ATOM 6914 C C . PHE A 1 31 ? -2.368 -0.500 2.925 1.00 0.00 31 PHE A C 10
ATOM 6915 O O . PHE A 1 31 ? -2.496 -1.716 2.889 1.00 0.00 31 PHE A O 10
ATOM 6932 N N . SER A 1 32 ? -3.151 0.284 3.651 1.00 0.00 32 SER A N 10
ATOM 6933 C CA . SER A 1 32 ? -4.153 -0.255 4.564 1.00 0.00 32 SER A CA 10
ATOM 6934 C C . SER A 1 32 ? -5.218 -1.066 3.823 1.00 0.00 32 SER A C 10
ATOM 6935 O O . SER A 1 32 ? -5.506 -2.205 4.193 1.00 0.00 32 SER A O 10
ATOM 6943 N N . ALA A 1 33 ? -5.782 -0.493 2.763 1.00 0.00 33 ALA A N 10
ATOM 6944 C CA . ALA A 1 33 ? -6.847 -1.155 2.015 1.00 0.00 33 ALA A CA 10
ATOM 6945 C C . ALA A 1 33 ? -6.326 -2.388 1.296 1.00 0.00 33 ALA A C 10
ATOM 6946 O O . ALA A 1 33 ? -6.947 -3.460 1.323 1.00 0.00 33 ALA A O 10
ATOM 6953 N N . GLN A 1 34 ? -5.166 -2.244 0.673 1.00 0.00 34 GLN A N 10
ATOM 6954 C CA . GLN A 1 34 ? -4.588 -3.331 -0.091 1.00 0.00 34 GLN A CA 10
ATOM 6955 C C . GLN A 1 34 ? -4.169 -4.462 0.836 1.00 0.00 34 GLN A C 10
ATOM 6956 O O . GLN A 1 34 ? -4.265 -5.632 0.491 1.00 0.00 34 GLN A O 10
ATOM 6970 N N . GLN A 1 35 ? -3.719 -4.111 2.024 1.00 0.00 35 GLN A N 10
ATOM 6971 C CA . GLN A 1 35 ? -3.256 -5.105 2.974 1.00 0.00 35 GLN A CA 10
ATOM 6972 C C . GLN A 1 35 ? -4.422 -5.810 3.647 1.00 0.00 35 GLN A C 10
ATOM 6973 O O . GLN A 1 35 ? -4.376 -7.015 3.875 1.00 0.00 35 GLN A O 10
ATOM 6987 N N . GLU A 1 36 ? -5.479 -5.069 3.944 1.00 0.00 36 GLU A N 10
ATOM 6988 C CA . GLU A 1 36 ? -6.622 -5.650 4.628 1.00 0.00 36 GLU A CA 10
ATOM 6989 C C . GLU A 1 36 ? -7.379 -6.610 3.713 1.00 0.00 36 GLU A C 10
ATOM 6990 O O . GLU A 1 36 ? -7.988 -7.569 4.182 1.00 0.00 36 GLU A O 10
ATOM 7003 N N . GLN A 1 37 ? -7.347 -6.352 2.410 1.00 0.00 37 GLN A N 10
ATOM 7004 C CA . GLN A 1 37 ? -8.079 -7.188 1.468 1.00 0.00 37 GLN A CA 10
ATOM 7005 C C . GLN A 1 37 ? -7.173 -8.157 0.713 1.00 0.00 37 GLN A C 10
ATOM 7006 O O . GLN A 1 37 ? -7.560 -9.295 0.452 1.00 0.00 37 GLN A O 10
ATOM 7020 N N . CYS A 1 38 ? -5.966 -7.729 0.390 1.00 0.00 38 CYS A N 10
ATOM 7021 C CA . CYS A 1 38 ? -5.125 -8.492 -0.521 1.00 0.00 38 CYS A CA 10
ATOM 7022 C C . CYS A 1 38 ? -3.963 -9.176 0.196 1.00 0.00 38 CYS A C 10
ATOM 7023 O O . CYS A 1 38 ? -3.924 -10.403 0.276 1.00 0.00 38 CYS A O 10
ATOM 7030 N N . ASP A 1 39 ? -3.021 -8.401 0.722 1.00 0.00 39 ASP A N 10
ATOM 7031 C CA . ASP A 1 39 ? -1.829 -8.987 1.327 1.00 0.00 39 ASP A CA 10
ATOM 7032 C C . ASP A 1 39 ? -1.632 -8.473 2.749 1.00 0.00 39 ASP A C 10
ATOM 7033 O O . ASP A 1 39 ? -0.902 -7.510 2.974 1.00 0.00 39 ASP A O 10
ATOM 7043 N N . PRO A 1 40 ? -2.282 -9.116 3.726 1.00 0.00 40 PRO A N 10
ATOM 7044 C CA . PRO A 1 40 ? -2.225 -8.704 5.133 1.00 0.00 40 PRO A CA 10
ATOM 7045 C C . PRO A 1 40 ? -0.878 -9.012 5.783 1.00 0.00 40 PRO A C 10
ATOM 7046 O O . PRO A 1 40 ? -0.575 -8.526 6.873 1.00 0.00 40 PRO A O 10
ATOM 7057 N N . ASN A 1 41 ? -0.075 -9.823 5.109 1.00 0.00 41 ASN A N 10
ATOM 7058 C CA . ASN A 1 41 ? 1.118 -10.396 5.717 1.00 0.00 41 ASN A CA 10
ATOM 7059 C C . ASN A 1 41 ? 2.394 -9.635 5.375 1.00 0.00 41 ASN A C 10
ATOM 7060 O O . ASN A 1 41 ? 3.488 -10.185 5.491 1.00 0.00 41 ASN A O 10
ATOM 7071 N N . ILE A 1 42 ? 2.274 -8.387 4.942 1.00 0.00 42 ILE A N 10
ATOM 7072 C CA . ILE A 1 42 ? 3.461 -7.558 4.764 1.00 0.00 42 ILE A CA 10
ATOM 7073 C C . ILE A 1 42 ? 3.439 -6.371 5.721 1.00 0.00 42 ILE A C 10
ATOM 7074 O O . ILE A 1 42 ? 2.382 -5.951 6.191 1.00 0.00 42 ILE A O 10
ATOM 7090 N N . THR A 1 43 ? 4.618 -5.845 5.997 1.00 0.00 43 THR A N 10
ATOM 7091 C CA . THR A 1 43 ? 4.780 -4.692 6.870 1.00 0.00 43 THR A CA 10
ATOM 7092 C C . THR A 1 43 ? 5.182 -3.484 6.033 1.00 0.00 43 THR A C 10
ATOM 7093 O O . THR A 1 43 ? 5.482 -3.631 4.850 1.00 0.00 43 THR A O 10
ATOM 7104 N N . ILE A 1 44 ? 5.149 -2.296 6.613 1.00 0.00 44 ILE A N 10
ATOM 7105 C CA . ILE A 1 44 ? 5.721 -1.136 5.950 1.00 0.00 44 ILE A CA 10
ATOM 7106 C C . ILE A 1 44 ? 7.228 -1.338 5.854 1.00 0.00 44 ILE A C 10
ATOM 7107 O O . ILE A 1 44 ? 7.905 -1.488 6.869 1.00 0.00 44 ILE A O 10
ATOM 7123 N N . ALA A 1 45 ? 7.744 -1.369 4.634 1.00 0.00 45 ALA A N 10
ATOM 7124 C CA . ALA A 1 45 ? 9.163 -1.612 4.416 1.00 0.00 45 ALA A CA 10
ATOM 7125 C C . ALA A 1 45 ? 9.951 -0.327 4.591 1.00 0.00 45 ALA A C 10
ATOM 7126 O O . ALA A 1 45 ? 10.978 -0.299 5.266 1.00 0.00 45 ALA A O 10
ATOM 7133 N N . HIS A 1 46 ? 9.460 0.731 3.964 1.00 0.00 46 HIS A N 10
ATOM 7134 C CA . HIS A 1 46 ? 10.056 2.051 4.086 1.00 0.00 46 HIS A CA 10
ATOM 7135 C C . HIS A 1 46 ? 9.114 3.080 3.493 1.00 0.00 46 HIS A C 10
ATOM 7136 O O . HIS A 1 46 ? 8.240 2.735 2.696 1.00 0.00 46 HIS A O 10
ATOM 7151 N N . MET A 1 47 ? 9.270 4.329 3.892 1.00 0.00 47 MET A N 10
ATOM 7152 C CA . MET A 1 47 ? 8.519 5.402 3.276 1.00 0.00 47 MET A CA 10
ATOM 7153 C C . MET A 1 47 ? 9.203 5.804 1.985 1.00 0.00 47 MET A C 10
ATOM 7154 O O . MET A 1 47 ? 10.411 5.603 1.827 1.00 0.00 47 MET A O 10
ATOM 7168 N N . GLY A 1 48 ? 8.438 6.349 1.067 1.00 0.00 48 GLY A N 10
ATOM 7169 C CA . GLY A 1 48 ? 8.935 6.577 -0.267 1.00 0.00 48 GLY A CA 10
ATOM 7170 C C . GLY A 1 48 ? 8.487 5.459 -1.176 1.00 0.00 48 GLY A C 10
ATOM 7171 O O . GLY A 1 48 ? 8.542 4.287 -0.792 1.00 0.00 48 GLY A O 10
ATOM 7175 N N . GLU A 1 49 ? 8.025 5.806 -2.359 1.00 0.00 49 GLU A N 10
ATOM 7176 C CA . GLU A 1 49 ? 7.472 4.822 -3.273 1.00 0.00 49 GLU A CA 10
ATOM 7177 C C . GLU A 1 49 ? 8.554 3.890 -3.802 1.00 0.00 49 GLU A C 10
ATOM 7178 O O . GLU A 1 49 ? 9.682 4.310 -4.066 1.00 0.00 49 GLU A O 10
ATOM 7191 N N . CYS A 1 50 ? 8.209 2.622 -3.929 1.00 0.00 50 CYS A N 10
ATOM 7192 C CA . CYS A 1 50 ? 9.084 1.655 -4.560 1.00 0.00 50 CYS A CA 10
ATOM 7193 C C . CYS A 1 50 ? 8.910 1.698 -6.077 1.00 0.00 50 CYS A C 10
ATOM 7194 O O . CYS A 1 50 ? 8.550 0.664 -6.669 1.00 0.00 50 CYS A O 10
ATOM 7201 N N . ALA A 1 1 ? -10.616 -8.767 -0.968 1.00 0.00 1 ALA A N 11
ATOM 7202 C CA . ALA A 1 1 ? -10.762 -9.346 -2.322 1.00 0.00 1 ALA A CA 11
ATOM 7203 C C . ALA A 1 1 ? -10.079 -10.708 -2.417 1.00 0.00 1 ALA A C 11
ATOM 7204 O O . ALA A 1 1 ? -10.312 -11.454 -3.371 1.00 0.00 1 ALA A O 11
ATOM 7213 N N . GLU A 1 2 ? -9.226 -11.013 -1.429 1.00 0.00 2 GLU A N 11
ATOM 7214 C CA . GLU A 1 2 ? -8.468 -12.269 -1.370 1.00 0.00 2 GLU A CA 11
ATOM 7215 C C . GLU A 1 2 ? -7.350 -12.288 -2.410 1.00 0.00 2 GLU A C 11
ATOM 7216 O O . GLU A 1 2 ? -6.190 -12.527 -2.072 1.00 0.00 2 GLU A O 11
ATOM 7229 N N . ASP A 1 3 ? -7.685 -12.029 -3.666 1.00 0.00 3 ASP A N 11
ATOM 7230 C CA . ASP A 1 3 ? -6.669 -11.895 -4.698 1.00 0.00 3 ASP A CA 11
ATOM 7231 C C . ASP A 1 3 ? -6.679 -10.499 -5.276 1.00 0.00 3 ASP A C 11
ATOM 7232 O O . ASP A 1 3 ? -7.614 -10.102 -5.970 1.00 0.00 3 ASP A O 11
ATOM 7242 N N . CYS A 1 4 ? -5.642 -9.762 -4.955 1.00 0.00 4 CYS A N 11
ATOM 7243 C CA . CYS A 1 4 ? -5.375 -8.473 -5.550 1.00 0.00 4 CYS A CA 11
ATOM 7244 C C . CYS A 1 4 ? -3.890 -8.177 -5.405 1.00 0.00 4 CYS A C 11
ATOM 7245 O O . CYS A 1 4 ? -3.330 -8.335 -4.316 1.00 0.00 4 CYS A O 11
ATOM 7252 N N . VAL A 1 5 ? -3.235 -7.779 -6.477 1.00 0.00 5 VAL A N 11
ATOM 7253 C CA . VAL A 1 5 ? -1.793 -7.606 -6.420 1.00 0.00 5 VAL A CA 11
ATOM 7254 C C . VAL A 1 5 ? -1.357 -6.243 -6.934 1.00 0.00 5 VAL A C 11
ATOM 7255 O O . VAL A 1 5 ? -1.780 -5.790 -7.999 1.00 0.00 5 VAL A O 11
ATOM 7268 N N . GLY A 1 6 ? -0.538 -5.582 -6.139 1.00 0.00 6 GLY A N 11
ATOM 7269 C CA . GLY A 1 6 ? 0.058 -4.340 -6.555 1.00 0.00 6 GLY A CA 11
ATOM 7270 C C . GLY A 1 6 ? -0.464 -3.170 -5.764 1.00 0.00 6 GLY A C 11
ATOM 7271 O O . GLY A 1 6 ? -0.241 -3.068 -4.556 1.00 0.00 6 GLY A O 11
ATOM 7275 N N . ARG A 1 7 ? -1.196 -2.311 -6.436 1.00 0.00 7 ARG A N 11
ATOM 7276 C CA . ARG A 1 7 ? -1.661 -1.083 -5.845 1.00 0.00 7 ARG A CA 11
ATOM 7277 C C . ARG A 1 7 ? -3.150 -0.918 -6.085 1.00 0.00 7 ARG A C 11
ATOM 7278 O O . ARG A 1 7 ? -3.608 -0.892 -7.227 1.00 0.00 7 ARG A O 11
ATOM 7299 N N . LYS A 1 8 ? -3.895 -0.790 -5.005 1.00 0.00 8 LYS A N 11
ATOM 7300 C CA . LYS A 1 8 ? -5.320 -0.561 -5.088 1.00 0.00 8 LYS A CA 11
ATOM 7301 C C . LYS A 1 8 ? -5.548 0.928 -4.939 1.00 0.00 8 LYS A C 11
ATOM 7302 O O . LYS A 1 8 ? -5.141 1.525 -3.946 1.00 0.00 8 LYS A O 11
ATOM 7321 N N . ALA A 1 9 ? -6.202 1.528 -5.909 1.00 0.00 9 ALA A N 11
ATOM 7322 C CA . ALA A 1 9 ? -6.107 2.963 -6.075 1.00 0.00 9 ALA A CA 11
ATOM 7323 C C . ALA A 1 9 ? -6.908 3.732 -5.036 1.00 0.00 9 ALA A C 11
ATOM 7324 O O . ALA A 1 9 ? -8.128 3.603 -4.925 1.00 0.00 9 ALA A O 11
ATOM 7331 N N . CYS A 1 10 ? -6.164 4.496 -4.256 1.00 0.00 10 CYS A N 11
ATOM 7332 C CA . CYS A 1 10 ? -6.695 5.524 -3.388 1.00 0.00 10 CYS A CA 11
ATOM 7333 C C . CYS A 1 10 ? -5.748 6.707 -3.502 1.00 0.00 10 CYS A C 11
ATOM 7334 O O . CYS A 1 10 ? -4.537 6.506 -3.615 1.00 0.00 10 CYS A O 11
ATOM 7341 N N . THR A 1 11 ? -6.262 7.923 -3.457 1.00 0.00 11 THR A N 11
ATOM 7342 C CA . THR A 1 11 ? -5.434 9.095 -3.684 1.00 0.00 11 THR A CA 11
ATOM 7343 C C . THR A 1 11 ? -6.125 10.351 -3.160 1.00 0.00 11 THR A C 11
ATOM 7344 O O . THR A 1 11 ? -6.624 11.174 -3.925 1.00 0.00 11 THR A O 11
ATOM 7355 N N . ARG A 1 12 ? -6.183 10.471 -1.846 1.00 0.00 12 ARG A N 11
ATOM 7356 C CA . ARG A 1 12 ? -6.746 11.654 -1.216 1.00 0.00 12 ARG A CA 11
ATOM 7357 C C . ARG A 1 12 ? -5.664 12.395 -0.441 1.00 0.00 12 ARG A C 11
ATOM 7358 O O . ARG A 1 12 ? -5.931 13.371 0.260 1.00 0.00 12 ARG A O 11
ATOM 7379 N N . GLU A 1 13 ? -4.438 11.923 -0.605 1.00 0.00 13 GLU A N 11
ATOM 7380 C CA . GLU A 1 13 ? -3.291 12.412 0.145 1.00 0.00 13 GLU A CA 11
ATOM 7381 C C . GLU A 1 13 ? -2.071 11.616 -0.299 1.00 0.00 13 GLU A C 11
ATOM 7382 O O . GLU A 1 13 ? -2.211 10.450 -0.677 1.00 0.00 13 GLU A O 11
ATOM 7395 N N . TRP A 1 14 ? -0.893 12.221 -0.291 1.00 0.00 14 TRP A N 11
ATOM 7396 C CA . TRP A 1 14 ? 0.295 11.518 -0.748 1.00 0.00 14 TRP A CA 11
ATOM 7397 C C . TRP A 1 14 ? 1.335 11.380 0.362 1.00 0.00 14 TRP A C 11
ATOM 7398 O O . TRP A 1 14 ? 2.129 12.288 0.615 1.00 0.00 14 TRP A O 11
ATOM 7419 N N . TYR A 1 15 ? 1.301 10.240 1.032 1.00 0.00 15 TYR A N 11
ATOM 7420 C CA . TYR A 1 15 ? 2.387 9.814 1.884 1.00 0.00 15 TYR A CA 11
ATOM 7421 C C . TYR A 1 15 ? 2.860 8.499 1.326 1.00 0.00 15 TYR A C 11
ATOM 7422 O O . TYR A 1 15 ? 2.251 7.463 1.582 1.00 0.00 15 TYR A O 11
ATOM 7440 N N . PRO A 1 16 ? 3.936 8.500 0.566 1.00 0.00 16 PRO A N 11
ATOM 7441 C CA . PRO A 1 16 ? 4.338 7.318 -0.151 1.00 0.00 16 PRO A CA 11
ATOM 7442 C C . PRO A 1 16 ? 5.128 6.349 0.715 1.00 0.00 16 PRO A C 11
ATOM 7443 O O . PRO A 1 16 ? 6.004 6.751 1.486 1.00 0.00 16 PRO A O 11
ATOM 7454 N N . VAL A 1 17 ? 4.822 5.074 0.579 1.00 0.00 17 VAL A N 11
ATOM 7455 C CA . VAL A 1 17 ? 5.533 4.031 1.298 1.00 0.00 17 VAL A CA 11
ATOM 7456 C C . VAL A 1 17 ? 5.706 2.822 0.400 1.00 0.00 17 VAL A C 11
ATOM 7457 O O . VAL A 1 17 ? 5.217 2.800 -0.727 1.00 0.00 17 VAL A O 11
ATOM 7470 N N . CYS A 1 18 ? 6.409 1.826 0.894 1.00 0.00 18 CYS A N 11
ATOM 7471 C CA . CYS A 1 18 ? 6.622 0.609 0.148 1.00 0.00 18 CYS A CA 11
ATOM 7472 C C . CYS A 1 18 ? 6.221 -0.584 0.994 1.00 0.00 18 CYS A C 11
ATOM 7473 O O . CYS A 1 18 ? 6.704 -0.748 2.109 1.00 0.00 18 CYS A O 11
ATOM 7480 N N . GLY A 1 19 ? 5.318 -1.389 0.471 1.00 0.00 19 GLY A N 11
ATOM 7481 C CA . GLY A 1 19 ? 4.903 -2.585 1.165 1.00 0.00 19 GLY A CA 11
ATOM 7482 C C . GLY A 1 19 ? 5.932 -3.677 1.010 1.00 0.00 19 GLY A C 11
ATOM 7483 O O . GLY A 1 19 ? 6.610 -3.728 -0.018 1.00 0.00 19 GLY A O 11
ATOM 7487 N N . SER A 1 20 ? 6.018 -4.548 2.012 1.00 0.00 20 SER A N 11
ATOM 7488 C CA . SER A 1 20 ? 7.073 -5.559 2.118 1.00 0.00 20 SER A CA 11
ATOM 7489 C C . SER A 1 20 ? 7.130 -6.501 0.915 1.00 0.00 20 SER A C 11
ATOM 7490 O O . SER A 1 20 ? 8.085 -7.260 0.773 1.00 0.00 20 SER A O 11
ATOM 7498 N N . ASP A 1 21 ? 6.109 -6.474 0.066 1.00 0.00 21 ASP A N 11
ATOM 7499 C CA . ASP A 1 21 ? 6.137 -7.241 -1.177 1.00 0.00 21 ASP A CA 11
ATOM 7500 C C . ASP A 1 21 ? 7.063 -6.553 -2.185 1.00 0.00 21 ASP A C 11
ATOM 7501 O O . ASP A 1 21 ? 7.442 -7.122 -3.208 1.00 0.00 21 ASP A O 11
ATOM 7511 N N . GLY A 1 22 ? 7.468 -5.342 -1.835 1.00 0.00 22 GLY A N 11
ATOM 7512 C CA . GLY A 1 22 ? 8.281 -4.525 -2.705 1.00 0.00 22 GLY A CA 11
ATOM 7513 C C . GLY A 1 22 ? 7.430 -3.625 -3.569 1.00 0.00 22 GLY A C 11
ATOM 7514 O O . GLY A 1 22 ? 7.879 -3.146 -4.611 1.00 0.00 22 GLY A O 11
ATOM 7518 N N . VAL A 1 23 ? 6.197 -3.385 -3.136 1.00 0.00 23 VAL A N 11
ATOM 7519 C CA . VAL A 1 23 ? 5.264 -2.596 -3.929 1.00 0.00 23 VAL A CA 11
ATOM 7520 C C . VAL A 1 23 ? 5.065 -1.216 -3.315 1.00 0.00 23 VAL A C 11
ATOM 7521 O O . VAL A 1 23 ? 4.987 -1.081 -2.098 1.00 0.00 23 VAL A O 11
ATOM 7534 N N . THR A 1 24 ? 4.981 -0.187 -4.148 1.00 0.00 24 THR A N 11
ATOM 7535 C CA . THR A 1 24 ? 4.860 1.164 -3.638 1.00 0.00 24 THR A CA 11
ATOM 7536 C C . THR A 1 24 ? 3.404 1.529 -3.403 1.00 0.00 24 THR A C 11
ATOM 7537 O O . THR A 1 24 ? 2.533 1.277 -4.237 1.00 0.00 24 THR A O 11
ATOM 7548 N N . TYR A 1 25 ? 3.148 2.063 -2.232 1.00 0.00 25 TYR A N 11
ATOM 7549 C CA . TYR A 1 25 ? 1.836 2.513 -1.880 1.00 0.00 25 TYR A CA 11
ATOM 7550 C C . TYR A 1 25 ? 1.766 4.030 -1.895 1.00 0.00 25 TYR A C 11
ATOM 7551 O O . TYR A 1 25 ? 2.639 4.714 -1.356 1.00 0.00 25 TYR A O 11
ATOM 7569 N N . SER A 1 26 ? 0.721 4.526 -2.542 1.00 0.00 26 SER A N 11
ATOM 7570 C CA . SER A 1 26 ? 0.505 5.952 -2.744 1.00 0.00 26 SER A CA 11
ATOM 7571 C C . SER A 1 26 ? 0.316 6.693 -1.426 1.00 0.00 26 SER A C 11
ATOM 7572 O O . SER A 1 26 ? 0.609 7.889 -1.336 1.00 0.00 26 SER A O 11
ATOM 7580 N N . ASN A 1 27 ? -0.167 5.986 -0.415 1.00 0.00 27 ASN A N 11
ATOM 7581 C CA . ASN A 1 27 ? -0.489 6.598 0.866 1.00 0.00 27 ASN A CA 11
ATOM 7582 C C . ASN A 1 27 ? -0.935 5.530 1.862 1.00 0.00 27 ASN A C 11
ATOM 7583 O O . ASN A 1 27 ? -1.104 4.370 1.475 1.00 0.00 27 ASN A O 11
ATOM 7594 N N . PRO A 1 28 ? -1.101 5.882 3.154 1.00 0.00 28 PRO A N 11
ATOM 7595 C CA . PRO A 1 28 ? -1.584 4.939 4.169 1.00 0.00 28 PRO A CA 11
ATOM 7596 C C . PRO A 1 28 ? -2.861 4.226 3.734 1.00 0.00 28 PRO A C 11
ATOM 7597 O O . PRO A 1 28 ? -2.977 3.014 3.881 1.00 0.00 28 PRO A O 11
ATOM 7608 N N . CYS A 1 29 ? -3.789 4.992 3.165 1.00 0.00 29 CYS A N 11
ATOM 7609 C CA . CYS A 1 29 ? -5.065 4.468 2.673 1.00 0.00 29 CYS A CA 11
ATOM 7610 C C . CYS A 1 29 ? -4.848 3.320 1.687 1.00 0.00 29 CYS A C 11
ATOM 7611 O O . CYS A 1 29 ? -5.526 2.294 1.745 1.00 0.00 29 CYS A O 11
ATOM 7618 N N . ASN A 1 30 ? -3.892 3.503 0.794 1.00 0.00 30 ASN A N 11
ATOM 7619 C CA . ASN A 1 30 ? -3.566 2.509 -0.217 1.00 0.00 30 ASN A CA 11
ATOM 7620 C C . ASN A 1 30 ? -2.991 1.244 0.423 1.00 0.00 30 ASN A C 11
ATOM 7621 O O . ASN A 1 30 ? -3.406 0.140 0.092 1.00 0.00 30 ASN A O 11
ATOM 7632 N N . PHE A 1 31 ? -2.058 1.411 1.352 1.00 0.00 31 PHE A N 11
ATOM 7633 C CA . PHE A 1 31 ? -1.447 0.282 2.049 1.00 0.00 31 PHE A CA 11
ATOM 7634 C C . PHE A 1 31 ? -2.461 -0.444 2.932 1.00 0.00 31 PHE A C 11
ATOM 7635 O O . PHE A 1 31 ? -2.554 -1.670 2.891 1.00 0.00 31 PHE A O 11
ATOM 7652 N N . SER A 1 32 ? -3.226 0.314 3.714 1.00 0.00 32 SER A N 11
ATOM 7653 C CA . SER A 1 32 ? -4.158 -0.272 4.669 1.00 0.00 32 SER A CA 11
ATOM 7654 C C . SER A 1 32 ? -5.235 -1.076 3.957 1.00 0.00 32 SER A C 11
ATOM 7655 O O . SER A 1 32 ? -5.474 -2.238 4.294 1.00 0.00 32 SER A O 11
ATOM 7663 N N . ALA A 1 33 ? -5.854 -0.462 2.956 1.00 0.00 33 ALA A N 11
ATOM 7664 C CA . ALA A 1 33 ? -6.922 -1.108 2.210 1.00 0.00 33 ALA A CA 11
ATOM 7665 C C . ALA A 1 33 ? -6.394 -2.297 1.425 1.00 0.00 33 ALA A C 11
ATOM 7666 O O . ALA A 1 33 ? -6.989 -3.372 1.427 1.00 0.00 33 ALA A O 11
ATOM 7673 N N . GLN A 1 34 ? -5.252 -2.112 0.780 1.00 0.00 34 GLN A N 11
ATOM 7674 C CA . GLN A 1 34 ? -4.679 -3.159 -0.045 1.00 0.00 34 GLN A CA 11
ATOM 7675 C C . GLN A 1 34 ? -4.298 -4.365 0.800 1.00 0.00 34 GLN A C 11
ATOM 7676 O O . GLN A 1 34 ? -4.545 -5.502 0.423 1.00 0.00 34 GLN A O 11
ATOM 7690 N N . GLN A 1 35 ? -3.734 -4.118 1.965 1.00 0.00 35 GLN A N 11
ATOM 7691 C CA . GLN A 1 35 ? -3.273 -5.206 2.808 1.00 0.00 35 GLN A CA 11
ATOM 7692 C C . GLN A 1 35 ? -4.430 -5.955 3.450 1.00 0.00 35 GLN A C 11
ATOM 7693 O O . GLN A 1 35 ? -4.384 -7.175 3.568 1.00 0.00 35 GLN A O 11
ATOM 7707 N N . GLU A 1 36 ? -5.477 -5.244 3.842 1.00 0.00 36 GLU A N 11
ATOM 7708 C CA . GLU A 1 36 ? -6.630 -5.901 4.444 1.00 0.00 36 GLU A CA 11
ATOM 7709 C C . GLU A 1 36 ? -7.412 -6.694 3.392 1.00 0.00 36 GLU A C 11
ATOM 7710 O O . GLU A 1 36 ? -8.079 -7.678 3.714 1.00 0.00 36 GLU A O 11
ATOM 7723 N N . GLN A 1 37 ? -7.324 -6.265 2.137 1.00 0.00 37 GLN A N 11
ATOM 7724 C CA . GLN A 1 37 ? -8.031 -6.939 1.052 1.00 0.00 37 GLN A CA 11
ATOM 7725 C C . GLN A 1 37 ? -7.216 -8.078 0.459 1.00 0.00 37 GLN A C 11
ATOM 7726 O O . GLN A 1 37 ? -7.784 -9.062 -0.022 1.00 0.00 37 GLN A O 11
ATOM 7740 N N . CYS A 1 38 ? -5.896 -7.934 0.468 1.00 0.00 38 CYS A N 11
ATOM 7741 C CA . CYS A 1 38 ? -5.035 -8.837 -0.285 1.00 0.00 38 CYS A CA 11
ATOM 7742 C C . CYS A 1 38 ? -4.096 -9.636 0.615 1.00 0.00 38 CYS A C 11
ATOM 7743 O O . CYS A 1 38 ? -4.326 -10.824 0.856 1.00 0.00 38 CYS A O 11
ATOM 7750 N N . ASP A 1 39 ? -3.044 -8.989 1.112 1.00 0.00 39 ASP A N 11
ATOM 7751 C CA . ASP A 1 39 ? -2.005 -9.692 1.865 1.00 0.00 39 ASP A CA 11
ATOM 7752 C C . ASP A 1 39 ? -1.704 -8.981 3.177 1.00 0.00 39 ASP A C 11
ATOM 7753 O O . ASP A 1 39 ? -0.794 -8.157 3.252 1.00 0.00 39 ASP A O 11
ATOM 7763 N N . PRO A 1 40 ? -2.453 -9.314 4.236 1.00 0.00 40 PRO A N 11
ATOM 7764 C CA . PRO A 1 40 ? -2.341 -8.660 5.551 1.00 0.00 40 PRO A CA 11
ATOM 7765 C C . PRO A 1 40 ? -0.979 -8.849 6.210 1.00 0.00 40 PRO A C 11
ATOM 7766 O O . PRO A 1 40 ? -0.654 -8.176 7.189 1.00 0.00 40 PRO A O 11
ATOM 7777 N N . ASN A 1 41 ? -0.189 -9.769 5.682 1.00 0.00 41 ASN A N 11
ATOM 7778 C CA . ASN A 1 41 ? 1.009 -10.216 6.371 1.00 0.00 41 ASN A CA 11
ATOM 7779 C C . ASN A 1 41 ? 2.207 -9.304 6.107 1.00 0.00 41 ASN A C 11
ATOM 7780 O O . ASN A 1 41 ? 3.149 -9.284 6.901 1.00 0.00 41 ASN A O 11
ATOM 7791 N N . ILE A 1 42 ? 2.182 -8.536 5.023 1.00 0.00 42 ILE A N 11
ATOM 7792 C CA . ILE A 1 42 ? 3.331 -7.695 4.712 1.00 0.00 42 ILE A CA 11
ATOM 7793 C C . ILE A 1 42 ? 3.349 -6.454 5.590 1.00 0.00 42 ILE A C 11
ATOM 7794 O O . ILE A 1 42 ? 2.310 -5.973 6.047 1.00 0.00 42 ILE A O 11
ATOM 7810 N N . THR A 1 43 ? 4.544 -5.965 5.832 1.00 0.00 43 THR A N 11
ATOM 7811 C CA . THR A 1 43 ? 4.755 -4.773 6.624 1.00 0.00 43 THR A CA 11
ATOM 7812 C C . THR A 1 43 ? 5.246 -3.657 5.721 1.00 0.00 43 THR A C 11
ATOM 7813 O O . THR A 1 43 ? 5.559 -3.900 4.559 1.00 0.00 43 THR A O 11
ATOM 7824 N N . ILE A 1 44 ? 5.267 -2.434 6.214 1.00 0.00 44 ILE A N 11
ATOM 7825 C CA . ILE A 1 44 ? 5.866 -1.355 5.453 1.00 0.00 44 ILE A CA 11
ATOM 7826 C C . ILE A 1 44 ? 7.379 -1.549 5.422 1.00 0.00 44 ILE A C 11
ATOM 7827 O O . ILE A 1 44 ? 8.041 -1.545 6.459 1.00 0.00 44 ILE A O 11
ATOM 7843 N N . ALA A 1 45 ? 7.915 -1.718 4.220 1.00 0.00 45 ALA A N 11
ATOM 7844 C CA . ALA A 1 45 ? 9.330 -1.988 4.035 1.00 0.00 45 ALA A CA 11
ATOM 7845 C C . ALA A 1 45 ? 10.144 -0.724 4.243 1.00 0.00 45 ALA A C 11
ATOM 7846 O O . ALA A 1 45 ? 11.181 -0.739 4.903 1.00 0.00 45 ALA A O 11
ATOM 7853 N N . HIS A 1 46 ? 9.659 0.370 3.678 1.00 0.00 46 HIS A N 11
ATOM 7854 C CA . HIS A 1 46 ? 10.300 1.663 3.845 1.00 0.00 46 HIS A CA 11
ATOM 7855 C C . HIS A 1 46 ? 9.378 2.756 3.351 1.00 0.00 46 HIS A C 11
ATOM 7856 O O . HIS A 1 46 ? 8.490 2.506 2.536 1.00 0.00 46 HIS A O 11
ATOM 7871 N N . MET A 1 47 ? 9.576 3.955 3.862 1.00 0.00 47 MET A N 11
ATOM 7872 C CA . MET A 1 47 ? 8.841 5.106 3.382 1.00 0.00 47 MET A CA 11
ATOM 7873 C C . MET A 1 47 ? 9.444 5.541 2.055 1.00 0.00 47 MET A C 11
ATOM 7874 O O . MET A 1 47 ? 10.651 5.407 1.849 1.00 0.00 47 MET A O 11
ATOM 7888 N N . GLY A 1 48 ? 8.614 6.021 1.152 1.00 0.00 48 GLY A N 11
ATOM 7889 C CA . GLY A 1 48 ? 9.100 6.403 -0.153 1.00 0.00 48 GLY A CA 11
ATOM 7890 C C . GLY A 1 48 ? 8.557 5.510 -1.244 1.00 0.00 48 GLY A C 11
ATOM 7891 O O . GLY A 1 48 ? 7.998 4.447 -0.967 1.00 0.00 48 GLY A O 11
ATOM 7895 N N . GLU A 1 49 ? 8.737 5.935 -2.482 1.00 0.00 49 GLU A N 11
ATOM 7896 C CA . GLU A 1 49 ? 8.196 5.229 -3.631 1.00 0.00 49 GLU A CA 11
ATOM 7897 C C . GLU A 1 49 ? 9.100 4.076 -4.056 1.00 0.00 49 GLU A C 11
ATOM 7898 O O . GLU A 1 49 ? 10.289 4.263 -4.322 1.00 0.00 49 GLU A O 11
ATOM 7911 N N . CYS A 1 50 ? 8.517 2.890 -4.109 1.00 0.00 50 CYS A N 11
ATOM 7912 C CA . CYS A 1 50 ? 9.188 1.706 -4.618 1.00 0.00 50 CYS A CA 11
ATOM 7913 C C . CYS A 1 50 ? 8.982 1.602 -6.125 1.00 0.00 50 CYS A C 11
ATOM 7914 O O . CYS A 1 50 ? 7.845 1.302 -6.550 1.00 0.00 50 CYS A O 11
ATOM 7921 N N . ALA 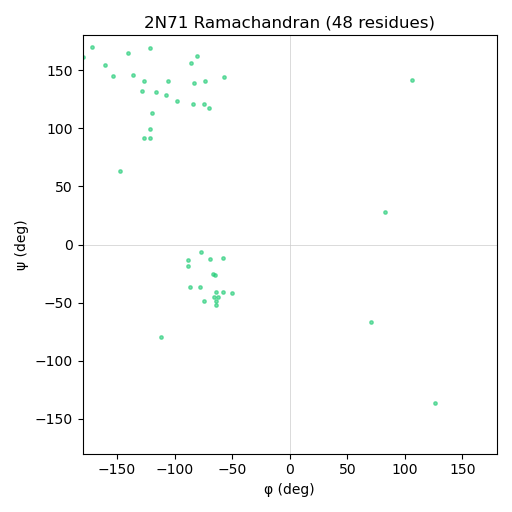A 1 1 ? -11.876 -8.460 -1.505 1.00 0.00 1 ALA A N 12
ATOM 7922 C CA . ALA A 1 1 ? -11.064 -8.510 -2.741 1.00 0.00 1 ALA A CA 12
ATOM 7923 C C . ALA A 1 1 ? -10.292 -9.821 -2.826 1.00 0.00 1 ALA A C 12
ATOM 7924 O O . ALA A 1 1 ? -10.365 -10.530 -3.833 1.00 0.00 1 ALA A O 12
ATOM 7933 N N . GLU A 1 2 ? -9.557 -10.129 -1.749 1.00 0.00 2 GLU A N 12
ATOM 7934 C CA . GLU A 1 2 ? -8.770 -11.360 -1.633 1.00 0.00 2 GLU A CA 12
ATOM 7935 C C . GLU A 1 2 ? -7.539 -11.318 -2.538 1.00 0.00 2 GLU A C 12
ATOM 7936 O O . GLU A 1 2 ? -6.405 -11.416 -2.060 1.00 0.00 2 GLU A O 12
ATOM 7949 N N . ASP A 1 3 ? -7.756 -11.150 -3.837 1.00 0.00 3 ASP A N 12
ATOM 7950 C CA . ASP A 1 3 ? -6.654 -11.068 -4.779 1.00 0.00 3 ASP A CA 12
ATOM 7951 C C . ASP A 1 3 ? -6.583 -9.681 -5.391 1.00 0.00 3 ASP A C 12
ATOM 7952 O O . ASP A 1 3 ? -7.470 -9.271 -6.138 1.00 0.00 3 ASP A O 12
ATOM 7962 N N . CYS A 1 4 ? -5.533 -8.961 -5.054 1.00 0.00 4 CYS A N 12
ATOM 7963 C CA . CYS A 1 4 ? -5.203 -7.706 -5.703 1.00 0.00 4 CYS A CA 12
ATOM 7964 C C . CYS A 1 4 ? -3.705 -7.483 -5.590 1.00 0.00 4 CYS A C 12
ATOM 7965 O O . CYS A 1 4 ? -3.165 -7.354 -4.489 1.00 0.00 4 CYS A O 12
ATOM 7972 N N . VAL A 1 5 ? -3.028 -7.460 -6.717 1.00 0.00 5 VAL A N 12
ATOM 7973 C CA . VAL A 1 5 ? -1.581 -7.404 -6.708 1.00 0.00 5 VAL A CA 12
ATOM 7974 C C . VAL A 1 5 ? -1.083 -6.083 -7.270 1.00 0.00 5 VAL A C 12
ATOM 7975 O O . VAL A 1 5 ? -1.475 -5.657 -8.358 1.00 0.00 5 VAL A O 12
ATOM 7988 N N . GLY A 1 6 ? -0.253 -5.421 -6.494 1.00 0.00 6 GLY A N 12
ATOM 7989 C CA . GLY A 1 6 ? 0.317 -4.173 -6.924 1.00 0.00 6 GLY A CA 12
ATOM 7990 C C . GLY A 1 6 ? -0.256 -3.012 -6.160 1.00 0.00 6 GLY A C 12
ATOM 7991 O O . GLY A 1 6 ? 0.097 -2.787 -5.010 1.00 0.00 6 GLY A O 12
ATOM 7995 N N . ARG A 1 7 ? -1.161 -2.293 -6.787 1.00 0.00 7 ARG A N 12
ATOM 7996 C CA . ARG A 1 7 ? -1.709 -1.097 -6.185 1.00 0.00 7 ARG A CA 12
ATOM 7997 C C . ARG A 1 7 ? -3.224 -1.031 -6.318 1.00 0.00 7 ARG A C 12
ATOM 7998 O O . ARG A 1 7 ? -3.772 -1.196 -7.410 1.00 0.00 7 ARG A O 12
ATOM 8019 N N . LYS A 1 8 ? -3.888 -0.797 -5.199 1.00 0.00 8 LYS A N 12
ATOM 8020 C CA . LYS A 1 8 ? -5.295 -0.426 -5.203 1.00 0.00 8 LYS A CA 12
ATOM 8021 C C . LYS A 1 8 ? -5.400 1.082 -5.012 1.00 0.00 8 LYS A C 12
ATOM 8022 O O . LYS A 1 8 ? -4.840 1.634 -4.068 1.00 0.00 8 LYS A O 12
ATOM 8041 N N . ALA A 1 9 ? -6.120 1.739 -5.905 1.00 0.00 9 ALA A N 12
ATOM 8042 C CA . ALA A 1 9 ? -6.033 3.185 -6.021 1.00 0.00 9 ALA A CA 12
ATOM 8043 C C . ALA A 1 9 ? -6.793 3.903 -4.919 1.00 0.00 9 ALA A C 12
ATOM 8044 O O . ALA A 1 9 ? -8.006 3.754 -4.775 1.00 0.00 9 ALA A O 12
ATOM 8051 N N . CYS A 1 10 ? -6.053 4.680 -4.143 1.00 0.00 10 CYS A N 12
ATOM 8052 C CA . CYS A 1 10 ? -6.629 5.583 -3.163 1.00 0.00 10 CYS A CA 12
ATOM 8053 C C . CYS A 1 10 ? -5.863 6.897 -3.220 1.00 0.00 10 CYS A C 12
ATOM 8054 O O . CYS A 1 10 ? -4.656 6.895 -3.462 1.00 0.00 10 CYS A O 12
ATOM 8061 N N . THR A 1 11 ? -6.542 8.009 -2.976 1.00 0.00 11 THR A N 12
ATOM 8062 C CA . THR A 1 11 ? -5.909 9.322 -3.059 1.00 0.00 11 THR A CA 12
ATOM 8063 C C . THR A 1 11 ? -6.606 10.338 -2.161 1.00 0.00 11 THR A C 12
ATOM 8064 O O . THR A 1 11 ? -7.158 11.337 -2.622 1.00 0.00 11 THR A O 12
ATOM 8075 N N . ARG A 1 12 ? -6.576 10.067 -0.867 1.00 0.00 12 ARG A N 12
ATOM 8076 C CA . ARG A 1 12 ? -7.094 11.001 0.122 1.00 0.00 12 ARG A CA 12
ATOM 8077 C C . ARG A 1 12 ? -5.940 11.839 0.650 1.00 0.00 12 ARG A C 12
ATOM 8078 O O . ARG A 1 12 ? -6.130 12.770 1.436 1.00 0.00 12 ARG A O 12
ATOM 8099 N N . GLU A 1 13 ? -4.749 11.506 0.175 1.00 0.00 13 GLU A N 12
ATOM 8100 C CA . GLU A 1 13 ? -3.509 11.928 0.797 1.00 0.00 13 GLU A CA 12
ATOM 8101 C C . GLU A 1 13 ? -2.347 11.348 0.005 1.00 0.00 13 GLU A C 12
ATOM 8102 O O . GLU A 1 13 ? -2.522 10.351 -0.693 1.00 0.00 13 GLU A O 12
ATOM 8115 N N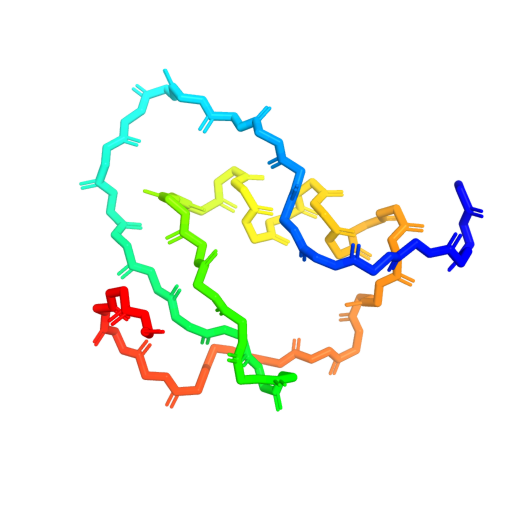 . TRP A 1 14 ? -1.180 11.963 0.084 1.00 0.00 14 TRP A N 12
ATOM 8116 C CA . TRP A 1 14 ? -0.013 11.409 -0.581 1.00 0.00 14 TRP A CA 12
ATOM 8117 C C . TRP A 1 14 ? 1.166 11.300 0.382 1.00 0.00 14 TRP A C 12
ATOM 8118 O O . TRP A 1 14 ? 1.932 12.248 0.565 1.00 0.00 14 TRP A O 12
ATOM 8139 N N . TYR A 1 15 ? 1.279 10.144 1.015 1.00 0.00 15 TYR A N 12
ATOM 8140 C CA . TYR A 1 15 ? 2.483 9.756 1.711 1.00 0.00 15 TYR A CA 12
ATOM 8141 C C . TYR A 1 15 ? 2.915 8.454 1.098 1.00 0.00 15 TYR A C 12
ATOM 8142 O O . TYR A 1 15 ? 2.363 7.408 1.433 1.00 0.00 15 TYR A O 12
ATOM 8160 N N . PRO A 1 16 ? 3.894 8.466 0.219 1.00 0.00 16 PRO A N 12
ATOM 8161 C CA . PRO A 1 16 ? 4.247 7.273 -0.516 1.00 0.00 16 PRO A CA 12
ATOM 8162 C C . PRO A 1 16 ? 5.119 6.338 0.313 1.00 0.00 16 PRO A C 12
ATOM 8163 O O . PRO A 1 16 ? 5.987 6.788 1.063 1.00 0.00 16 PRO A O 12
ATOM 8174 N N . VAL A 1 17 ? 4.862 5.042 0.203 1.00 0.00 17 VAL A N 12
ATOM 8175 C CA . VAL A 1 17 ? 5.591 4.044 0.977 1.00 0.00 17 VAL A CA 12
ATOM 8176 C C . VAL A 1 17 ? 5.809 2.781 0.153 1.00 0.00 17 VAL A C 12
ATOM 8177 O O . VAL A 1 17 ? 5.471 2.721 -1.034 1.00 0.00 17 VAL A O 12
ATOM 8190 N N . CYS A 1 18 ? 6.379 1.775 0.788 1.00 0.00 18 CYS A N 12
ATOM 8191 C CA . CYS A 1 18 ? 6.645 0.507 0.138 1.00 0.00 18 CYS A CA 12
ATOM 8192 C C . CYS A 1 18 ? 6.092 -0.648 0.964 1.00 0.00 18 CYS A C 12
ATOM 8193 O O . CYS A 1 18 ? 6.264 -0.683 2.181 1.00 0.00 18 CYS A O 12
ATOM 8200 N N . GLY A 1 19 ? 5.419 -1.574 0.295 1.00 0.00 19 GLY A N 12
ATOM 8201 C CA . GLY A 1 19 ? 4.935 -2.770 0.948 1.00 0.00 19 GLY A CA 12
ATOM 8202 C C . GLY A 1 19 ? 6.027 -3.806 1.051 1.00 0.00 19 GLY A C 12
ATOM 8203 O O . GLY A 1 19 ? 6.878 -3.881 0.166 1.00 0.00 19 GLY A O 12
ATOM 8207 N N . SER A 1 20 ? 5.983 -4.609 2.111 1.00 0.00 20 SER A N 12
ATOM 8208 C CA . SER A 1 20 ? 7.070 -5.523 2.470 1.00 0.00 20 SER A CA 12
ATOM 8209 C C . SER A 1 20 ? 7.401 -6.542 1.380 1.00 0.00 20 SER A C 12
ATOM 8210 O O . SER A 1 20 ? 8.427 -7.209 1.462 1.00 0.00 20 SER A O 12
ATOM 8218 N N . ASP A 1 21 ? 6.536 -6.690 0.386 1.00 0.00 21 ASP A N 12
ATOM 8219 C CA . ASP A 1 21 ? 6.839 -7.576 -0.738 1.00 0.00 21 ASP A CA 12
ATOM 8220 C C . ASP A 1 21 ? 7.539 -6.805 -1.857 1.00 0.00 21 ASP A C 12
ATOM 8221 O O . ASP A 1 21 ? 7.777 -7.336 -2.944 1.00 0.00 21 ASP A O 12
ATOM 8231 N N . GLY A 1 22 ? 7.868 -5.549 -1.580 1.00 0.00 22 GLY A N 12
ATOM 8232 C CA . GLY A 1 22 ? 8.589 -4.728 -2.532 1.00 0.00 22 GLY A CA 12
ATOM 8233 C C . GLY A 1 22 ? 7.665 -3.959 -3.450 1.00 0.00 22 GLY A C 12
ATOM 8234 O O . GLY A 1 22 ? 8.030 -3.642 -4.584 1.00 0.00 22 GLY A O 12
ATOM 8238 N N . VAL A 1 23 ? 6.472 -3.640 -2.966 1.00 0.00 23 VAL A N 12
ATOM 8239 C CA . VAL A 1 23 ? 5.458 -3.029 -3.812 1.00 0.00 23 VAL A CA 12
ATOM 8240 C C . VAL A 1 23 ? 5.289 -1.529 -3.516 1.00 0.00 23 VAL A C 12
ATOM 8241 O O . VAL A 1 23 ? 5.406 -1.089 -2.370 1.00 0.00 23 VAL A O 12
ATOM 8254 N N . THR A 1 24 ? 5.030 -0.751 -4.565 1.00 0.00 24 THR A N 12
ATOM 8255 C CA . THR A 1 24 ? 4.920 0.698 -4.461 1.00 0.00 24 THR A CA 12
ATOM 8256 C C . THR A 1 24 ? 3.534 1.107 -3.988 1.00 0.00 24 THR A C 12
ATOM 8257 O O . THR A 1 24 ? 2.534 0.770 -4.618 1.00 0.00 24 THR A O 12
ATOM 8268 N N . TYR A 1 25 ? 3.474 1.834 -2.879 1.00 0.00 25 TYR A N 12
ATOM 8269 C CA . TYR A 1 25 ? 2.222 2.334 -2.376 1.00 0.00 25 TYR A CA 12
ATOM 8270 C C . TYR A 1 25 ? 2.165 3.852 -2.424 1.00 0.00 25 TYR A C 12
ATOM 8271 O O . TYR A 1 25 ? 3.100 4.544 -2.020 1.00 0.00 25 TYR A O 12
ATOM 8289 N N . SER A 1 26 ? 1.048 4.347 -2.937 1.00 0.00 26 SER A N 12
ATOM 8290 C CA . SER A 1 26 ? 0.827 5.772 -3.141 1.00 0.00 26 SER A CA 12
ATOM 8291 C C . SER A 1 26 ? 0.642 6.512 -1.822 1.00 0.00 26 SER A C 12
ATOM 8292 O O . SER A 1 26 ? 0.961 7.695 -1.717 1.00 0.00 26 SER A O 12
ATOM 8300 N N . ASN A 1 27 ? 0.127 5.808 -0.824 1.00 0.00 27 ASN A N 12
ATOM 8301 C CA . ASN A 1 27 ? -0.185 6.415 0.465 1.00 0.00 27 ASN A CA 12
ATOM 8302 C C . ASN A 1 27 ? -0.587 5.345 1.475 1.00 0.00 27 ASN A C 12
ATOM 8303 O O . ASN A 1 27 ? -0.816 4.197 1.090 1.00 0.00 27 ASN A O 12
ATOM 8314 N N . PRO A 1 28 ? -0.648 5.683 2.777 1.00 0.00 28 PRO A N 12
ATOM 8315 C CA . PRO A 1 28 ? -1.062 4.733 3.816 1.00 0.00 28 PRO A CA 12
ATOM 8316 C C . PRO A 1 28 ? -2.381 4.032 3.481 1.00 0.00 28 PRO A C 12
ATOM 8317 O O . PRO A 1 28 ? -2.496 2.820 3.636 1.00 0.00 28 PRO A O 12
ATOM 8328 N N . CYS A 1 29 ? -3.355 4.804 3.002 1.00 0.00 29 CYS A N 12
ATOM 8329 C CA . CYS A 1 29 ? -4.670 4.278 2.621 1.00 0.00 29 CYS A CA 12
ATOM 8330 C C . CYS A 1 29 ? -4.546 3.141 1.606 1.00 0.00 29 CYS A C 12
ATOM 8331 O O . CYS A 1 29 ? -5.188 2.100 1.735 1.00 0.00 29 CYS A O 12
ATOM 8338 N N . ASN A 1 30 ? -3.716 3.361 0.603 1.00 0.00 30 ASN A N 12
ATOM 8339 C CA . ASN A 1 30 ? -3.442 2.370 -0.427 1.00 0.00 30 ASN A CA 12
ATOM 8340 C C . ASN A 1 30 ? -2.869 1.095 0.194 1.00 0.00 30 ASN A C 12
ATOM 8341 O O . ASN A 1 30 ? -3.324 -0.009 -0.113 1.00 0.00 30 ASN A O 12
ATOM 8352 N N . PHE A 1 31 ? -1.913 1.253 1.107 1.00 0.00 31 PHE A N 12
ATOM 8353 C CA . PHE A 1 31 ? -1.314 0.119 1.792 1.00 0.00 31 PHE A CA 12
ATOM 8354 C C . PHE A 1 31 ? -2.337 -0.575 2.689 1.00 0.00 31 PHE A C 12
ATOM 8355 O O . PHE A 1 31 ? -2.500 -1.783 2.623 1.00 0.00 31 PHE A O 12
ATOM 8372 N N . SER A 1 32 ? -3.046 0.203 3.500 1.00 0.00 32 SER A N 12
ATOM 8373 C CA . SER A 1 32 ? -3.970 -0.354 4.480 1.00 0.00 32 SER A CA 12
ATOM 8374 C C . SER A 1 32 ? -5.127 -1.087 3.813 1.00 0.00 32 SER A C 12
ATOM 8375 O O . SER A 1 32 ? -5.431 -2.228 4.168 1.00 0.00 32 SER A O 12
ATOM 8383 N N . ALA A 1 33 ? -5.759 -0.439 2.840 1.00 0.00 33 ALA A N 12
ATOM 8384 C CA . ALA A 1 33 ? -6.917 -1.012 2.168 1.00 0.00 33 ALA A CA 12
ATOM 8385 C C . ALA A 1 33 ? -6.531 -2.244 1.364 1.00 0.00 33 ALA A C 12
ATOM 8386 O O . ALA A 1 33 ? -7.197 -3.274 1.435 1.00 0.00 33 ALA A O 12
ATOM 8393 N N . GLN A 1 34 ? -5.434 -2.159 0.628 1.00 0.00 34 GLN A N 12
ATOM 8394 C CA . GLN A 1 34 ? -4.999 -3.281 -0.184 1.00 0.00 34 GLN A CA 12
ATOM 8395 C C . GLN A 1 34 ? -4.551 -4.439 0.700 1.00 0.00 34 GLN A C 12
ATOM 8396 O O . GLN A 1 34 ? -4.755 -5.605 0.365 1.00 0.00 34 GLN A O 12
ATOM 8410 N N . GLN A 1 35 ? -3.979 -4.111 1.846 1.00 0.00 35 GLN A N 12
ATOM 8411 C CA . GLN A 1 35 ? -3.505 -5.118 2.782 1.00 0.00 35 GLN A CA 12
ATOM 8412 C C . GLN A 1 35 ? -4.669 -5.805 3.485 1.00 0.00 35 GLN A C 12
ATOM 8413 O O . GLN A 1 35 ? -4.686 -7.025 3.618 1.00 0.00 35 GLN A O 12
ATOM 8427 N N . GLU A 1 36 ? -5.658 -5.024 3.910 1.00 0.00 36 GLU A N 12
ATOM 8428 C CA . GLU A 1 36 ? -6.807 -5.592 4.605 1.00 0.00 36 GLU A CA 12
ATOM 8429 C C . GLU A 1 36 ? -7.628 -6.458 3.655 1.00 0.00 36 GLU A C 12
ATOM 8430 O O . GLU A 1 36 ? -8.270 -7.421 4.074 1.00 0.00 36 GLU A O 12
ATOM 8443 N N . GLN A 1 37 ? -7.602 -6.114 2.372 1.00 0.00 37 GLN A N 12
ATOM 8444 C CA . GLN A 1 37 ? -8.340 -6.867 1.369 1.00 0.00 37 GLN A CA 12
ATOM 8445 C C . GLN A 1 37 ? -7.557 -8.075 0.879 1.00 0.00 37 GLN A C 12
ATOM 8446 O O . GLN A 1 37 ? -8.139 -9.113 0.567 1.00 0.00 37 GLN A O 12
ATOM 8460 N N . CYS A 1 38 ? -6.243 -7.940 0.799 1.00 0.00 38 CYS A N 12
ATOM 8461 C CA . CYS A 1 38 ? -5.448 -8.897 0.049 1.00 0.00 38 CYS A CA 12
ATOM 8462 C C . CYS A 1 38 ? -4.287 -9.483 0.855 1.00 0.00 38 CYS A C 12
ATOM 8463 O O . CYS A 1 38 ? -4.290 -10.678 1.152 1.00 0.00 38 CYS A O 12
ATOM 8470 N N . ASP A 1 39 ? -3.301 -8.668 1.214 1.00 0.00 39 ASP A N 12
ATOM 8471 C CA . ASP A 1 39 ? -2.136 -9.192 1.926 1.00 0.00 39 ASP A CA 12
ATOM 8472 C C . ASP A 1 39 ? -1.970 -8.521 3.283 1.00 0.00 39 ASP A C 12
ATOM 8473 O O . ASP A 1 39 ? -1.292 -7.504 3.407 1.00 0.00 39 ASP A O 12
ATOM 8483 N N . PRO A 1 40 ? -2.583 -9.096 4.319 1.00 0.00 40 PRO A N 12
ATOM 8484 C CA . PRO A 1 40 ? -2.507 -8.578 5.686 1.00 0.00 40 PRO A CA 12
ATOM 8485 C C . PRO A 1 40 ? -1.137 -8.813 6.323 1.00 0.00 40 PRO A C 12
ATOM 8486 O O . PRO A 1 40 ? -0.837 -8.275 7.389 1.00 0.00 40 PRO A O 12
ATOM 8497 N N . ASN A 1 41 ? -0.315 -9.636 5.683 1.00 0.00 41 ASN A N 12
ATOM 8498 C CA . ASN A 1 41 ? 0.893 -10.143 6.316 1.00 0.00 41 ASN A CA 12
ATOM 8499 C C . ASN A 1 41 ? 2.118 -9.2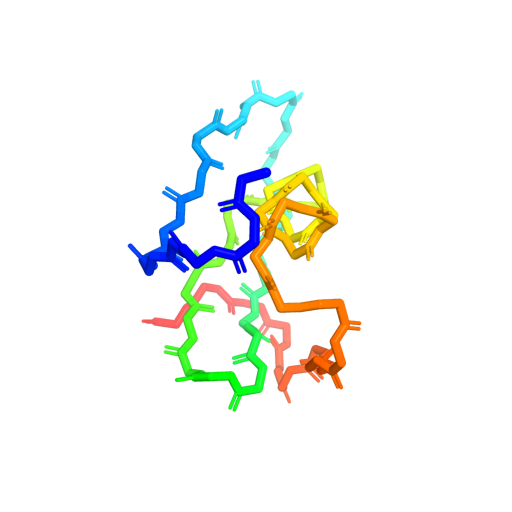66 6.090 1.00 0.00 41 ASN A C 12
ATOM 8500 O O . ASN A 1 41 ? 3.063 -9.325 6.882 1.00 0.00 41 ASN A O 12
ATOM 8511 N N . ILE A 1 42 ? 2.121 -8.453 5.043 1.00 0.00 42 ILE A N 12
ATOM 8512 C CA . ILE A 1 42 ? 3.267 -7.587 4.806 1.00 0.00 42 ILE A CA 12
ATOM 8513 C C . ILE A 1 42 ? 3.208 -6.342 5.679 1.00 0.00 42 ILE A C 12
ATOM 8514 O O . ILE A 1 42 ? 2.161 -5.983 6.227 1.00 0.00 42 ILE A O 12
ATOM 8530 N N . THR A 1 43 ? 4.349 -5.697 5.793 1.00 0.00 43 THR A N 12
ATOM 8531 C CA . THR A 1 43 ? 4.498 -4.495 6.592 1.00 0.00 43 THR A CA 12
ATOM 8532 C C . THR A 1 43 ? 5.039 -3.369 5.727 1.00 0.00 43 THR A C 12
ATOM 8533 O O . THR A 1 43 ? 5.452 -3.606 4.593 1.00 0.00 43 THR A O 12
ATOM 8544 N N . ILE A 1 44 ? 5.001 -2.146 6.228 1.00 0.00 44 ILE A N 12
ATOM 8545 C CA . ILE A 1 44 ? 5.632 -1.043 5.525 1.00 0.00 44 ILE A CA 12
ATOM 8546 C C . ILE A 1 44 ? 7.145 -1.234 5.546 1.00 0.00 44 ILE A C 12
ATOM 8547 O O . ILE A 1 44 ? 7.765 -1.272 6.609 1.00 0.00 44 ILE A O 12
ATOM 8563 N N . ALA A 1 45 ? 7.729 -1.358 4.360 1.00 0.00 45 ALA A N 12
ATOM 8564 C CA . ALA A 1 45 ? 9.155 -1.614 4.230 1.00 0.00 45 ALA A CA 12
ATOM 8565 C C . ALA A 1 45 ? 9.950 -0.331 4.419 1.00 0.00 45 ALA A C 12
ATOM 8566 O O . ALA A 1 45 ? 10.888 -0.283 5.216 1.00 0.00 45 ALA A O 12
ATOM 8573 N N . HIS A 1 46 ? 9.554 0.714 3.709 1.00 0.00 46 HIS A N 12
ATOM 8574 C CA . HIS A 1 46 ? 10.205 2.009 3.832 1.00 0.00 46 HIS A CA 12
ATOM 8575 C C . HIS A 1 46 ? 9.287 3.100 3.308 1.00 0.00 46 HIS A C 12
ATOM 8576 O O . HIS A 1 46 ? 8.333 2.818 2.582 1.00 0.00 46 HIS A O 12
ATOM 8591 N N . MET A 1 47 ? 9.572 4.336 3.684 1.00 0.00 47 MET A N 12
ATOM 8592 C CA . MET A 1 47 ? 8.830 5.471 3.172 1.00 0.00 47 MET A CA 12
ATOM 8593 C C . MET A 1 47 ? 9.422 5.895 1.838 1.00 0.00 47 MET A C 12
ATOM 8594 O O . MET A 1 47 ? 10.615 5.708 1.588 1.00 0.00 47 MET A O 12
ATOM 8608 N N . GLY A 1 48 ? 8.586 6.444 0.979 1.00 0.00 48 GLY A N 12
ATOM 8609 C CA . GLY A 1 48 ? 8.983 6.700 -0.384 1.00 0.00 48 GLY A CA 12
ATOM 8610 C C . GLY A 1 48 ? 8.520 5.578 -1.284 1.00 0.00 48 GLY A C 12
ATOM 8611 O O . GLY A 1 48 ? 8.405 4.435 -0.835 1.00 0.00 48 GLY A O 12
ATOM 8615 N N . GLU A 1 49 ? 8.249 5.887 -2.544 1.00 0.00 49 GLU A N 12
ATOM 8616 C CA . GLU A 1 49 ? 7.734 4.889 -3.468 1.00 0.00 49 GLU A CA 12
ATOM 8617 C C . GLU A 1 49 ? 8.738 3.757 -3.648 1.00 0.00 49 GLU A C 12
ATOM 8618 O O . GLU A 1 49 ? 9.949 3.982 -3.721 1.00 0.00 49 GLU A O 12
ATOM 8631 N N . CYS A 1 50 ? 8.230 2.540 -3.679 1.00 0.00 50 CYS A N 12
ATOM 8632 C CA . CYS A 1 50 ? 9.070 1.366 -3.818 1.00 0.00 50 CYS A CA 12
ATOM 8633 C C . CYS A 1 50 ? 9.400 1.118 -5.282 1.00 0.00 50 CYS A C 12
ATOM 8634 O O . CYS A 1 50 ? 10.510 1.479 -5.713 1.00 0.00 50 CYS A O 12
ATOM 8641 N N . ALA A 1 1 ? -12.881 -8.224 -1.385 1.00 0.00 1 ALA A N 13
ATOM 8642 C CA . ALA A 1 1 ? -11.680 -8.725 -2.084 1.00 0.00 1 ALA A CA 13
ATOM 8643 C C . ALA A 1 1 ? -10.961 -9.769 -1.247 1.00 0.00 1 ALA A C 13
ATOM 8644 O O . ALA A 1 1 ? -10.936 -9.690 -0.020 1.00 0.00 1 ALA A O 13
ATOM 8653 N N . GLU A 1 2 ? -10.414 -10.756 -1.924 1.00 0.00 2 GLU A N 13
ATOM 8654 C CA . GLU A 1 2 ? -9.537 -11.734 -1.307 1.00 0.00 2 GLU A CA 13
ATOM 8655 C C . GLU A 1 2 ? -8.295 -11.873 -2.172 1.00 0.00 2 GLU A C 13
ATOM 8656 O O . GLU A 1 2 ? -7.176 -12.027 -1.672 1.00 0.00 2 GLU A O 13
ATOM 8669 N N . ASP A 1 3 ? -8.502 -11.808 -3.478 1.00 0.00 3 ASP A N 13
ATOM 8670 C CA . ASP A 1 3 ? -7.402 -11.773 -4.418 1.00 0.00 3 ASP A CA 13
ATOM 8671 C C . ASP A 1 3 ? -7.337 -10.417 -5.105 1.00 0.00 3 ASP A C 13
ATOM 8672 O O . ASP A 1 3 ? -8.238 -10.026 -5.846 1.00 0.00 3 ASP A O 13
ATOM 8682 N N . CYS A 1 4 ? -6.282 -9.690 -4.817 1.00 0.00 4 CYS A N 13
ATOM 8683 C CA . CYS A 1 4 ? -6.006 -8.429 -5.468 1.00 0.00 4 CYS A CA 13
ATOM 8684 C C . CYS A 1 4 ? -4.512 -8.162 -5.440 1.00 0.00 4 CYS A C 13
ATOM 8685 O O . CYS A 1 4 ? -3.915 -8.027 -4.374 1.00 0.00 4 CYS A O 13
ATOM 8692 N N . VAL A 1 5 ? -3.898 -8.103 -6.601 1.00 0.00 5 VAL A N 13
ATOM 8693 C CA . VAL A 1 5 ? -2.461 -7.931 -6.665 1.00 0.00 5 VAL A CA 13
ATOM 8694 C C . VAL A 1 5 ? -2.102 -6.628 -7.364 1.00 0.00 5 VAL A C 13
ATOM 8695 O O . VAL A 1 5 ? -2.609 -6.317 -8.445 1.00 0.00 5 VAL A O 13
ATOM 8708 N N . GLY A 1 6 ? -1.275 -5.837 -6.708 1.00 0.00 6 GLY A N 13
ATOM 8709 C CA . GLY A 1 6 ? -0.801 -4.614 -7.293 1.00 0.00 6 GLY A CA 13
ATOM 8710 C C . GLY A 1 6 ? -1.106 -3.432 -6.415 1.00 0.00 6 GLY A C 13
ATOM 8711 O O . GLY A 1 6 ? -0.523 -3.277 -5.344 1.00 0.00 6 GLY A O 13
ATOM 8715 N N . ARG A 1 7 ? -2.037 -2.611 -6.849 1.00 0.00 7 ARG A N 13
ATOM 8716 C CA . ARG A 1 7 ? -2.366 -1.405 -6.125 1.00 0.00 7 ARG A CA 13
ATOM 8717 C C . ARG A 1 7 ? -3.867 -1.252 -5.937 1.00 0.00 7 ARG A C 13
ATOM 8718 O O . ARG A 1 7 ? -4.659 -1.577 -6.825 1.00 0.00 7 ARG A O 13
ATOM 8739 N N . LYS A 1 8 ? -4.241 -0.777 -4.762 1.00 0.00 8 LYS A N 13
ATOM 8740 C CA . LYS A 1 8 ? -5.605 -0.337 -4.515 1.00 0.00 8 LYS A CA 13
ATOM 8741 C C . LYS A 1 8 ? -5.613 1.169 -4.679 1.00 0.00 8 LYS A C 13
ATOM 8742 O O . LYS A 1 8 ? -4.870 1.869 -3.994 1.00 0.00 8 LYS A O 13
ATOM 8761 N N . ALA A 1 9 ? -6.437 1.678 -5.576 1.00 0.00 9 ALA A N 13
ATOM 8762 C CA . ALA A 1 9 ? -6.374 3.087 -5.895 1.00 0.00 9 ALA A CA 13
ATOM 8763 C C . ALA A 1 9 ? -7.026 3.931 -4.814 1.00 0.00 9 ALA A C 13
ATOM 8764 O O . ALA A 1 9 ? -8.227 3.840 -4.562 1.00 0.00 9 ALA A O 13
ATOM 8771 N N . CYS A 1 10 ? -6.203 4.741 -4.177 1.00 0.00 10 CYS A N 13
ATOM 8772 C CA . CYS A 1 10 ? -6.661 5.754 -3.250 1.00 0.00 10 CYS A CA 13
ATOM 8773 C C . CYS A 1 10 ? -5.832 7.001 -3.496 1.00 0.00 10 CYS A C 13
ATOM 8774 O O . CYS A 1 10 ? -4.656 6.900 -3.855 1.00 0.00 10 CYS A O 13
ATOM 8781 N N . THR A 1 11 ? -6.412 8.168 -3.315 1.00 0.00 11 THR A N 13
ATOM 8782 C CA . THR A 1 11 ? -5.701 9.398 -3.592 1.00 0.00 11 THR A CA 13
ATOM 8783 C C . THR A 1 11 ? -6.326 10.557 -2.825 1.00 0.00 11 THR A C 13
ATOM 8784 O O . THR A 1 11 ? -6.876 11.489 -3.410 1.00 0.00 11 THR A O 13
ATOM 8795 N N . ARG A 1 12 ? -6.269 10.469 -1.506 1.00 0.00 12 ARG A N 13
ATOM 8796 C CA . ARG A 1 12 ? -6.721 11.556 -0.660 1.00 0.00 12 ARG A CA 13
ATOM 8797 C C . ARG A 1 12 ? -5.535 12.445 -0.308 1.00 0.00 12 ARG A C 13
ATOM 8798 O O . ARG A 1 12 ? -5.696 13.604 0.070 1.00 0.00 12 ARG A O 13
ATOM 8819 N N . GLU A 1 13 ? -4.342 11.883 -0.474 1.00 0.00 13 GLU A N 13
ATOM 8820 C CA . GLU A 1 13 ? -3.095 12.564 -0.162 1.00 0.00 13 GLU A CA 13
ATOM 8821 C C . GLU A 1 13 ? -1.941 11.692 -0.636 1.00 0.00 13 GLU A C 13
ATOM 8822 O O . GLU A 1 13 ? -2.120 10.485 -0.803 1.00 0.00 13 GLU A O 13
ATOM 8835 N N . TRP A 1 14 ? -0.778 12.278 -0.885 1.00 0.00 14 TRP A N 13
ATOM 8836 C CA . TRP A 1 14 ? 0.365 11.487 -1.305 1.00 0.00 14 TRP A CA 13
ATOM 8837 C C . TRP A 1 14 ? 1.438 11.462 -0.223 1.00 0.00 14 TRP A C 13
ATOM 8838 O O . TRP A 1 14 ? 2.280 12.363 -0.136 1.00 0.00 14 TRP A O 13
ATOM 8859 N N . TYR A 1 15 ? 1.380 10.446 0.618 1.00 0.00 15 TYR A N 13
ATOM 8860 C CA . TYR A 1 15 ? 2.488 10.084 1.470 1.00 0.00 15 TYR A CA 13
ATOM 8861 C C . TYR A 1 15 ? 2.826 8.660 1.123 1.00 0.00 15 TYR A C 13
ATOM 8862 O O . TYR A 1 15 ? 2.162 7.738 1.591 1.00 0.00 15 TYR A O 13
ATOM 8880 N N . PRO A 1 16 ? 3.849 8.443 0.320 1.00 0.00 16 PRO A N 13
ATOM 8881 C CA . PRO A 1 16 ? 4.095 7.135 -0.238 1.00 0.00 16 PRO A CA 13
ATOM 8882 C C . PRO A 1 16 ? 4.844 6.219 0.718 1.00 0.00 16 PRO A C 13
ATOM 8883 O O . PRO A 1 16 ? 5.707 6.663 1.477 1.00 0.00 16 PRO A O 13
ATOM 8894 N N . VAL A 1 17 ? 4.490 4.947 0.696 1.00 0.00 17 VAL A N 13
ATOM 8895 C CA . VAL A 1 17 ? 5.176 3.947 1.497 1.00 0.00 17 VAL A CA 13
ATOM 8896 C C . VAL A 1 17 ? 5.478 2.733 0.637 1.00 0.00 17 VAL A C 13
ATOM 8897 O O . VAL A 1 17 ? 4.985 2.618 -0.486 1.00 0.00 17 VAL A O 13
ATOM 8910 N N . CYS A 1 18 ? 6.288 1.834 1.150 1.00 0.00 18 CYS A N 13
ATOM 8911 C CA . CYS A 1 18 ? 6.658 0.656 0.397 1.00 0.00 18 CYS A CA 13
ATOM 8912 C C . CYS A 1 18 ? 6.260 -0.595 1.156 1.00 0.00 18 CYS A C 13
ATOM 8913 O O . CYS A 1 18 ? 6.654 -0.778 2.306 1.00 0.00 18 CYS A O 13
ATOM 8920 N N . GLY A 1 19 ? 5.451 -1.434 0.530 1.00 0.00 19 GLY A N 13
ATOM 8921 C CA . GLY A 1 19 ? 5.080 -2.691 1.141 1.00 0.00 19 GLY A CA 13
ATOM 8922 C C . GLY A 1 19 ? 6.202 -3.692 1.008 1.00 0.00 19 GLY A C 13
ATOM 8923 O O . GLY A 1 19 ? 6.873 -3.707 -0.021 1.00 0.00 19 GLY A O 13
ATOM 8927 N N . SER A 1 20 ? 6.386 -4.536 2.031 1.00 0.00 20 SER A N 13
ATOM 8928 C CA . SER A 1 20 ? 7.529 -5.458 2.111 1.00 0.00 20 SER A CA 13
ATOM 8929 C C . SER A 1 20 ? 7.638 -6.404 0.914 1.00 0.00 20 SER A C 13
ATOM 8930 O O . SER A 1 20 ? 8.653 -7.074 0.755 1.00 0.00 20 SER A O 13
ATOM 8938 N N . ASP A 1 21 ? 6.602 -6.473 0.088 1.00 0.00 21 ASP A N 13
ATOM 8939 C CA . ASP A 1 21 ? 6.665 -7.252 -1.147 1.00 0.00 21 ASP A CA 13
ATOM 8940 C C . ASP A 1 21 ? 7.427 -6.464 -2.219 1.00 0.00 21 ASP A C 13
ATOM 8941 O O . ASP A 1 21 ? 7.658 -6.942 -3.328 1.00 0.00 21 ASP A O 13
ATOM 8951 N N . GLY A 1 22 ? 7.828 -5.247 -1.860 1.00 0.00 22 GLY A N 13
ATOM 8952 C CA . GLY A 1 22 ? 8.481 -4.355 -2.797 1.00 0.00 22 GLY A CA 13
ATOM 8953 C C . GLY A 1 22 ? 7.464 -3.670 -3.674 1.00 0.00 22 GLY A C 13
ATOM 8954 O O . GLY A 1 22 ? 7.739 -3.324 -4.823 1.00 0.00 22 GLY A O 13
ATOM 8958 N N . VAL A 1 23 ? 6.268 -3.493 -3.128 1.00 0.00 23 VAL A N 13
ATOM 8959 C CA . VAL A 1 23 ? 5.166 -2.936 -3.886 1.00 0.00 23 VAL A CA 13
ATOM 8960 C C . VAL A 1 23 ? 4.908 -1.487 -3.487 1.00 0.00 23 VAL A C 13
ATOM 8961 O O . VAL A 1 23 ? 4.752 -1.169 -2.302 1.00 0.00 23 VAL A O 13
ATOM 8974 N N . THR A 1 24 ? 4.837 -0.616 -4.489 1.00 0.00 24 THR A N 13
ATOM 8975 C CA . THR A 1 24 ? 4.829 0.817 -4.276 1.00 0.00 24 THR A CA 13
ATOM 8976 C C . THR A 1 24 ? 3.440 1.307 -3.926 1.00 0.00 24 THR A C 13
ATOM 8977 O O . THR A 1 24 ? 2.504 1.199 -4.720 1.00 0.00 24 THR A O 13
ATOM 8988 N N . TYR A 1 25 ? 3.310 1.837 -2.721 1.00 0.00 25 TYR A N 13
ATOM 8989 C CA . TYR A 1 25 ? 2.039 2.324 -2.256 1.00 0.00 25 TYR A CA 13
ATOM 8990 C C . TYR A 1 25 ? 1.982 3.843 -2.281 1.00 0.00 25 TYR A C 13
ATOM 8991 O O . TYR A 1 25 ? 2.885 4.527 -1.799 1.00 0.00 25 TYR A O 13
ATOM 9009 N N . SER A 1 26 ? 0.899 4.349 -2.857 1.00 0.00 26 SER A N 13
ATOM 9010 C CA . SER A 1 26 ? 0.727 5.772 -3.101 1.00 0.00 26 SER A CA 13
ATOM 9011 C C . SER A 1 26 ? 0.564 6.556 -1.807 1.00 0.00 26 SER A C 13
ATOM 9012 O O . SER A 1 26 ? 0.894 7.742 -1.748 1.00 0.00 26 SER A O 13
ATOM 9020 N N . ASN A 1 27 ? 0.055 5.893 -0.780 1.00 0.00 27 ASN A N 13
ATOM 9021 C CA . ASN A 1 27 ? -0.261 6.544 0.484 1.00 0.00 27 ASN A CA 13
ATOM 9022 C C . ASN A 1 27 ? -0.714 5.507 1.514 1.00 0.00 27 ASN A C 13
ATOM 9023 O O . ASN A 1 27 ? -0.861 4.329 1.174 1.00 0.00 27 ASN A O 13
ATOM 9034 N N . PRO A 1 28 ? -0.909 5.904 2.785 1.00 0.00 28 PRO A N 13
ATOM 9035 C CA . PRO A 1 28 ? -1.377 4.987 3.832 1.00 0.00 28 PRO A CA 13
ATOM 9036 C C . PRO A 1 28 ? -2.650 4.225 3.451 1.00 0.00 28 PRO A C 13
ATOM 9037 O O . PRO A 1 28 ? -2.713 3.010 3.622 1.00 0.00 28 PRO A O 13
ATOM 9048 N N . CYS A 1 29 ? -3.652 4.927 2.914 1.00 0.00 29 CYS A N 13
ATOM 9049 C CA . CYS A 1 29 ? -4.922 4.284 2.566 1.00 0.00 29 CYS A CA 13
ATOM 9050 C C . CYS A 1 29 ? -4.725 3.203 1.502 1.00 0.00 29 CYS A C 13
ATOM 9051 O O . CYS A 1 29 ? -5.434 2.197 1.481 1.00 0.00 29 CYS A O 13
ATOM 9058 N N . ASN A 1 30 ? -3.743 3.412 0.634 1.00 0.00 30 ASN A N 13
ATOM 9059 C CA . ASN A 1 30 ? -3.381 2.430 -0.375 1.00 0.00 30 ASN A CA 13
ATOM 9060 C C . ASN A 1 30 ? -2.822 1.180 0.296 1.00 0.00 30 ASN A C 13
ATOM 9061 O O . ASN A 1 30 ? -3.235 0.069 -0.012 1.00 0.00 30 ASN A O 13
ATOM 9072 N N . PHE A 1 31 ? -1.903 1.383 1.235 1.00 0.00 31 PHE A N 13
ATOM 9073 C CA . PHE A 1 31 ? -1.265 0.277 1.946 1.00 0.00 31 PHE A CA 13
ATOM 9074 C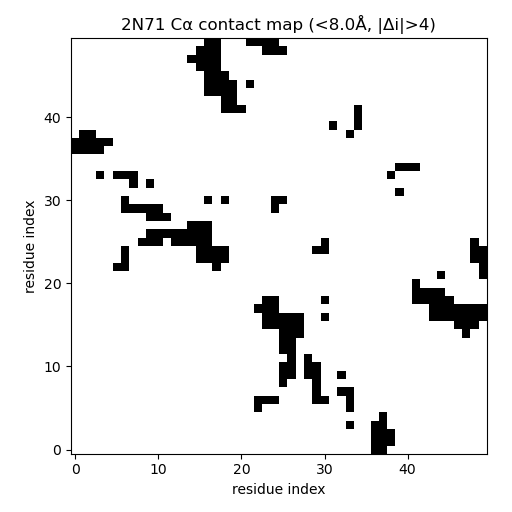 C . PHE A 1 31 ? -2.274 -0.459 2.820 1.00 0.00 31 PHE A C 13
ATOM 9075 O O . PHE A 1 31 ? -2.360 -1.680 2.783 1.00 0.00 31 PHE A O 13
ATOM 9092 N N . SER A 1 32 ? -3.053 0.296 3.581 1.00 0.00 32 SER A N 13
ATOM 9093 C CA . SER A 1 32 ? -3.995 -0.284 4.527 1.00 0.00 32 SER A CA 13
ATOM 9094 C C . SER A 1 32 ? -5.068 -1.112 3.825 1.00 0.00 32 SER A C 13
ATOM 9095 O O . SER A 1 32 ? -5.294 -2.268 4.185 1.00 0.00 32 SER A O 13
ATOM 9103 N N . ALA A 1 33 ? -5.699 -0.534 2.808 1.00 0.00 33 ALA A N 13
ATOM 9104 C CA . ALA A 1 33 ? -6.786 -1.208 2.103 1.00 0.00 33 ALA A CA 13
ATOM 9105 C C . ALA A 1 33 ? -6.273 -2.404 1.313 1.00 0.00 33 ALA A C 13
ATOM 9106 O O . ALA A 1 33 ? -6.876 -3.481 1.321 1.00 0.00 33 ALA A O 13
ATOM 9113 N N . GLN A 1 34 ? -5.147 -2.209 0.644 1.00 0.00 34 GLN A N 13
ATOM 9114 C CA . GLN A 1 34 ? -4.547 -3.250 -0.178 1.00 0.00 34 GLN A CA 13
ATOM 9115 C C . GLN A 1 34 ? -4.119 -4.425 0.697 1.00 0.00 34 GLN A C 13
ATOM 9116 O O . GLN A 1 34 ? -4.219 -5.579 0.309 1.00 0.00 34 GLN A O 13
ATOM 9130 N N . GLN A 1 35 ? -3.663 -4.120 1.895 1.00 0.00 35 GLN A N 13
ATOM 9131 C CA . GLN A 1 35 ? -3.192 -5.148 2.804 1.00 0.00 35 GLN A CA 13
ATOM 9132 C C . GLN A 1 35 ? -4.347 -5.878 3.472 1.00 0.00 35 GLN A C 13
ATOM 9133 O O . GLN A 1 35 ? -4.342 -7.102 3.557 1.00 0.00 35 GLN A O 13
ATOM 9147 N N . GLU A 1 36 ? -5.352 -5.139 3.926 1.00 0.00 36 GLU A N 13
ATOM 9148 C CA . GLU A 1 36 ? -6.470 -5.750 4.636 1.00 0.00 36 GLU A CA 13
ATOM 9149 C C . GLU A 1 36 ? -7.279 -6.662 3.716 1.00 0.00 36 GLU A C 13
ATOM 9150 O O . GLU A 1 36 ? -7.852 -7.656 4.165 1.00 0.00 36 GLU A O 13
ATOM 9163 N N . GLN A 1 37 ? -7.324 -6.330 2.430 1.00 0.00 37 GLN A N 13
ATOM 9164 C CA . GLN A 1 37 ? -8.096 -7.123 1.483 1.00 0.00 37 GLN A CA 13
ATOM 9165 C C . GLN A 1 37 ? -7.242 -8.183 0.796 1.00 0.00 37 GLN A C 13
ATOM 9166 O O . GLN A 1 37 ? -7.713 -9.285 0.525 1.00 0.00 37 GLN A O 13
ATOM 9180 N N . CYS A 1 38 ? -5.987 -7.859 0.528 1.00 0.00 38 CYS A N 13
ATOM 9181 C CA . CYS A 1 38 ? -5.165 -8.709 -0.321 1.00 0.00 38 CYS A CA 13
ATOM 9182 C C . CYS A 1 38 ? -4.077 -9.427 0.477 1.00 0.00 38 CYS A C 13
ATOM 9183 O O . CYS A 1 38 ? -4.196 -10.621 0.755 1.00 0.00 38 CYS A O 13
ATOM 9190 N N . ASP A 1 39 ? -3.028 -8.704 0.859 1.00 0.00 39 ASP A N 13
ATOM 9191 C CA . ASP A 1 39 ? -1.895 -9.319 1.552 1.00 0.00 39 ASP A CA 13
ATOM 9192 C C . ASP A 1 39 ? -1.634 -8.620 2.881 1.00 0.00 39 ASP A C 13
ATOM 9193 O O . ASP A 1 39 ? -0.890 -7.643 2.944 1.00 0.00 39 ASP A O 13
ATOM 9203 N N . PRO A 1 40 ? -2.253 -9.113 3.959 1.00 0.00 40 PRO A N 13
ATOM 9204 C CA . PRO A 1 40 ? -2.109 -8.537 5.298 1.00 0.00 40 PRO A CA 13
ATOM 9205 C C . PRO A 1 40 ? -0.745 -8.812 5.917 1.00 0.00 40 PRO A C 13
ATOM 9206 O O . PRO A 1 40 ? -0.375 -8.206 6.921 1.00 0.00 40 PRO A O 13
ATOM 9217 N N . ASN A 1 41 ? -0.002 -9.728 5.318 1.00 0.00 41 ASN A N 13
ATOM 9218 C CA . ASN A 1 41 ? 1.172 -10.284 5.968 1.00 0.00 41 ASN A CA 13
ATOM 9219 C C . ASN A 1 41 ? 2.405 -9.397 5.813 1.00 0.00 41 ASN A C 13
ATOM 9220 O O . ASN A 1 41 ? 3.340 -9.502 6.609 1.00 0.00 41 ASN A O 13
ATOM 9231 N N . ILE A 1 42 ? 2.430 -8.525 4.809 1.00 0.00 42 ILE A N 13
ATOM 9232 C CA . ILE A 1 42 ? 3.613 -7.694 4.602 1.00 0.00 42 ILE A CA 13
ATOM 9233 C C . ILE A 1 42 ? 3.643 -6.532 5.584 1.00 0.00 42 ILE A C 13
ATOM 9234 O O . ILE A 1 42 ? 2.640 -6.197 6.224 1.00 0.00 42 ILE A O 13
ATOM 9250 N N . THR A 1 43 ? 4.803 -5.927 5.691 1.00 0.00 43 THR A N 13
ATOM 9251 C CA . THR A 1 43 ? 5.022 -4.811 6.587 1.00 0.00 43 THR A CA 13
ATOM 9252 C C . THR A 1 43 ? 5.334 -3.569 5.764 1.00 0.00 43 THR A C 13
ATOM 9253 O O . THR A 1 43 ? 5.491 -3.658 4.543 1.00 0.00 43 THR A O 13
ATOM 9264 N N . ILE A 1 44 ? 5.353 -2.411 6.393 1.00 0.00 44 ILE A N 13
ATOM 9265 C CA . ILE A 1 44 ? 5.908 -1.248 5.735 1.00 0.00 44 ILE A CA 13
ATOM 9266 C C . ILE A 1 44 ? 7.421 -1.419 5.681 1.00 0.00 44 ILE A C 13
ATOM 9267 O O . ILE A 1 44 ? 8.083 -1.489 6.717 1.00 0.00 44 ILE A O 13
ATOM 9283 N N . ALA A 1 45 ? 7.958 -1.487 4.473 1.00 0.00 45 ALA A N 13
ATOM 9284 C CA . ALA A 1 45 ? 9.375 -1.748 4.280 1.00 0.00 45 ALA A CA 13
ATOM 9285 C C . ALA A 1 45 ? 10.196 -0.504 4.560 1.00 0.00 45 ALA A C 13
ATOM 9286 O O . ALA A 1 45 ? 11.256 -0.573 5.179 1.00 0.00 45 ALA A O 13
ATOM 9293 N N . HIS A 1 46 ? 9.703 0.630 4.078 1.00 0.00 46 HIS A N 13
ATOM 9294 C CA . HIS A 1 46 ? 10.342 1.914 4.324 1.00 0.00 46 HIS A CA 13
ATOM 9295 C C . HIS A 1 46 ? 9.408 3.033 3.897 1.00 0.00 46 HIS A C 13
ATOM 9296 O O . HIS A 1 46 ? 8.489 2.810 3.105 1.00 0.00 46 HIS A O 13
ATOM 9311 N N . MET A 1 47 ? 9.633 4.219 4.436 1.00 0.00 47 MET A N 13
ATOM 9312 C CA . MET A 1 47 ? 8.875 5.391 4.042 1.00 0.00 47 MET A CA 13
ATOM 9313 C C . MET A 1 47 ? 9.319 5.819 2.653 1.00 0.00 47 MET A C 13
ATOM 9314 O O . MET A 1 47 ? 10.510 5.755 2.330 1.00 0.00 47 MET A O 13
ATOM 9328 N N . GLY A 1 48 ? 8.375 6.219 1.827 1.00 0.00 48 GLY A N 13
ATOM 9329 C CA . GLY A 1 48 ? 8.690 6.560 0.460 1.00 0.00 48 GLY A CA 13
ATOM 9330 C C . GLY A 1 48 ? 8.323 5.442 -0.487 1.00 0.00 48 GLY A C 13
ATOM 9331 O O . GLY A 1 48 ? 8.290 4.276 -0.090 1.00 0.00 48 GLY A O 13
ATOM 9335 N N . GLU A 1 49 ? 8.051 5.791 -1.733 1.00 0.00 49 GLU A N 13
ATOM 9336 C CA . GLU A 1 49 ? 7.624 4.820 -2.730 1.00 0.00 49 GLU A CA 13
ATOM 9337 C C . GLU A 1 49 ? 8.747 3.840 -3.072 1.00 0.00 49 GLU A C 13
ATOM 9338 O O . GLU A 1 49 ? 9.926 4.185 -2.996 1.00 0.00 49 GLU A O 13
ATOM 9351 N N . CYS A 1 50 ? 8.368 2.616 -3.425 1.00 0.00 50 CYS A N 13
ATOM 9352 C CA . CYS A 1 50 ? 9.329 1.562 -3.730 1.00 0.00 50 CYS A CA 13
ATOM 9353 C C . CYS A 1 50 ? 10.188 1.929 -4.939 1.00 0.00 50 CYS A C 13
ATOM 9354 O O . CYS A 1 50 ? 9.686 1.858 -6.078 1.00 0.00 50 CYS A O 13
ATOM 9361 N N . ALA A 1 1 ? -13.447 -5.262 -2.193 1.00 0.00 1 ALA A N 14
ATOM 9362 C CA . ALA A 1 1 ? -12.465 -6.121 -2.888 1.00 0.00 1 ALA A CA 14
ATOM 9363 C C . ALA A 1 1 ? -11.878 -7.145 -1.929 1.00 0.00 1 ALA A C 14
ATOM 9364 O O . ALA A 1 1 ? -11.812 -6.912 -0.723 1.00 0.00 1 ALA A O 14
ATOM 9373 N N . GLU A 1 2 ? -11.478 -8.289 -2.465 1.00 0.00 2 GLU A N 14
ATOM 9374 C CA . GLU A 1 2 ? -10.777 -9.292 -1.680 1.00 0.00 2 GLU A CA 14
ATOM 9375 C C . GLU A 1 2 ? -9.437 -9.610 -2.323 1.00 0.00 2 GLU A C 14
ATOM 9376 O O . GLU A 1 2 ? -8.447 -9.858 -1.639 1.00 0.00 2 GLU A O 14
ATOM 9389 N N . ASP A 1 3 ? -9.412 -9.605 -3.645 1.00 0.00 3 ASP A N 14
ATOM 9390 C CA . ASP A 1 3 ? -8.170 -9.775 -4.379 1.00 0.00 3 ASP A CA 14
ATOM 9391 C C . ASP A 1 3 ? -7.844 -8.509 -5.143 1.00 0.00 3 ASP A C 14
ATOM 9392 O O . ASP A 1 3 ? -8.693 -7.954 -5.839 1.00 0.00 3 ASP A O 14
ATOM 9402 N N . CYS A 1 4 ? -6.625 -8.040 -4.974 1.00 0.00 4 CYS A N 14
ATOM 9403 C CA . CYS A 1 4 ? -6.155 -6.847 -5.641 1.00 0.00 4 CYS A CA 14
ATOM 9404 C C . CYS A 1 4 ? -4.654 -6.960 -5.837 1.00 0.00 4 CYS A C 14
ATOM 9405 O O . CYS A 1 4 ? -3.888 -7.030 -4.870 1.00 0.00 4 CYS A O 14
ATOM 9412 N N . VAL A 1 5 ? -4.228 -7.001 -7.079 1.00 0.00 5 VAL A N 14
ATOM 9413 C CA . VAL A 1 5 ? -2.854 -7.262 -7.377 1.00 0.00 5 VAL A CA 14
ATOM 9414 C C . VAL A 1 5 ? -2.119 -5.994 -7.771 1.00 0.00 5 VAL A C 14
ATOM 9415 O O . VAL A 1 5 ? -2.594 -5.195 -8.583 1.00 0.00 5 VAL A O 14
ATOM 9428 N N . GLY A 1 6 ? -0.992 -5.785 -7.126 1.00 0.00 6 GLY A N 14
ATOM 9429 C CA . GLY A 1 6 ? -0.124 -4.700 -7.483 1.00 0.00 6 GLY A CA 14
ATOM 9430 C C . GLY A 1 6 ? -0.371 -3.524 -6.588 1.00 0.00 6 GLY A C 14
ATOM 9431 O O . GLY A 1 6 ? 0.147 -3.464 -5.477 1.00 0.00 6 GLY A O 14
ATOM 9435 N N . ARG A 1 7 ? -1.188 -2.603 -7.053 1.00 0.00 7 ARG A N 14
ATOM 9436 C CA . ARG A 1 7 ? -1.602 -1.488 -6.237 1.00 0.00 7 ARG A CA 14
ATOM 9437 C C . ARG A 1 7 ? -3.110 -1.315 -6.313 1.00 0.00 7 ARG A C 14
ATOM 9438 O O . ARG A 1 7 ? -3.702 -1.423 -7.387 1.00 0.00 7 ARG A O 14
ATOM 9459 N N . LYS A 1 8 ? -3.731 -1.080 -5.171 1.00 0.00 8 LYS A N 14
ATOM 9460 C CA . LYS A 1 8 ? -5.133 -0.715 -5.146 1.00 0.00 8 LYS A CA 14
ATOM 9461 C C . LYS A 1 8 ? -5.235 0.794 -4.985 1.00 0.00 8 LYS A C 14
ATOM 9462 O O . LYS A 1 8 ? -4.783 1.357 -3.997 1.00 0.00 8 LYS A O 14
ATOM 9481 N N . ALA A 1 9 ? -5.857 1.438 -5.947 1.00 0.00 9 ALA A N 14
ATOM 9482 C CA . ALA A 1 9 ? -5.790 2.883 -6.043 1.00 0.00 9 ALA A CA 14
ATOM 9483 C C . ALA A 1 9 ? -6.689 3.572 -5.030 1.00 0.00 9 ALA A C 14
ATOM 9484 O O . ALA A 1 9 ? -7.902 3.363 -5.001 1.00 0.00 9 ALA A O 14
ATOM 9491 N N . CYS A 1 10 ? -6.063 4.372 -4.183 1.00 0.00 10 CYS A N 14
ATOM 9492 C CA . CYS A 1 10 ? -6.766 5.317 -3.340 1.00 0.00 10 CYS A CA 14
ATOM 9493 C C . CYS A 1 10 ? -5.992 6.628 -3.391 1.00 0.00 10 CYS A C 14
ATOM 9494 O O . CYS A 1 10 ? -4.768 6.618 -3.549 1.00 0.00 10 CYS A O 14
ATOM 9501 N N . THR A 1 11 ? -6.677 7.751 -3.274 1.00 0.00 11 THR A N 14
ATOM 9502 C CA . THR A 1 11 ? -6.030 9.033 -3.484 1.00 0.00 11 THR A CA 14
ATOM 9503 C C . THR A 1 11 ? -6.659 10.120 -2.623 1.00 0.00 11 THR A C 14
ATOM 9504 O O . THR A 1 11 ? -7.549 10.847 -3.060 1.00 0.00 11 THR A O 14
ATOM 9515 N N . ARG A 1 12 ? -6.209 10.197 -1.385 1.00 0.00 12 ARG A N 14
ATOM 9516 C CA . ARG A 1 12 ? -6.657 11.240 -0.478 1.00 0.00 12 ARG A CA 14
ATOM 9517 C C . ARG A 1 12 ? -5.493 12.149 -0.103 1.00 0.00 12 ARG A C 14
ATOM 9518 O O . ARG A 1 12 ? -5.679 13.210 0.495 1.00 0.00 12 ARG A O 14
ATOM 9539 N N . GLU A 1 13 ? -4.298 11.716 -0.476 1.00 0.00 13 GLU A N 14
ATOM 9540 C CA . GLU A 1 13 ? -3.061 12.385 -0.109 1.00 0.00 13 GLU A CA 14
ATOM 9541 C C . GLU A 1 13 ? -1.906 11.567 -0.663 1.00 0.00 13 GLU A C 14
ATOM 9542 O O . GLU A 1 13 ? -2.082 10.385 -0.957 1.00 0.00 13 GLU A O 14
ATOM 9555 N N . TRP A 1 14 ? -0.742 12.173 -0.825 1.00 0.00 14 TRP A N 14
ATOM 9556 C CA . TRP A 1 14 ? 0.413 11.418 -1.272 1.00 0.00 14 TRP A CA 14
ATOM 9557 C C . TRP A 1 14 ? 1.475 11.356 -0.180 1.00 0.00 14 TRP A C 14
ATOM 9558 O O . TRP A 1 14 ? 2.302 12.261 -0.036 1.00 0.00 14 TRP A O 14
ATOM 9579 N N . TYR A 1 15 ? 1.423 10.292 0.599 1.00 0.00 15 TYR A N 14
ATOM 9580 C CA . TYR A 1 15 ? 2.509 9.925 1.475 1.00 0.00 15 TYR A CA 14
ATOM 9581 C C . TYR A 1 15 ? 2.944 8.560 1.024 1.00 0.00 15 TYR A C 14
ATOM 9582 O O . TYR A 1 15 ? 2.321 7.563 1.382 1.00 0.00 15 TYR A O 14
ATOM 9600 N N . PRO A 1 16 ? 4.009 8.475 0.257 1.00 0.00 16 PRO A N 14
ATOM 9601 C CA . PRO A 1 16 ? 4.374 7.227 -0.356 1.00 0.00 16 PRO A CA 14
ATOM 9602 C C . PRO A 1 16 ? 5.135 6.321 0.598 1.00 0.00 16 PRO A C 14
ATOM 9603 O O . PRO A 1 16 ? 5.985 6.779 1.365 1.00 0.00 16 PRO A O 14
ATOM 9614 N N . VAL A 1 17 ? 4.810 5.043 0.564 1.00 0.00 17 VAL A N 14
ATOM 9615 C CA . VAL A 1 17 ? 5.495 4.052 1.376 1.00 0.00 17 VAL A CA 14
ATOM 9616 C C . VAL A 1 17 ? 5.672 2.783 0.566 1.00 0.00 17 VAL A C 14
ATOM 9617 O O . VAL A 1 17 ? 5.100 2.639 -0.514 1.00 0.00 17 VAL A O 14
ATOM 9630 N N . CYS A 1 18 ? 6.468 1.874 1.074 1.00 0.00 18 CYS A N 14
ATOM 9631 C CA . CYS A 1 18 ? 6.729 0.636 0.374 1.00 0.00 18 CYS A CA 14
ATOM 9632 C C . CYS A 1 18 ? 6.287 -0.553 1.205 1.00 0.00 18 CYS A C 14
ATOM 9633 O O . CYS A 1 18 ? 6.660 -0.679 2.372 1.00 0.00 18 CYS A O 14
ATOM 9640 N N . GLY A 1 19 ? 5.473 -1.406 0.607 1.00 0.00 19 GLY A N 14
ATOM 9641 C CA . GLY A 1 19 ? 5.069 -2.627 1.264 1.00 0.00 19 GLY A CA 14
ATOM 9642 C C . GLY A 1 19 ? 6.177 -3.646 1.209 1.00 0.00 19 GLY A C 14
ATOM 9643 O O . GLY A 1 19 ? 6.902 -3.698 0.218 1.00 0.00 19 GLY A O 14
ATOM 9647 N N . SER A 1 20 ? 6.285 -4.456 2.259 1.00 0.00 20 SER A N 14
ATOM 9648 C CA . SER A 1 20 ? 7.402 -5.387 2.443 1.00 0.00 20 SER A CA 14
ATOM 9649 C C . SER A 1 20 ? 7.560 -6.378 1.290 1.00 0.00 20 SER A C 14
ATOM 9650 O O . SER A 1 20 ? 8.558 -7.086 1.226 1.00 0.00 20 SER A O 14
ATOM 9658 N N . ASP A 1 21 ? 6.572 -6.453 0.410 1.00 0.00 21 ASP A N 14
ATOM 9659 C CA . ASP A 1 21 ? 6.685 -7.281 -0.791 1.00 0.00 21 ASP A CA 14
ATOM 9660 C C . ASP A 1 21 ? 7.528 -6.565 -1.854 1.00 0.00 21 ASP A C 14
ATOM 9661 O O . ASP A 1 21 ? 7.926 -7.155 -2.863 1.00 0.00 21 ASP A O 14
ATOM 9671 N N . GLY A 1 22 ? 7.833 -5.301 -1.589 1.00 0.00 22 GLY A N 14
ATOM 9672 C CA . GLY A 1 22 ? 8.571 -4.482 -2.531 1.00 0.00 22 GLY A CA 14
ATOM 9673 C C . GLY A 1 22 ? 7.646 -3.683 -3.420 1.00 0.00 22 GLY A C 14
ATOM 9674 O O . GLY A 1 22 ? 7.990 -3.359 -4.560 1.00 0.00 22 GLY A O 14
ATOM 9678 N N . VAL A 1 23 ? 6.466 -3.370 -2.899 1.00 0.00 23 VAL A N 14
ATOM 9679 C CA . VAL A 1 23 ? 5.434 -2.708 -3.685 1.00 0.00 23 VAL A CA 14
ATOM 9680 C C . VAL A 1 23 ? 5.275 -1.230 -3.300 1.00 0.00 23 VAL A C 14
ATOM 9681 O O . VAL A 1 23 ? 5.361 -0.870 -2.125 1.00 0.00 23 VAL A O 14
ATOM 9694 N N . THR A 1 24 ? 5.041 -0.387 -4.304 1.00 0.00 24 THR A N 14
ATOM 9695 C CA . THR A 1 24 ? 4.898 1.053 -4.110 1.00 0.00 24 THR A CA 14
ATOM 9696 C C . THR A 1 24 ? 3.482 1.421 -3.691 1.00 0.00 24 THR A C 14
ATOM 9697 O O . THR A 1 24 ? 2.515 1.121 -4.395 1.00 0.00 24 THR A O 14
ATOM 9708 N N . TYR A 1 25 ? 3.369 2.075 -2.544 1.00 0.00 25 TYR A N 14
ATOM 9709 C CA . TYR A 1 25 ? 2.086 2.526 -2.060 1.00 0.00 25 TYR A CA 14
ATOM 9710 C C . TYR A 1 25 ? 1.962 4.044 -2.087 1.00 0.00 25 TYR A C 14
ATOM 9711 O O . TYR A 1 25 ? 2.886 4.770 -1.721 1.00 0.00 25 TYR A O 14
ATOM 9729 N N . SER A 1 26 ? 0.794 4.490 -2.541 1.00 0.00 26 SER A N 14
ATOM 9730 C CA . SER A 1 26 ? 0.500 5.903 -2.755 1.00 0.00 26 SER A CA 14
ATOM 9731 C C . SER A 1 26 ? 0.364 6.676 -1.441 1.00 0.00 26 SER A C 14
ATOM 9732 O O . SER A 1 26 ? 0.792 7.825 -1.347 1.00 0.00 26 SER A O 14
ATOM 9740 N N . ASN A 1 27 ? -0.248 6.048 -0.443 1.00 0.00 27 ASN A N 14
ATOM 9741 C CA . ASN A 1 27 ? -0.444 6.667 0.862 1.00 0.00 27 ASN A CA 14
ATOM 9742 C C . ASN A 1 27 ? -1.024 5.621 1.814 1.00 0.00 27 ASN A C 14
ATOM 9743 O O . ASN A 1 27 ? -1.298 4.500 1.381 1.00 0.00 27 ASN A O 14
ATOM 9754 N N . PRO A 1 28 ? -1.202 5.949 3.114 1.00 0.00 28 PRO A N 14
ATOM 9755 C CA . PRO A 1 28 ? -1.691 4.995 4.118 1.00 0.00 28 PRO A CA 14
ATOM 9756 C C . PRO A 1 28 ? -2.906 4.163 3.683 1.00 0.00 28 PRO A C 14
ATOM 9757 O O . PRO A 1 28 ? -2.931 2.962 3.935 1.00 0.00 28 PRO A O 14
ATOM 9768 N N . CYS A 1 29 ? -3.897 4.773 3.016 1.00 0.00 29 CYS A N 14
ATOM 9769 C CA . CYS A 1 29 ? -5.102 4.024 2.637 1.00 0.00 29 CYS A CA 14
ATOM 9770 C C . CYS A 1 29 ? -4.769 2.913 1.661 1.00 0.00 29 CYS A C 14
ATOM 9771 O O . CYS A 1 29 ? -5.375 1.848 1.684 1.00 0.00 29 CYS A O 14
ATOM 9778 N N . ASN A 1 30 ? -3.787 3.167 0.824 1.00 0.00 30 ASN A N 14
ATOM 9779 C CA . ASN A 1 30 ? -3.398 2.230 -0.206 1.00 0.00 30 ASN A CA 14
ATOM 9780 C C . ASN A 1 30 ? -2.787 0.979 0.416 1.00 0.00 30 ASN A C 14
ATOM 9781 O O . ASN A 1 30 ? -3.174 -0.144 0.082 1.00 0.00 30 ASN A O 14
ATOM 9792 N N . PHE A 1 31 ? -1.873 1.185 1.359 1.00 0.00 31 PHE A N 14
ATOM 9793 C CA . PHE A 1 31 ? -1.281 0.084 2.091 1.00 0.00 31 PHE A CA 14
ATOM 9794 C C . PHE A 1 31 ? -2.339 -0.586 2.953 1.00 0.00 31 PHE A C 14
ATOM 9795 O O . PHE A 1 31 ? -2.478 -1.798 2.945 1.00 0.00 31 PHE A O 14
ATOM 9812 N N . SER A 1 32 ? -3.107 0.229 3.667 1.00 0.00 32 SER A N 14
ATOM 9813 C CA . SER A 1 32 ? -4.096 -0.274 4.608 1.00 0.00 32 SER A CA 14
ATOM 9814 C C . SER A 1 32 ? -5.147 -1.127 3.908 1.00 0.00 32 SER A C 14
ATOM 9815 O O . SER A 1 32 ? -5.394 -2.262 4.317 1.00 0.00 32 SER A O 14
ATOM 9823 N N . ALA A 1 33 ? -5.736 -0.601 2.833 1.00 0.00 33 ALA A N 14
ATOM 9824 C CA . ALA A 1 33 ? -6.814 -1.302 2.148 1.00 0.00 33 ALA A CA 14
ATOM 9825 C C . ALA A 1 33 ? -6.309 -2.549 1.448 1.00 0.00 33 ALA A C 14
ATOM 9826 O O . ALA A 1 33 ? -6.867 -3.633 1.623 1.00 0.00 33 ALA A O 14
ATOM 9833 N N . GLN A 1 34 ? -5.213 -2.420 0.711 1.00 0.00 34 GLN A N 14
ATOM 9834 C CA . GLN A 1 34 ? -4.701 -3.543 -0.056 1.00 0.00 34 GLN A CA 14
ATOM 9835 C C . GLN A 1 34 ? -4.232 -4.649 0.880 1.00 0.00 34 GLN A C 14
ATOM 9836 O O . GLN A 1 34 ? -4.331 -5.831 0.571 1.00 0.00 34 GLN A O 14
ATOM 9850 N N . GLN A 1 35 ? -3.756 -4.255 2.044 1.00 0.00 35 GLN A N 14
ATOM 9851 C CA . GLN A 1 35 ? -3.255 -5.206 3.020 1.00 0.00 35 GLN A CA 14
ATOM 9852 C C . GLN A 1 35 ? -4.391 -5.893 3.768 1.00 0.00 35 GLN A C 14
ATOM 9853 O O . GLN A 1 35 ? -4.382 -7.108 3.936 1.00 0.00 35 GLN A O 14
ATOM 9867 N N . GLU A 1 36 ? -5.386 -5.124 4.195 1.00 0.00 36 GLU A N 14
ATOM 9868 C CA . GLU A 1 36 ? -6.473 -5.682 4.993 1.00 0.00 36 GLU A CA 14
ATOM 9869 C C . GLU A 1 36 ? -7.291 -6.686 4.189 1.00 0.00 36 GLU A C 14
ATOM 9870 O O . GLU A 1 36 ? -7.733 -7.704 4.727 1.00 0.00 36 GLU A O 14
ATOM 9883 N N . GLN A 1 37 ? -7.482 -6.419 2.902 1.00 0.00 37 GLN A N 14
ATOM 9884 C CA . GLN A 1 37 ? -8.320 -7.286 2.085 1.00 0.00 37 GLN A CA 14
ATOM 9885 C C . GLN A 1 37 ? -7.490 -8.288 1.273 1.00 0.00 37 GLN A C 14
ATOM 9886 O O . GLN A 1 37 ? -7.914 -9.429 1.081 1.00 0.00 37 GLN A O 14
ATOM 9900 N N . CYS A 1 38 ? -6.301 -7.886 0.831 1.00 0.00 38 CYS A N 14
ATOM 9901 C CA . CYS A 1 38 ? -5.538 -8.700 -0.114 1.00 0.00 38 CYS A CA 14
ATOM 9902 C C . CYS A 1 38 ? -4.311 -9.354 0.526 1.00 0.00 38 CYS A C 14
ATOM 9903 O O . CYS A 1 38 ? -4.273 -10.575 0.668 1.00 0.00 38 CYS A O 14
ATOM 9910 N N . ASP A 1 39 ? -3.312 -8.568 0.918 1.00 0.00 39 ASP A N 14
ATOM 9911 C CA . ASP A 1 39 ? -2.084 -9.147 1.469 1.00 0.00 39 ASP A CA 14
ATOM 9912 C C . ASP A 1 39 ? -1.792 -8.591 2.858 1.00 0.00 39 ASP A C 14
ATOM 9913 O O . ASP A 1 39 ? -1.060 -7.614 3.009 1.00 0.00 39 ASP A O 14
ATOM 9923 N N . PRO A 1 40 ? -2.370 -9.214 3.893 1.00 0.00 40 PRO A N 14
ATOM 9924 C CA . PRO A 1 40 ? -2.213 -8.772 5.282 1.00 0.00 40 PRO A CA 14
ATOM 9925 C C . PRO A 1 40 ? -0.834 -9.084 5.858 1.00 0.00 40 PRO A C 14
ATOM 9926 O O . PRO A 1 40 ? -0.475 -8.599 6.933 1.00 0.00 40 PRO A O 14
ATOM 9937 N N . ASN A 1 41 ? -0.073 -9.904 5.149 1.00 0.00 41 ASN A N 14
ATOM 9938 C CA . ASN A 1 41 ? 1.143 -10.489 5.705 1.00 0.00 41 ASN A CA 14
ATOM 9939 C C . ASN A 1 41 ? 2.366 -9.592 5.549 1.00 0.00 41 ASN A C 14
ATOM 9940 O O . ASN A 1 41 ? 3.401 -9.848 6.165 1.00 0.00 41 ASN A O 14
ATOM 9951 N N . ILE A 1 42 ? 2.272 -8.545 4.739 1.00 0.00 42 ILE A N 14
ATOM 9952 C CA . ILE A 1 42 ? 3.415 -7.656 4.573 1.00 0.00 42 ILE A CA 14
ATOM 9953 C C . ILE A 1 42 ? 3.331 -6.473 5.528 1.00 0.00 42 ILE A C 14
ATOM 9954 O O . ILE A 1 42 ? 2.262 -6.128 6.032 1.00 0.00 42 ILE A O 14
ATOM 9970 N N . THR A 1 43 ? 4.472 -5.863 5.767 1.00 0.00 43 THR A N 14
ATOM 9971 C CA . THR A 1 43 ? 4.570 -4.710 6.641 1.00 0.00 43 THR A CA 14
ATOM 9972 C C . THR A 1 43 ? 5.143 -3.535 5.864 1.00 0.00 43 THR A C 14
ATOM 9973 O O . THR A 1 43 ? 5.600 -3.709 4.735 1.00 0.00 43 THR A O 14
ATOM 9984 N N . ILE A 1 44 ? 5.079 -2.337 6.426 1.00 0.00 44 ILE A N 14
ATOM 9985 C CA . ILE A 1 44 ? 5.710 -1.191 5.793 1.00 0.00 44 ILE A CA 14
ATOM 9986 C C . ILE A 1 44 ? 7.224 -1.350 5.862 1.00 0.00 44 ILE A C 14
ATOM 9987 O O . ILE A 1 44 ? 7.799 -1.452 6.945 1.00 0.00 44 ILE A O 14
ATOM 10003 N N . ALA A 1 45 ? 7.856 -1.386 4.695 1.00 0.00 45 ALA A N 14
ATOM 10004 C CA . ALA A 1 45 ? 9.294 -1.593 4.608 1.00 0.00 45 ALA A CA 14
ATOM 10005 C C . ALA A 1 45 ? 10.043 -0.285 4.814 1.00 0.00 45 ALA A C 14
ATOM 10006 O O . ALA A 1 45 ? 10.957 -0.205 5.632 1.00 0.00 45 ALA A O 14
ATOM 10013 N N . HIS A 1 46 ? 9.647 0.738 4.071 1.00 0.00 46 HIS A N 14
ATOM 10014 C CA . HIS A 1 46 ? 10.242 2.061 4.208 1.00 0.00 46 HIS A CA 14
ATOM 10015 C C . HIS A 1 46 ? 9.337 3.108 3.587 1.00 0.00 46 HIS A C 14
ATOM 10016 O O . HIS A 1 46 ? 8.483 2.783 2.761 1.00 0.00 46 HIS A O 14
ATOM 10031 N N . MET A 1 47 ? 9.517 4.355 3.997 1.00 0.00 47 MET A N 14
ATOM 10032 C CA . MET A 1 47 ? 8.787 5.460 3.400 1.00 0.00 47 MET A CA 14
ATOM 10033 C C . MET A 1 47 ? 9.395 5.804 2.053 1.00 0.00 47 MET A C 14
ATOM 10034 O O . MET A 1 47 ? 10.601 5.639 1.843 1.00 0.00 47 MET A O 14
ATOM 10048 N N . GLY A 1 48 ? 8.566 6.272 1.147 1.00 0.00 48 GLY A N 14
ATOM 10049 C CA . GLY A 1 48 ? 9.011 6.532 -0.200 1.00 0.00 48 GLY A CA 14
ATOM 10050 C C . GLY A 1 48 ? 8.551 5.445 -1.142 1.00 0.00 48 GLY A C 14
ATOM 10051 O O . GLY A 1 48 ? 8.370 4.297 -0.727 1.00 0.00 48 GLY A O 14
ATOM 10055 N N . GLU A 1 49 ? 8.351 5.797 -2.399 1.00 0.00 49 GLU A N 14
ATOM 10056 C CA . GLU A 1 49 ? 7.874 4.845 -3.391 1.00 0.00 49 GLU A CA 14
ATOM 10057 C C . GLU A 1 49 ? 8.958 3.824 -3.737 1.00 0.00 49 GLU A C 14
ATOM 10058 O O . GLU A 1 49 ? 10.154 4.124 -3.681 1.00 0.00 49 GLU A O 14
ATOM 10071 N N . CYS A 1 50 ? 8.527 2.617 -4.076 1.00 0.00 50 CYS A N 14
ATOM 10072 C CA . CYS A 1 50 ? 9.436 1.524 -4.394 1.00 0.00 50 CYS A CA 14
ATOM 10073 C C . CYS A 1 50 ? 9.508 1.303 -5.901 1.00 0.00 50 CYS A C 14
ATOM 10074 O O . CYS A 1 50 ? 10.054 2.177 -6.606 1.00 0.00 50 CYS A O 14
ATOM 10081 N N . ALA A 1 1 ? -12.369 -6.524 -1.286 1.00 0.00 1 ALA A N 15
ATOM 10082 C CA . ALA A 1 1 ? -11.622 -6.642 -2.560 1.00 0.00 1 ALA A CA 15
ATOM 10083 C C . ALA A 1 1 ? -11.289 -8.098 -2.859 1.00 0.00 1 ALA A C 15
ATOM 10084 O O . ALA A 1 1 ? -11.286 -8.511 -4.019 1.00 0.00 1 ALA A O 15
ATOM 10093 N N . GLU A 1 2 ? -11.017 -8.868 -1.801 1.00 0.00 2 GLU A N 15
ATOM 10094 C CA . GLU A 1 2 ? -10.749 -10.303 -1.913 1.00 0.00 2 GLU A CA 15
ATOM 10095 C C . GLU A 1 2 ? -9.405 -10.566 -2.591 1.00 0.00 2 GLU A C 15
ATOM 10096 O O . GLU A 1 2 ? -8.413 -10.860 -1.922 1.00 0.00 2 GLU A O 15
ATOM 10109 N N . ASP A 1 3 ? -9.377 -10.449 -3.912 1.00 0.00 3 ASP A N 15
ATOM 10110 C CA . ASP A 1 3 ? -8.152 -10.667 -4.659 1.00 0.00 3 ASP A CA 15
ATOM 10111 C C . ASP A 1 3 ? -7.780 -9.427 -5.446 1.00 0.00 3 ASP A C 15
ATOM 10112 O O . ASP A 1 3 ? -8.492 -9.012 -6.363 1.00 0.00 3 ASP A O 15
ATOM 10122 N N . CYS A 1 4 ? -6.674 -8.837 -5.057 1.00 0.00 4 CYS A N 15
ATOM 10123 C CA . CYS A 1 4 ? -6.066 -7.750 -5.789 1.00 0.00 4 CYS A CA 15
ATOM 10124 C C . CYS A 1 4 ? -4.578 -7.774 -5.491 1.00 0.00 4 CYS A C 15
ATOM 10125 O O . CYS A 1 4 ? -4.183 -8.046 -4.363 1.00 0.00 4 CYS A O 15
ATOM 10132 N N . VAL A 1 5 ? -3.743 -7.529 -6.485 1.00 0.00 5 VAL A N 15
ATOM 10133 C CA . VAL A 1 5 ? -2.311 -7.678 -6.279 1.00 0.00 5 VAL A CA 15
ATOM 10134 C C . VAL A 1 5 ? -1.574 -6.345 -6.375 1.00 0.00 5 VAL A C 15
ATOM 10135 O O . VAL A 1 5 ? -1.700 -5.603 -7.354 1.00 0.00 5 VAL A O 15
ATOM 10148 N N . GLY A 1 6 ? -0.853 -6.030 -5.318 1.00 0.00 6 GLY A N 15
ATOM 10149 C CA . GLY A 1 6 ? 0.071 -4.927 -5.352 1.00 0.00 6 GLY A CA 15
ATOM 10150 C C . GLY A 1 6 ? -0.465 -3.719 -4.637 1.00 0.00 6 GLY A C 15
ATOM 10151 O O . GLY A 1 6 ? -0.249 -3.552 -3.438 1.00 0.00 6 GLY A O 15
ATOM 10155 N N . ARG A 1 7 ? -1.157 -2.871 -5.376 1.00 0.00 7 ARG A N 15
ATOM 10156 C CA . ARG A 1 7 ? -1.733 -1.669 -4.810 1.00 0.00 7 ARG A CA 15
ATOM 10157 C C . ARG A 1 7 ? -3.180 -1.503 -5.247 1.00 0.00 7 ARG A C 15
ATOM 10158 O O . ARG A 1 7 ? -3.530 -1.781 -6.393 1.00 0.00 7 ARG A O 15
ATOM 10179 N N . LYS A 1 8 ? -4.009 -1.064 -4.321 1.00 0.00 8 LYS A N 15
ATOM 10180 C CA . LYS A 1 8 ? -5.348 -0.619 -4.658 1.00 0.00 8 LYS A CA 15
ATOM 10181 C C . LYS A 1 8 ? -5.338 0.900 -4.749 1.00 0.00 8 LYS A C 15
ATOM 10182 O O . LYS A 1 8 ? -4.846 1.575 -3.846 1.00 0.00 8 LYS A O 15
ATOM 10201 N N . ALA A 1 9 ? -5.895 1.445 -5.812 1.00 0.00 9 ALA A N 15
ATOM 10202 C CA . ALA A 1 9 ? -5.738 2.864 -6.090 1.00 0.00 9 ALA A CA 15
ATOM 10203 C C . ALA A 1 9 ? -6.567 3.727 -5.144 1.00 0.00 9 ALA A C 15
ATOM 10204 O O . ALA A 1 9 ? -7.793 3.617 -5.077 1.00 0.00 9 ALA A O 15
ATOM 10211 N N . CYS A 1 10 ? -5.865 4.569 -4.407 1.00 0.00 10 CYS A N 15
ATOM 10212 C CA . CYS A 1 10 ? -6.472 5.549 -3.524 1.00 0.00 10 CYS A CA 15
ATOM 10213 C C . CYS A 1 10 ? -5.702 6.855 -3.689 1.00 0.00 10 CYS A C 15
ATOM 10214 O O . CYS A 1 10 ? -4.491 6.821 -3.919 1.00 0.00 10 CYS A O 15
ATOM 10221 N N . THR A 1 11 ? -6.370 7.996 -3.581 1.00 0.00 11 THR A N 15
ATOM 10222 C CA . THR A 1 11 ? -5.716 9.271 -3.843 1.00 0.00 11 THR A CA 15
ATOM 10223 C C . THR A 1 11 ? -6.431 10.424 -3.129 1.00 0.00 11 THR A C 15
ATOM 10224 O O . THR A 1 11 ? -6.820 11.416 -3.747 1.00 0.00 11 THR A O 15
ATOM 10235 N N . ARG A 1 12 ? -6.612 10.279 -1.824 1.00 0.00 12 ARG A N 15
ATOM 10236 C CA . ARG A 1 12 ? -7.143 11.364 -0.998 1.00 0.00 12 ARG A CA 15
ATOM 10237 C C . ARG A 1 12 ? -6.007 12.057 -0.252 1.00 0.00 12 ARG A C 15
ATOM 10238 O O . ARG A 1 12 ? -6.217 13.012 0.492 1.00 0.00 12 ARG A O 15
ATOM 10259 N N . GLU A 1 13 ? -4.800 11.563 -0.484 1.00 0.00 13 GLU A N 15
ATOM 10260 C CA . GLU A 1 13 ? -3.601 12.026 0.195 1.00 0.00 13 GLU A CA 15
ATOM 10261 C C . GLU A 1 13 ? -2.406 11.359 -0.466 1.00 0.00 13 GLU A C 15
ATOM 10262 O O . GLU A 1 13 ? -2.565 10.305 -1.077 1.00 0.00 13 GLU A O 15
ATOM 10275 N N . TRP A 1 14 ? -1.230 11.962 -0.386 1.00 0.00 14 TRP A N 15
ATOM 10276 C CA . TRP A 1 14 ? -0.049 11.335 -0.952 1.00 0.00 14 TRP A CA 15
ATOM 10277 C C . TRP A 1 14 ? 1.096 11.291 0.055 1.00 0.00 14 TRP A C 15
ATOM 10278 O O . TRP A 1 14 ? 1.852 12.254 0.204 1.00 0.00 14 TRP A O 15
ATOM 10299 N N . TYR A 1 15 ? 1.187 10.184 0.770 1.00 0.00 15 TYR A N 15
ATOM 10300 C CA . TYR A 1 15 ? 2.365 9.843 1.533 1.00 0.00 15 TYR A CA 15
ATOM 10301 C C . TYR A 1 15 ? 2.818 8.504 1.032 1.00 0.00 15 TYR A C 15
ATOM 10302 O O . TYR A 1 15 ? 2.232 7.483 1.386 1.00 0.00 15 TYR A O 15
ATOM 10320 N N . PRO A 1 16 ? 3.846 8.467 0.209 1.00 0.00 16 PRO A N 15
ATOM 10321 C CA . PRO A 1 16 ? 4.230 7.238 -0.433 1.00 0.00 16 PRO A CA 15
ATOM 10322 C C . PRO A 1 16 ? 5.067 6.350 0.475 1.00 0.00 16 PRO A C 15
ATOM 10323 O O . PRO A 1 16 ? 5.952 6.827 1.192 1.00 0.00 16 PRO A O 15
ATOM 10334 N N . VAL A 1 17 ? 4.773 5.059 0.448 1.00 0.00 17 VAL A N 15
ATOM 10335 C CA . VAL A 1 17 ? 5.503 4.081 1.242 1.00 0.00 17 VAL A CA 15
ATOM 10336 C C . VAL A 1 17 ? 5.697 2.815 0.426 1.00 0.00 17 VAL A C 15
ATOM 10337 O O . VAL A 1 17 ? 5.149 2.687 -0.670 1.00 0.00 17 VAL A O 15
ATOM 10350 N N . CYS A 1 18 ? 6.475 1.887 0.941 1.00 0.00 18 CYS A N 15
ATOM 10351 C CA . CYS A 1 18 ? 6.683 0.632 0.253 1.00 0.00 18 CYS A CA 15
ATOM 10352 C C . CYS A 1 18 ? 6.250 -0.532 1.124 1.00 0.00 18 CYS A C 15
ATOM 10353 O O . CYS A 1 18 ? 6.586 -0.591 2.308 1.00 0.00 18 CYS A O 15
ATOM 10360 N N . GLY A 1 19 ? 5.491 -1.438 0.537 1.00 0.00 19 GLY A N 15
ATOM 10361 C CA . GLY A 1 19 ? 5.110 -2.645 1.229 1.00 0.00 19 GLY A CA 15
ATOM 10362 C C . GLY A 1 19 ? 6.184 -3.695 1.105 1.00 0.00 19 GLY A C 15
ATOM 10363 O O . GLY A 1 19 ? 6.880 -3.742 0.095 1.00 0.00 19 GLY A O 15
ATOM 10367 N N . SER A 1 20 ? 6.293 -4.549 2.119 1.00 0.00 20 SER A N 15
ATOM 10368 C CA . SER A 1 20 ? 7.391 -5.507 2.247 1.00 0.00 20 SER A CA 15
ATOM 10369 C C . SER A 1 20 ? 7.481 -6.475 1.061 1.00 0.00 20 SER A C 15
ATOM 10370 O O . SER A 1 20 ? 8.469 -7.189 0.921 1.00 0.00 20 SER A O 15
ATOM 10378 N N . ASP A 1 21 ? 6.451 -6.511 0.222 1.00 0.00 21 ASP A N 15
ATOM 10379 C CA . ASP A 1 21 ? 6.490 -7.312 -1.003 1.00 0.00 21 ASP A CA 15
ATOM 10380 C C . ASP A 1 21 ? 7.333 -6.595 -2.058 1.00 0.00 21 ASP A C 15
ATOM 10381 O O . ASP A 1 21 ? 7.637 -7.140 -3.121 1.00 0.00 21 ASP A O 15
ATOM 10391 N N . GLY A 1 22 ? 7.722 -5.368 -1.736 1.00 0.00 22 GLY A N 15
ATOM 10392 C CA . GLY A 1 22 ? 8.475 -4.543 -2.653 1.00 0.00 22 GLY A CA 15
ATOM 10393 C C . GLY A 1 22 ? 7.561 -3.688 -3.498 1.00 0.00 22 GLY A C 15
ATOM 10394 O O . GLY A 1 22 ? 7.926 -3.276 -4.599 1.00 0.00 22 GLY A O 15
ATOM 10398 N N . VAL A 1 23 ? 6.368 -3.409 -2.983 1.00 0.00 23 VAL A N 15
ATOM 10399 C CA . VAL A 1 23 ? 5.365 -2.726 -3.776 1.00 0.00 23 VAL A CA 15
ATOM 10400 C C . VAL A 1 23 ? 5.208 -1.264 -3.347 1.00 0.00 23 VAL A C 15
ATOM 10401 O O . VAL A 1 23 ? 5.249 -0.941 -2.159 1.00 0.00 23 VAL A O 15
ATOM 10414 N N . THR A 1 24 ? 5.025 -0.393 -4.330 1.00 0.00 24 THR A N 15
ATOM 10415 C CA . THR A 1 24 ? 4.870 1.029 -4.091 1.00 0.00 24 THR A CA 15
ATOM 10416 C C . THR A 1 24 ? 3.437 1.370 -3.717 1.00 0.00 24 THR A C 15
ATOM 10417 O O . THR A 1 24 ? 2.496 1.093 -4.462 1.00 0.00 24 THR A O 15
ATOM 10428 N N . TYR A 1 25 ? 3.282 1.960 -2.547 1.00 0.00 25 TYR A N 15
ATOM 10429 C CA . TYR A 1 25 ? 1.993 2.391 -2.086 1.00 0.00 25 TYR A CA 15
ATOM 10430 C C . TYR A 1 25 ? 1.860 3.900 -2.176 1.00 0.00 25 TYR A C 15
ATOM 10431 O O . TYR A 1 25 ? 2.750 4.648 -1.763 1.00 0.00 25 TYR A O 15
ATOM 10449 N N . SER A 1 26 ? 0.735 4.325 -2.725 1.00 0.00 26 SER A N 15
ATOM 10450 C CA . SER A 1 26 ? 0.466 5.728 -2.998 1.00 0.00 26 SER A CA 15
ATOM 10451 C C . SER A 1 26 ? 0.241 6.534 -1.715 1.00 0.00 26 SER A C 15
ATOM 10452 O O . SER A 1 26 ? 0.479 7.743 -1.684 1.00 0.00 26 SER A O 15
ATOM 10460 N N . ASN A 1 27 ? -0.215 5.862 -0.664 1.00 0.00 27 ASN A N 15
ATOM 10461 C CA . ASN A 1 27 ? -0.482 6.508 0.617 1.00 0.00 27 ASN A CA 15
ATOM 10462 C C . ASN A 1 27 ? -0.850 5.458 1.666 1.00 0.00 27 ASN A C 15
ATOM 10463 O O . ASN A 1 27 ? -1.032 4.291 1.316 1.00 0.00 27 ASN A O 15
ATOM 10474 N N . PRO A 1 28 ? -0.941 5.834 2.958 1.00 0.00 28 PRO A N 15
ATOM 10475 C CA . PRO A 1 28 ? -1.372 4.915 4.021 1.00 0.00 28 PRO A CA 15
ATOM 10476 C C . PRO A 1 28 ? -2.702 4.241 3.686 1.00 0.00 28 PRO A C 15
ATOM 10477 O O . PRO A 1 28 ? -2.902 3.057 3.967 1.00 0.00 28 PRO A O 15
ATOM 10488 N N . CYS A 1 29 ? -3.590 5.003 3.058 1.00 0.00 29 CYS A N 15
ATOM 10489 C CA . CYS A 1 29 ? -4.876 4.491 2.587 1.00 0.00 29 CYS A CA 15
ATOM 10490 C C . CYS A 1 29 ? -4.667 3.273 1.690 1.00 0.00 29 CYS A C 15
ATOM 10491 O O . CYS A 1 29 ? -5.244 2.210 1.915 1.00 0.00 29 CYS A O 15
ATOM 10498 N N . ASN A 1 30 ? -3.803 3.435 0.700 1.00 0.00 30 ASN A N 15
ATOM 10499 C CA . ASN A 1 30 ? -3.489 2.382 -0.248 1.00 0.00 30 ASN A CA 15
ATOM 10500 C C . ASN A 1 30 ? -2.822 1.198 0.446 1.00 0.00 30 ASN A C 15
ATOM 10501 O O . ASN A 1 30 ? -3.204 0.055 0.216 1.00 0.00 30 ASN A O 15
ATOM 10512 N N . PHE A 1 31 ? -1.862 1.470 1.324 1.00 0.00 31 PHE A N 15
ATOM 10513 C CA . PHE A 1 31 ? -1.134 0.404 2.019 1.00 0.00 31 PHE A CA 15
ATOM 10514 C C . PHE A 1 31 ? -2.086 -0.407 2.901 1.00 0.00 31 PHE A C 15
ATOM 10515 O O . PHE A 1 31 ? -2.157 -1.639 2.795 1.00 0.00 31 PHE A O 15
ATOM 10532 N N . SER A 1 32 ? -2.871 0.293 3.715 1.00 0.00 32 SER A N 15
ATOM 10533 C CA . SER A 1 32 ? -3.768 -0.360 4.652 1.00 0.00 32 SER A CA 15
ATOM 10534 C C . SER A 1 32 ? -4.846 -1.150 3.921 1.00 0.00 32 SER A C 15
ATOM 10535 O O . SER A 1 32 ? -5.005 -2.347 4.157 1.00 0.00 32 SER A O 15
ATOM 10543 N N . ALA A 1 33 ? -5.537 -0.492 2.994 1.00 0.00 33 ALA A N 15
ATOM 10544 C CA . ALA A 1 33 ? -6.685 -1.092 2.324 1.00 0.00 33 ALA A CA 15
ATOM 10545 C C . ALA A 1 33 ? -6.270 -2.264 1.450 1.00 0.00 33 ALA A C 15
ATOM 10546 O O . ALA A 1 33 ? -6.930 -3.301 1.430 1.00 0.00 33 ALA A O 15
ATOM 10553 N N . GLN A 1 34 ? -5.157 -2.107 0.754 1.00 0.00 34 GLN A N 15
ATOM 10554 C CA . GLN A 1 34 ? -4.669 -3.141 -0.140 1.00 0.00 34 GLN A CA 15
ATOM 10555 C C . GLN A 1 34 ? -4.336 -4.401 0.637 1.00 0.00 34 GLN A C 15
ATOM 10556 O O . GLN A 1 34 ? -4.654 -5.512 0.221 1.00 0.00 34 GLN A O 15
ATOM 10570 N N . GLN A 1 35 ? -3.713 -4.221 1.779 1.00 0.00 35 GLN A N 15
ATOM 10571 C CA . GLN A 1 35 ? -3.285 -5.341 2.575 1.00 0.00 35 GLN A CA 15
ATOM 10572 C C . GLN A 1 35 ? -4.417 -5.970 3.382 1.00 0.00 35 GLN A C 15
ATOM 10573 O O . GLN A 1 35 ? -4.520 -7.189 3.451 1.00 0.00 35 GLN A O 15
ATOM 10587 N N . GLU A 1 36 ? -5.282 -5.158 3.965 1.00 0.00 36 GLU A N 15
ATOM 10588 C CA . GLU A 1 36 ? -6.389 -5.691 4.751 1.00 0.00 36 GLU A CA 15
ATOM 10589 C C . GLU A 1 36 ? -7.406 -6.390 3.852 1.00 0.00 36 GLU A C 15
ATOM 10590 O O . GLU A 1 36 ? -8.144 -7.271 4.297 1.00 0.00 36 GLU A O 15
ATOM 10603 N N . GLN A 1 37 ? -7.454 -5.984 2.587 1.00 0.00 37 GLN A N 15
ATOM 10604 C CA . GLN A 1 37 ? -8.380 -6.578 1.638 1.00 0.00 37 GLN A CA 15
ATOM 10605 C C . GLN A 1 37 ? -7.737 -7.695 0.811 1.00 0.00 37 GLN A C 15
ATOM 10606 O O . GLN A 1 37 ? -8.433 -8.607 0.368 1.00 0.00 37 GLN A O 15
ATOM 10620 N N . CYS A 1 38 ? -6.421 -7.639 0.598 1.00 0.00 38 CYS A N 15
ATOM 10621 C CA . CYS A 1 38 ? -5.784 -8.581 -0.326 1.00 0.00 38 CYS A CA 15
ATOM 10622 C C . CYS A 1 38 ? -4.451 -9.149 0.174 1.00 0.00 38 CYS A C 15
ATOM 10623 O O . CYS A 1 38 ? -4.264 -10.367 0.156 1.00 0.00 38 CYS A O 15
ATOM 10630 N N . ASP A 1 39 ? -3.521 -8.292 0.606 1.00 0.00 39 ASP A N 15
ATOM 10631 C CA . ASP A 1 39 ? -2.160 -8.743 0.910 1.00 0.00 39 ASP A CA 15
ATOM 10632 C C . ASP A 1 39 ? -1.795 -8.477 2.370 1.00 0.00 39 ASP A C 15
ATOM 10633 O O . ASP A 1 39 ? -0.914 -7.673 2.656 1.00 0.00 39 ASP A O 15
ATOM 10643 N N . PRO A 1 40 ? -2.421 -9.188 3.315 1.00 0.00 40 PRO A N 15
ATOM 10644 C CA . PRO A 1 40 ? -2.295 -8.883 4.746 1.00 0.00 40 PRO A CA 15
ATOM 10645 C C . PRO A 1 40 ? -0.913 -9.185 5.319 1.00 0.00 40 PRO A C 15
ATOM 10646 O O . PRO A 1 40 ? -0.582 -8.742 6.419 1.00 0.00 40 PRO A O 15
ATOM 10657 N N . ASN A 1 41 ? -0.107 -9.924 4.575 1.00 0.00 41 ASN A N 15
ATOM 10658 C CA . ASN A 1 41 ? 1.106 -10.504 5.135 1.00 0.00 41 ASN A CA 15
ATOM 10659 C C . ASN A 1 41 ? 2.349 -9.647 4.912 1.00 0.00 41 ASN A C 15
ATOM 10660 O O . ASN A 1 41 ? 3.460 -10.107 5.173 1.00 0.00 41 ASN A O 15
ATOM 10671 N N . ILE A 1 42 ? 2.200 -8.413 4.440 1.00 0.00 42 ILE A N 15
ATOM 10672 C CA . ILE A 1 42 ? 3.376 -7.558 4.312 1.00 0.00 42 ILE A CA 15
ATOM 10673 C C . ILE A 1 42 ? 3.359 -6.432 5.333 1.00 0.00 42 ILE A C 15
ATOM 10674 O O . ILE A 1 42 ? 2.305 -6.053 5.849 1.00 0.00 42 ILE A O 15
ATOM 10690 N N . THR A 1 43 ? 4.539 -5.924 5.622 1.00 0.00 43 THR A N 15
ATOM 10691 C CA . THR A 1 43 ? 4.716 -4.818 6.549 1.00 0.00 43 THR A CA 15
ATOM 10692 C C . THR A 1 43 ? 5.337 -3.634 5.818 1.00 0.00 43 THR A C 15
ATOM 10693 O O . THR A 1 43 ? 5.755 -3.775 4.669 1.00 0.00 43 THR A O 15
ATOM 10704 N N . ILE A 1 44 ? 5.357 -2.466 6.446 1.00 0.00 44 ILE A N 15
ATOM 10705 C CA . ILE A 1 44 ? 5.985 -1.303 5.835 1.00 0.00 44 ILE A CA 15
ATOM 10706 C C . ILE A 1 44 ? 7.484 -1.545 5.685 1.00 0.00 44 ILE A C 15
ATOM 10707 O O . ILE A 1 44 ? 8.190 -1.753 6.674 1.00 0.00 44 ILE A O 15
ATOM 10723 N N . ALA A 1 45 ? 7.955 -1.514 4.445 1.00 0.00 45 ALA A N 15
ATOM 10724 C CA . ALA A 1 45 ? 9.355 -1.773 4.150 1.00 0.00 45 ALA A CA 15
ATOM 10725 C C . ALA A 1 45 ? 10.187 -0.515 4.319 1.00 0.00 45 ALA A C 15
ATOM 10726 O O . ALA A 1 45 ? 11.275 -0.552 4.896 1.00 0.00 45 ALA A O 15
ATOM 10733 N N . HIS A 1 46 ? 9.680 0.597 3.794 1.00 0.00 46 HIS A N 15
ATOM 10734 C CA . HIS A 1 46 ? 10.333 1.889 3.959 1.00 0.00 46 HIS A CA 15
ATOM 10735 C C . HIS A 1 46 ? 9.416 3.015 3.517 1.00 0.00 46 HIS A C 15
ATOM 10736 O O . HIS A 1 46 ? 8.486 2.798 2.739 1.00 0.00 46 HIS A O 15
ATOM 10751 N N . MET A 1 47 ? 9.676 4.206 4.040 1.00 0.00 47 MET A N 15
ATOM 10752 C CA . MET A 1 47 ? 8.970 5.404 3.615 1.00 0.00 47 MET A CA 15
ATOM 10753 C C . MET A 1 47 ? 9.487 5.822 2.247 1.00 0.00 47 MET A C 15
ATOM 10754 O O . MET A 1 47 ? 10.674 5.658 1.953 1.00 0.00 47 MET A O 15
ATOM 10768 N N . GLY A 1 48 ? 8.607 6.346 1.417 1.00 0.00 48 GLY A N 15
ATOM 10769 C CA . GLY A 1 48 ? 8.975 6.657 0.055 1.00 0.00 48 GLY A CA 15
ATOM 10770 C C . GLY A 1 48 ? 8.557 5.544 -0.876 1.00 0.00 48 GLY A C 15
ATOM 10771 O O . GLY A 1 48 ? 8.524 4.378 -0.473 1.00 0.00 48 GLY A O 15
ATOM 10775 N N . GLU A 1 49 ? 8.224 5.890 -2.108 1.00 0.00 49 GLU A N 15
ATOM 10776 C CA . GLU A 1 49 ? 7.736 4.907 -3.066 1.00 0.00 49 GLU A CA 15
ATOM 10777 C C . GLU A 1 49 ? 8.864 3.985 -3.529 1.00 0.00 49 GLU A C 15
ATOM 10778 O O . GLU A 1 49 ? 10.030 4.379 -3.567 1.00 0.00 49 GLU A O 15
ATOM 10791 N N . CYS A 1 50 ? 8.509 2.751 -3.850 1.00 0.00 50 CYS A N 15
ATOM 10792 C CA . CYS A 1 50 ? 9.489 1.717 -4.128 1.00 0.00 50 CYS A CA 15
ATOM 10793 C C . CYS A 1 50 ? 9.927 1.737 -5.590 1.00 0.00 50 CYS A C 15
ATOM 10794 O O . CYS A 1 50 ? 9.214 1.168 -6.442 1.00 0.00 50 CYS A O 15
#

Secondary structure (DSSP, 8-state):
--S--S-----S----EEETTTEEESSHHHHHHHHHHS-TT--EEEES--

Radius of gyration: 9.41 Å; Cα contacts (8 Å, |Δi|>4): 104; chains: 1; bounding box: 22×25×14 Å

Solvent-accessible surface area: 3242 Å² total; per-residue (Å²): 86,149,124,42,138,33,148,102,89,30,120,158,70,136,125,17,14,1,0,60,104,51,17,30,4,12,0,55,37,0,37,58,24,9,8,123,46,19,63,92,130,25,91,95,59,90,127,18,97,80

Nearest PDB structures (foldseek):
  2n71-assembly1_A  TM=9.889E-01  e=2.423E-09  Cenchritis muricatus
  2f3c-assembly1_I  TM=8.797E-01  e=3.076E-04  Triatoma infestans
  1tbr-assembly1_R  TM=8.936E-01  e=1.347E-03  Rhodnius prolixus
  2gkv-assembly2_B  TM=7.517E-01  e=7.558E-04  Meleagris gallopavo
  1sgr-assembly1_I  TM=7.581E-01  e=8.594E-04  Meleagris gallopavo

Foldseek 3Di:
DQADPAWDDDDPDAWWFAKQVRGIYRDPCGVVCCCVRHNVPTDTPGTDGD

CATH classification: 3.30.60.30

InterPro domains:
  IPR002350 Kazal domain [PF00050] (8-50)
  IPR002350 Kazal domain [PS51465] (1-50)
  IPR002350 Kazal domain [SM00280] (3-50)
  IPR036058 Kazal domain superfamily [SSF100895] (3-50)

Sequence (50 aa):
AEDCVGRKACTREWYPVCGSDGVTYSNPCNFSAQQEQCDPNITIAHMGECAEDCVGRKACTREWYPVCGSDGVTYSNPCNFSAQQEQCDPNITIAHMGECAEDCVGRKACTREWYPVCGSDGVTYSNPCNFSAQQEQCDPNITIAHMGECAEDCVGRKACTREWYPVCGSDGVTYSNPCNFSAQQEQCDPNITIAHMGECAEDCVGRKACTREWYPVCGSDGVTYSNPCNFSAQQEQCDPNITIAHMGECAEDCVGRKACTREWYPVCGSDGVTYSNPCNFSAQQEQCDPNITIAHMGECAEDCVGRKACTREWYPVCGSDGVTYSNPCNFSAQQEQCDPNITIAHMGECAEDCVGRKACTREWYPVCGSDGVTYSNPCNFSAQQEQCDPNITIAHMGECAEDCVGRKACTREWYPVCGSDGVTYSNPCNFSAQQEQCDPNITIAHMGECAEDCVGRKACTREWYPVCGSDGVTYSNPCNFSAQQEQCDPNITIAHMGECAEDCVGRKACTREWYPVCGSDGVTYSNPCNFSAQQEQCDPNITIAHMGECAEDCVGRKACTREWYPVCGSDGVTYSNPCNFSAQQEQCDPNITIAHMGECAEDCVGRKACTREWYPVCGSDGVTYSNPCNFSAQQEQCDPNITIAHMGECAEDCVGRKACTREWYPVCGSDGVTYSNPCNFSAQQEQCDPNITIAHMGECAEDCVGRKACTREWYPVCGSDGVTYSNPCNFSAQQEQCDPNITIAHMGEC

Organism: Cenchritis muricatus (NCBI:txid197001)